Protein AF-A0A8T7D4P8-F1 (afdb_monomer_lite)

pLDDT: mean 92.44, std 7.78, range [53.12, 98.75]

Sequence (469 aa):
MIIRDILSPFTAWKNIFRDPVTIRDPIHDRPGAERYRGFHKNDVEKCIGCGTCETICQNAAIDMLPAEGIPAKPGDSGLRPRIDYGRCCWCALCVDVCMTGSLTMSNAYQWVDNDPDAFRFMPGVDKKPWDDAELGYRRPETHRLMPTARGSMEELEPDERIGSFTEIVQGYDIAQARLEADRCVACGLCVATCPAHMAIPDYIAAVRDGDYEHGLALLYETNPFSEVCGRVCTHKCETVCAAKHEGEPVAIRWLKRHITDQVPYEKYRAIIDNASGQVASATGKKVAVIGAGPAGLTTAYDLVRKGHGVVVYEAREKPGGMTRYGIPEYRLPYDMLDRDVDVITSMGVKVHYNTQIGDGITMDALRQENDAVVLAIGLHLGRSTRIPGSDHKAVTKSVDLLRAITEGKTIEAPRQVVVIGGGNVAMDIARSMARLQKQIYGEVNLTVTALEDFDHFLADPEEVKESLE

Foldseek 3Di:
DPVCVVCVVVVCVVCVPPDPPPPPCPPPPDFFDQAALAAKAFPPVLAQLLCLLCVPQPQNQWDWAAAPPQDHDQLHHNTFIWGQPVRDPSPCVSQLARLSNRMFGASDHDDDDPDNCVSTGGHPRPDDPRNPHPGYHHHDLPRHPADFDADDWAFDDLVVPLQDLAAGTPFDDLVSLLNLLVLASLSQSLLVQPPQSASQNVLSVCSNVVVLLVSLLSCCLRALLLLLQLFDPPSSSQVSASSVSSHGGRPSSRSSNVSVVPDDLVCNLVSNCVRNPAQDAAPVFEEEEEAQARVRLSVLQVQRSPRYAYEYEHLAPDGHQCSQLQAGCNRPPVVSVVSSSCSSVVSVYHYHHNGDEVPPHDPVNNVVVGVYYHYPHDDQDFDFPPDPCSPPPPRDGLSVVSNCVSVVHDDPQDQAEEQEAQALSSLRSLSVSSNVCCNPPVGDHYHYDYPDDPVPRRYDPVSVVSSVD

Secondary structure (DSSP, 8-state):
--HHHHHTGGGGGGGTTSPPSS-S-TTTT-PPPTT---SEEE-TTT-----HHHHT-TT--EEEEEPTT---BTTB-SEEEEEETTT-----HHHHT-TTS-EEE-S------S-GGGGEE-TTTS--TTTT-S-S----TT--SS-SSPPPPEE--HHHHTT--S-SEEE--HHHHHHHHHT-----HHHHHSTT---HHHHHHHHHHT-HHHHHHHHHHH-S-HHHHHHS---HHHHT-GGGGTSSPP-HHHHHHHHHHHS-GGGHHHHHHHHH-S-PPP---EEEEE--SHHHHHHHHHHHHTT-EEEEE-SSSSS-THHHHTS-TTTS-HHHHHHHHHHHHTTT-EEE-S--BTTTB-HHHHHHHSSEEEE-----PPPP--STTTTSTT---HHHHHHHHHTTPPP---SSEEEE-SSHHHHHHHHHHHHHHHHHHSS--EEEE-SS-GGG-SS-HHHHHHHH-

Structure (mmCIF, N/CA/C/O backbone):
data_AF-A0A8T7D4P8-F1
#
_entry.id   AF-A0A8T7D4P8-F1
#
loop_
_atom_site.group_PDB
_atom_site.id
_atom_site.type_symbol
_atom_site.label_atom_id
_atom_site.label_alt_id
_atom_site.label_comp_id
_atom_site.label_asym_id
_atom_site.label_entity_id
_atom_site.label_seq_id
_atom_site.pdbx_PDB_ins_code
_atom_site.Cartn_x
_atom_site.Cartn_y
_atom_site.Cartn_z
_atom_site.occupancy
_atom_site.B_iso_or_equiv
_atom_site.auth_seq_id
_atom_site.auth_comp_id
_atom_site.auth_asym_id
_atom_site.auth_atom_id
_atom_site.pdbx_PDB_model_num
ATOM 1 N N . MET A 1 1 ? 40.294 -28.107 -81.328 1.00 56.53 1 MET A N 1
ATOM 2 C CA . MET A 1 1 ? 40.555 -27.196 -80.194 1.00 56.53 1 MET A CA 1
ATOM 3 C C . MET A 1 1 ? 40.940 -25.850 -80.767 1.00 56.53 1 MET A C 1
ATOM 5 O O . MET A 1 1 ? 41.877 -25.795 -81.556 1.00 56.53 1 MET A O 1
ATOM 9 N N . ILE A 1 2 ? 40.170 -24.804 -80.475 1.00 71.25 2 ILE A N 1
ATOM 10 C CA . ILE A 1 2 ? 40.441 -23.457 -80.985 1.00 71.25 2 ILE A CA 1
ATOM 11 C C . ILE A 1 2 ? 41.653 -22.928 -80.204 1.00 71.25 2 ILE A C 1
ATOM 13 O O . ILE A 1 2 ? 41.749 -23.160 -79.004 1.00 71.25 2 ILE A O 1
ATOM 17 N N . ILE A 1 3 ? 42.586 -22.223 -80.856 1.00 74.44 3 ILE A N 1
ATOM 18 C CA . ILE A 1 3 ? 43.784 -21.621 -80.218 1.00 74.44 3 ILE A CA 1
ATOM 19 C C . ILE A 1 3 ? 43.428 -20.859 -78.928 1.00 74.44 3 ILE A C 1
ATOM 21 O O . ILE A 1 3 ? 44.181 -20.862 -77.957 1.00 74.44 3 ILE A O 1
ATOM 25 N N . ARG A 1 4 ? 42.234 -20.263 -78.896 1.00 70.88 4 ARG A N 1
ATOM 26 C CA . ARG A 1 4 ? 41.673 -19.562 -77.741 1.00 70.88 4 ARG A CA 1
ATOM 27 C C . ARG A 1 4 ? 41.509 -20.448 -76.500 1.00 70.88 4 ARG A C 1
ATOM 29 O O . ARG A 1 4 ? 41.725 -19.952 -75.403 1.00 70.88 4 ARG A O 1
ATOM 36 N N . ASP A 1 5 ? 41.181 -21.727 -76.662 1.00 75.38 5 ASP A N 1
ATOM 37 C CA . ASP A 1 5 ? 40.968 -22.666 -75.551 1.00 75.38 5 ASP A CA 1
ATOM 38 C C . ASP A 1 5 ? 42.296 -23.179 -74.979 1.00 75.38 5 ASP A C 1
ATOM 40 O O . ASP A 1 5 ? 42.396 -23.440 -73.785 1.00 75.38 5 ASP A O 1
ATOM 44 N N . ILE A 1 6 ? 43.338 -23.255 -75.815 1.00 77.19 6 ILE A N 1
ATOM 45 C CA . ILE A 1 6 ? 44.706 -23.588 -75.386 1.00 77.19 6 ILE A CA 1
ATOM 46 C C . ILE A 1 6 ? 45.343 -22.394 -74.661 1.00 77.19 6 ILE A C 1
ATOM 48 O O . ILE A 1 6 ? 46.093 -22.577 -73.707 1.00 77.19 6 ILE A O 1
ATOM 52 N N . LEU A 1 7 ? 45.038 -21.165 -75.095 1.00 74.75 7 LEU A N 1
ATOM 53 C CA . LEU A 1 7 ? 45.636 -19.945 -74.550 1.00 74.75 7 LEU A CA 1
ATOM 54 C C . LEU A 1 7 ? 44.872 -19.332 -73.362 1.00 74.75 7 LEU A C 1
ATOM 56 O O . LEU A 1 7 ? 45.455 -18.535 -72.625 1.00 74.75 7 LEU A O 1
ATOM 60 N N . SER A 1 8 ? 43.600 -19.688 -73.136 1.00 73.69 8 SER A N 1
ATOM 61 C CA . SER A 1 8 ? 42.800 -19.110 -72.042 1.00 73.69 8 SER A CA 1
ATOM 62 C C . SER A 1 8 ? 43.394 -19.324 -70.639 1.00 73.69 8 SER A C 1
ATOM 64 O O . SER A 1 8 ? 43.411 -18.348 -69.882 1.00 73.69 8 SER A O 1
ATOM 66 N N . PRO A 1 9 ? 43.973 -20.491 -70.279 1.00 74.00 9 PRO A N 1
ATOM 67 C CA . PRO A 1 9 ? 44.537 -20.699 -68.944 1.00 74.00 9 PRO A CA 1
ATOM 68 C C . PRO A 1 9 ? 45.727 -19.770 -68.664 1.00 74.00 9 PRO A C 1
ATOM 70 O O . PRO A 1 9 ? 45.911 -19.302 -67.543 1.00 74.00 9 PRO A O 1
ATOM 73 N N . PHE A 1 10 ? 46.491 -19.418 -69.702 1.00 78.56 10 PHE A N 1
ATOM 74 C CA . PHE A 1 10 ? 47.640 -18.517 -69.601 1.00 78.56 10 PHE A CA 1
ATOM 75 C C . PHE A 1 10 ? 47.231 -17.046 -69.437 1.00 78.56 10 PHE A C 1
ATOM 77 O O . PHE A 1 10 ? 48.017 -16.240 -68.946 1.00 78.56 10 PHE A O 1
ATOM 84 N N . THR A 1 11 ? 45.986 -16.668 -69.755 1.00 73.81 11 THR A N 1
ATOM 85 C CA . THR A 1 11 ? 45.491 -15.308 -69.466 1.00 73.81 11 THR A CA 1
ATOM 86 C C . THR A 1 11 ? 45.322 -15.041 -67.970 1.00 73.81 11 THR A C 1
ATOM 88 O O . THR A 1 11 ? 45.294 -13.876 -67.572 1.00 73.81 11 THR A O 1
ATOM 91 N N . ALA A 1 12 ? 45.266 -16.085 -67.134 1.00 69.25 12 ALA A N 1
ATOM 92 C CA . ALA A 1 12 ? 45.283 -15.957 -65.680 1.00 69.25 12 ALA A CA 1
ATOM 93 C C . ALA A 1 12 ? 46.679 -15.594 -65.140 1.00 69.25 12 ALA A C 1
ATOM 95 O O . ALA A 1 12 ? 46.775 -15.003 -64.066 1.00 69.25 12 ALA A O 1
ATOM 96 N N . TRP A 1 13 ? 47.758 -15.849 -65.896 1.00 76.56 13 TRP A N 1
ATOM 97 C CA . TRP A 1 13 ? 49.127 -15.507 -65.485 1.00 76.56 13 TRP A CA 1
ATOM 98 C C . TRP A 1 13 ? 49.359 -14.004 -65.325 1.00 76.56 13 TRP A C 1
ATOM 100 O O . TRP A 1 13 ? 50.181 -13.604 -64.507 1.00 76.56 13 TRP A O 1
ATOM 110 N N . LYS A 1 14 ? 48.577 -13.150 -66.001 1.00 74.38 14 LYS A N 1
ATOM 111 C CA . LYS A 1 14 ? 48.611 -11.690 -65.776 1.00 74.38 14 LYS A CA 1
ATOM 112 C C . LYS A 1 14 ? 48.226 -11.286 -64.344 1.00 74.38 14 LYS A C 1
ATOM 114 O O . LYS A 1 14 ? 48.457 -10.148 -63.950 1.00 74.38 14 LYS A O 1
ATOM 119 N N . ASN A 1 15 ? 47.615 -12.202 -63.590 1.00 71.75 15 ASN A N 1
ATOM 120 C CA . ASN A 1 15 ? 47.224 -11.998 -62.203 1.00 71.75 15 ASN A CA 1
ATOM 121 C C . ASN A 1 15 ? 48.201 -12.648 -61.203 1.00 71.75 15 ASN A C 1
ATOM 123 O O . ASN A 1 15 ? 48.004 -12.461 -60.013 1.00 71.75 15 ASN A O 1
ATOM 127 N N . ILE A 1 16 ? 49.251 -13.365 -61.643 1.00 75.69 16 ILE A N 1
ATOM 128 C CA . ILE A 1 16 ? 50.230 -14.023 -60.743 1.00 75.69 16 ILE A CA 1
ATOM 129 C C . ILE A 1 16 ? 50.956 -13.017 -59.841 1.00 75.69 16 ILE A C 1
ATOM 131 O O . ILE A 1 16 ? 51.267 -13.334 -58.699 1.00 75.69 16 ILE A O 1
ATOM 135 N N . PHE A 1 17 ? 51.210 -11.810 -60.350 1.00 77.69 17 PHE A N 1
ATOM 136 C CA . PHE A 1 17 ? 51.886 -10.732 -59.618 1.00 77.69 17 PHE A CA 1
ATOM 137 C C . PHE A 1 17 ? 50.941 -9.595 -59.219 1.00 77.69 17 PHE A C 1
ATOM 139 O O . PHE A 1 17 ? 51.397 -8.550 -58.762 1.00 77.69 17 PHE A O 1
ATOM 146 N N . ARG A 1 18 ? 49.630 -9.758 -59.437 1.00 70.06 18 ARG A N 1
ATOM 147 C CA . ARG A 1 18 ? 48.639 -8.837 -58.881 1.00 70.06 18 ARG A CA 1
ATOM 148 C C . ARG A 1 18 ? 48.268 -9.342 -57.503 1.00 70.06 18 ARG A C 1
ATOM 150 O O . ARG A 1 18 ? 47.927 -10.514 -57.360 1.00 70.06 18 ARG A O 1
ATOM 157 N N . ASP A 1 19 ? 48.271 -8.444 -56.527 1.00 62.66 19 ASP A N 1
ATOM 158 C CA . ASP A 1 19 ? 47.664 -8.750 -55.242 1.00 62.66 19 ASP A CA 1
ATOM 159 C C . ASP A 1 19 ? 46.204 -9.184 -55.468 1.00 62.66 19 ASP A C 1
ATOM 161 O O . ASP A 1 19 ? 45.500 -8.583 -56.295 1.00 62.66 19 ASP A O 1
ATOM 165 N N . PRO A 1 20 ? 45.741 -10.257 -54.804 1.00 62.88 20 PRO A N 1
ATOM 166 C CA . PRO A 1 20 ? 44.356 -10.681 -54.912 1.00 62.88 20 PRO A CA 1
ATOM 167 C C . PRO A 1 20 ? 43.437 -9.510 -54.539 1.00 62.88 20 PRO A C 1
ATOM 169 O O . PRO A 1 20 ? 43.584 -8.904 -53.485 1.00 62.88 20 PRO A O 1
ATOM 172 N N . VAL A 1 21 ? 42.458 -9.208 -55.401 1.00 60.22 21 VAL A N 1
ATOM 173 C CA . VAL A 1 21 ? 41.418 -8.183 -55.142 1.00 60.22 21 VAL A CA 1
ATOM 174 C C . VAL A 1 21 ? 40.453 -8.638 -54.036 1.00 60.22 21 VAL A C 1
ATOM 176 O O . VAL A 1 21 ? 39.577 -7.894 -53.601 1.00 60.22 21 VAL A O 1
ATOM 179 N N . THR A 1 22 ? 40.611 -9.870 -53.553 1.00 60.53 22 THR A N 1
ATOM 180 C CA . THR A 1 22 ? 40.002 -10.326 -52.313 1.00 60.53 22 THR A CA 1
ATOM 181 C C . THR A 1 22 ? 40.560 -9.468 -51.185 1.00 60.53 22 THR A C 1
ATOM 183 O O . THR A 1 22 ? 41.705 -9.648 -50.769 1.00 60.53 22 THR A O 1
ATOM 186 N N . ILE A 1 23 ? 39.752 -8.520 -50.704 1.00 56.28 23 ILE A N 1
ATOM 187 C CA . ILE A 1 23 ? 39.985 -7.847 -49.426 1.00 56.28 23 ILE A CA 1
ATOM 188 C C . ILE A 1 23 ? 40.298 -8.970 -48.441 1.00 56.28 23 ILE A C 1
ATOM 190 O O . ILE A 1 23 ? 39.492 -9.891 -48.295 1.00 56.28 23 ILE A O 1
ATOM 194 N N . ARG A 1 24 ? 41.499 -8.949 -47.854 1.00 53.12 24 ARG A N 1
ATOM 195 C CA . ARG A 1 24 ? 41.985 -10.043 -47.000 1.00 53.12 24 ARG A CA 1
ATOM 196 C C . ARG A 1 24 ? 41.075 -10.282 -45.800 1.00 53.12 24 ARG A C 1
ATOM 198 O O . ARG A 1 24 ? 41.183 -11.334 -45.185 1.00 53.12 24 ARG A O 1
ATOM 205 N N . ASP A 1 25 ? 40.190 -9.326 -45.519 1.00 56.16 25 ASP A N 1
ATOM 206 C CA . ASP A 1 25 ? 39.272 -9.377 -44.406 1.00 56.16 25 ASP A CA 1
ATOM 207 C C . ASP A 1 25 ? 38.153 -8.307 -44.475 1.00 56.16 25 ASP A C 1
ATOM 209 O O . ASP A 1 25 ? 38.238 -7.262 -43.832 1.00 56.16 25 ASP A O 1
ATOM 213 N N . PRO A 1 26 ? 37.086 -8.469 -45.280 1.00 56.38 26 PRO A N 1
ATOM 214 C CA . PRO A 1 26 ? 36.047 -7.437 -45.378 1.00 56.38 26 PRO A CA 1
ATOM 215 C C . PRO A 1 26 ? 35.178 -7.329 -44.111 1.00 56.38 26 PRO A C 1
ATOM 217 O O . PRO A 1 26 ? 34.284 -6.480 -44.059 1.00 56.38 26 PRO A O 1
ATOM 220 N N . ILE A 1 27 ? 35.391 -8.211 -43.128 1.00 57.69 27 ILE A N 1
ATOM 221 C CA . ILE A 1 27 ? 34.539 -8.375 -41.952 1.00 57.69 27 ILE A CA 1
ATOM 222 C C . ILE A 1 27 ? 35.264 -7.904 -40.689 1.00 57.69 27 ILE A C 1
ATOM 224 O O . ILE A 1 27 ? 34.660 -7.155 -39.926 1.00 57.69 27 ILE A O 1
ATOM 228 N N . HIS A 1 28 ? 36.532 -8.262 -40.459 1.00 58.59 28 HIS A N 1
ATOM 229 C CA . HIS A 1 28 ? 37.196 -7.926 -39.194 1.00 58.59 28 HIS A CA 1
ATOM 230 C C . HIS A 1 28 ? 37.483 -6.420 -39.016 1.00 58.59 28 HIS A C 1
ATOM 232 O O . HIS A 1 28 ? 37.442 -5.943 -37.886 1.00 58.59 28 HIS A O 1
ATOM 238 N N . ASP A 1 29 ? 37.618 -5.647 -40.102 1.00 66.19 29 ASP A N 1
ATOM 239 C CA . ASP A 1 29 ? 37.878 -4.194 -40.040 1.00 66.19 29 ASP A CA 1
ATOM 240 C C . ASP A 1 29 ? 36.629 -3.314 -40.227 1.00 66.19 29 ASP A C 1
ATOM 242 O O . ASP A 1 29 ? 36.723 -2.083 -40.249 1.00 66.19 29 ASP A O 1
ATOM 246 N N . ARG A 1 30 ? 35.435 -3.901 -40.392 1.00 77.75 30 ARG A N 1
ATOM 247 C CA . ARG A 1 30 ? 34.217 -3.106 -40.593 1.00 77.75 30 ARG A CA 1
ATOM 248 C C . ARG A 1 30 ? 33.626 -2.706 -39.237 1.00 77.75 30 ARG A C 1
ATOM 250 O O . ARG A 1 30 ? 33.090 -3.575 -38.547 1.00 77.75 30 ARG A O 1
ATOM 257 N N . PRO A 1 31 ? 33.629 -1.417 -38.852 1.00 82.12 31 PRO A N 1
ATOM 258 C CA . PRO A 1 31 ? 32.978 -1.002 -37.619 1.00 82.12 31 PRO A CA 1
ATOM 259 C C . PRO A 1 31 ? 31.466 -1.237 -37.714 1.00 82.12 31 PRO A C 1
ATOM 261 O O . PRO A 1 31 ? 30.846 -1.036 -38.765 1.00 82.12 31 PRO A O 1
ATOM 264 N N . GLY A 1 32 ? 30.865 -1.668 -36.605 1.00 87.81 32 GLY A N 1
ATOM 265 C CA . GLY A 1 32 ? 29.412 -1.727 -36.485 1.00 87.81 32 GLY A CA 1
ATOM 266 C C . GLY A 1 32 ? 28.820 -0.321 -36.567 1.00 87.81 32 GLY A C 1
ATOM 267 O O . GLY A 1 32 ? 29.431 0.639 -36.093 1.00 87.81 32 GLY A O 1
ATOM 268 N N . ALA A 1 33 ? 27.626 -0.189 -37.149 1.00 93.38 33 ALA A N 1
ATOM 269 C CA . ALA A 1 33 ? 26.937 1.101 -37.201 1.00 93.38 33 ALA A CA 1
ATOM 270 C C . ALA A 1 33 ? 26.763 1.683 -35.786 1.00 93.38 33 ALA A C 1
ATOM 272 O O . ALA A 1 33 ? 26.524 0.938 -34.838 1.00 93.38 33 ALA A O 1
ATOM 273 N N . GLU A 1 34 ? 26.827 3.007 -35.636 1.00 95.12 34 GLU A N 1
ATOM 274 C CA . GLU A 1 34 ? 26.820 3.669 -34.319 1.00 95.12 34 GLU A CA 1
ATOM 275 C C . GLU A 1 34 ? 25.633 3.279 -33.431 1.00 95.12 34 GLU A C 1
ATOM 277 O O . GLU A 1 34 ? 25.772 3.191 -32.219 1.00 95.12 34 GLU A O 1
ATOM 282 N N . ARG A 1 35 ? 24.466 3.011 -34.029 1.00 94.44 35 ARG A N 1
ATOM 283 C CA . ARG A 1 35 ? 23.239 2.596 -33.326 1.00 94.44 35 ARG A CA 1
ATOM 284 C C . ARG A 1 35 ? 22.880 1.131 -33.560 1.00 94.44 35 ARG A C 1
ATOM 286 O O . ARG A 1 35 ? 21.716 0.754 -33.427 1.00 94.44 35 ARG A O 1
ATOM 293 N N . TYR A 1 36 ? 23.854 0.316 -33.958 1.00 95.69 36 TYR A N 1
ATOM 294 C CA . TYR A 1 36 ? 23.639 -1.108 -34.172 1.00 95.69 36 TYR A CA 1
ATOM 295 C C . TYR A 1 36 ? 23.134 -1.772 -32.885 1.00 95.69 36 TYR A C 1
ATOM 297 O O . TYR A 1 36 ? 23.534 -1.416 -31.775 1.00 95.69 36 TYR A O 1
ATOM 305 N N . ARG A 1 37 ? 22.223 -2.731 -33.042 1.00 96.62 37 ARG A N 1
ATOM 306 C CA . ARG A 1 37 ? 21.681 -3.541 -31.950 1.00 96.62 37 ARG A CA 1
ATOM 307 C C . ARG A 1 37 ? 22.565 -4.771 -31.790 1.00 96.62 37 ARG A C 1
ATOM 309 O O . ARG A 1 37 ? 22.244 -5.836 -32.299 1.00 96.62 37 ARG A O 1
ATOM 316 N N . GLY A 1 38 ? 23.710 -4.576 -31.148 1.00 95.69 38 GLY A N 1
ATOM 317 C CA . GLY A 1 38 ? 24.705 -5.611 -30.901 1.00 95.69 38 GLY A CA 1
ATOM 318 C C . GLY A 1 38 ? 24.423 -6.432 -29.650 1.00 95.69 38 GLY A C 1
ATOM 319 O O . GLY A 1 38 ? 23.290 -6.816 -29.370 1.00 95.69 38 GLY A O 1
ATOM 320 N N . PHE A 1 39 ? 25.461 -6.707 -28.871 1.00 97.00 39 PHE A N 1
ATOM 321 C CA . PHE A 1 39 ? 25.318 -7.429 -27.610 1.00 97.00 39 PHE A CA 1
ATOM 322 C C . PHE A 1 39 ? 24.915 -6.481 -26.480 1.00 97.00 39 PHE A C 1
ATOM 324 O O . PHE A 1 39 ? 25.443 -5.375 -26.362 1.00 97.00 39 PHE A O 1
ATOM 331 N N . HIS A 1 40 ? 23.959 -6.909 -25.666 1.00 97.75 40 HIS A N 1
ATOM 332 C CA . HIS A 1 40 ? 23.452 -6.192 -24.511 1.00 97.75 40 HIS A CA 1
ATOM 333 C C . HIS A 1 40 ? 24.551 -5.888 -23.494 1.00 97.75 40 HIS A C 1
ATOM 335 O O . HIS A 1 40 ? 25.457 -6.687 -23.264 1.00 97.75 40 HIS A O 1
ATOM 341 N N . LYS A 1 41 ? 24.392 -4.737 -22.851 1.00 97.50 41 LYS A N 1
ATOM 342 C CA . LYS A 1 41 ? 25.169 -4.239 -21.721 1.00 97.50 41 LYS A CA 1
ATOM 343 C C . LYS A 1 41 ? 24.183 -3.869 -20.624 1.00 97.50 41 LYS A C 1
ATOM 345 O O . LYS A 1 41 ? 23.076 -3.423 -20.933 1.00 97.50 41 LYS A O 1
ATOM 350 N N . ASN A 1 42 ? 24.577 -4.019 -19.369 1.00 96.62 42 ASN A N 1
ATOM 351 C CA . ASN A 1 42 ? 23.725 -3.664 -18.244 1.00 96.62 42 ASN A CA 1
ATOM 352 C C . ASN A 1 42 ? 24.524 -2.895 -17.194 1.00 96.62 42 ASN A C 1
ATOM 354 O O . ASN A 1 42 ? 25.553 -3.369 -16.716 1.00 96.62 42 ASN A O 1
ATOM 358 N N . ASP A 1 43 ? 24.021 -1.721 -16.835 1.00 95.69 43 ASP A N 1
ATOM 359 C CA . ASP A 1 43 ? 24.450 -0.984 -15.654 1.00 95.69 43 ASP A CA 1
ATOM 360 C C . ASP A 1 43 ? 23.820 -1.641 -14.413 1.00 95.69 43 ASP A C 1
ATOM 362 O O . ASP A 1 43 ? 22.669 -1.377 -14.049 1.00 95.69 43 ASP A O 1
ATOM 366 N N . VAL A 1 44 ? 24.563 -2.563 -13.796 1.00 93.88 44 VAL A N 1
ATOM 367 C CA . VAL A 1 44 ? 24.071 -3.400 -12.688 1.00 93.88 44 VAL A CA 1
ATOM 368 C C . VAL A 1 44 ? 23.722 -2.608 -11.428 1.00 93.88 44 VAL A C 1
ATOM 370 O O . VAL A 1 44 ? 22.926 -3.102 -10.626 1.00 93.88 44 VAL A O 1
ATOM 373 N N . GLU A 1 45 ? 24.270 -1.400 -11.270 1.00 93.06 45 GLU A N 1
ATOM 374 C CA . GLU A 1 45 ? 23.971 -0.499 -10.153 1.00 93.06 45 GLU A CA 1
ATOM 375 C C . GLU A 1 45 ? 22.623 0.205 -10.344 1.00 93.06 45 GLU A C 1
ATOM 377 O O . GLU A 1 45 ? 21.892 0.414 -9.374 1.00 93.06 45 GLU A O 1
ATOM 382 N N . LYS A 1 46 ? 22.258 0.525 -11.593 1.00 95.75 46 LYS A N 1
ATOM 383 C CA . LYS A 1 46 ? 20.941 1.085 -11.945 1.00 95.75 46 LYS A CA 1
ATOM 384 C C . LYS A 1 46 ? 19.862 0.030 -12.154 1.00 95.75 46 LYS A C 1
ATOM 386 O O . LYS A 1 46 ? 18.675 0.357 -12.156 1.00 95.75 46 LYS A O 1
ATOM 391 N N . CYS A 1 47 ? 20.229 -1.213 -12.436 1.00 96.94 47 CYS A N 1
ATOM 392 C CA . CYS A 1 47 ? 19.261 -2.281 -12.643 1.00 96.94 47 CYS A CA 1
ATOM 393 C C . CYS A 1 47 ? 18.559 -2.620 -11.319 1.00 96.94 47 CYS A C 1
ATOM 395 O O . CYS A 1 47 ? 19.217 -2.888 -10.326 1.00 96.94 47 CYS A O 1
ATOM 397 N N . ILE A 1 48 ? 17.225 -2.643 -11.315 1.00 96.69 48 ILE A N 1
ATOM 398 C CA . ILE A 1 48 ? 16.406 -2.985 -10.132 1.00 96.69 48 ILE A CA 1
ATOM 399 C C . ILE A 1 48 ? 15.837 -4.409 -10.189 1.00 96.69 48 ILE A C 1
ATOM 401 O O . ILE A 1 48 ? 15.000 -4.797 -9.377 1.00 96.69 48 ILE A O 1
ATOM 405 N N . GLY A 1 49 ? 16.208 -5.172 -11.219 1.00 96.31 49 GLY A N 1
ATOM 406 C CA . GLY A 1 49 ? 15.736 -6.542 -11.390 1.00 96.31 49 GLY A CA 1
ATOM 407 C C . GLY A 1 49 ? 14.211 -6.684 -11.494 1.00 96.31 49 GLY A C 1
ATOM 408 O O . GLY A 1 49 ? 13.665 -7.699 -11.075 1.00 96.31 49 GLY A O 1
ATOM 409 N N . CYS A 1 50 ? 13.508 -5.688 -12.044 1.00 95.00 50 CYS A N 1
ATOM 410 C CA . CYS A 1 50 ? 12.044 -5.698 -12.164 1.00 95.00 50 CYS A CA 1
ATOM 411 C C . CYS A 1 50 ? 11.497 -6.720 -13.181 1.00 95.00 50 CYS A C 1
ATOM 413 O O . CYS A 1 50 ? 10.288 -6.888 -13.280 1.00 95.00 50 CYS A O 1
ATOM 415 N N . GLY A 1 51 ? 12.359 -7.353 -13.980 1.00 95.75 51 GLY A N 1
ATOM 416 C CA . GLY A 1 51 ? 11.974 -8.398 -14.933 1.00 95.75 51 GLY A CA 1
ATOM 417 C C . GLY A 1 51 ? 11.195 -7.931 -16.159 1.00 95.75 51 GLY A C 1
ATOM 418 O O . GLY A 1 51 ? 10.913 -8.737 -17.034 1.00 95.75 51 GLY A O 1
ATOM 419 N N . THR A 1 52 ? 10.927 -6.634 -16.323 1.00 95.00 52 THR A N 1
ATOM 420 C CA . THR A 1 52 ? 10.174 -6.140 -17.489 1.00 95.00 52 THR A CA 1
ATOM 421 C C . THR A 1 52 ? 10.845 -6.497 -18.827 1.00 95.00 52 THR A C 1
ATOM 423 O O . THR A 1 52 ? 10.161 -6.717 -19.823 1.00 95.00 52 THR A O 1
ATOM 426 N N . CYS A 1 53 ? 12.179 -6.614 -18.853 1.00 96.69 53 CYS A N 1
ATOM 427 C CA . CYS A 1 53 ? 12.929 -7.085 -20.021 1.00 96.69 53 CYS A CA 1
ATOM 428 C C . CYS A 1 53 ? 12.681 -8.566 -20.361 1.00 96.69 53 CYS A C 1
ATOM 430 O O . CYS A 1 53 ? 12.662 -8.905 -21.541 1.00 96.69 53 CYS A O 1
ATOM 432 N N . GLU A 1 54 ? 12.486 -9.423 -19.359 1.00 97.50 54 GLU A N 1
ATOM 433 C CA . GLU A 1 54 ? 12.087 -10.825 -19.523 1.00 97.50 54 GLU A CA 1
ATOM 434 C C . GLU A 1 54 ? 10.633 -10.902 -19.993 1.00 97.50 54 GLU A C 1
ATOM 436 O O . GLU A 1 54 ? 10.368 -11.494 -21.038 1.00 97.50 54 GLU A O 1
ATOM 441 N N . THR A 1 55 ? 9.713 -10.203 -19.318 1.00 95.12 55 THR A N 1
ATOM 442 C CA . THR A 1 55 ? 8.279 -10.214 -19.651 1.00 95.12 55 THR A CA 1
ATOM 443 C C . THR A 1 55 ? 7.994 -9.760 -21.085 1.00 95.12 55 THR A C 1
ATOM 445 O O . THR A 1 55 ? 7.140 -10.334 -21.756 1.00 95.12 55 THR A O 1
ATOM 448 N N . ILE A 1 56 ? 8.705 -8.744 -21.592 1.00 95.31 56 ILE A N 1
ATOM 449 C CA . ILE A 1 56 ? 8.507 -8.249 -22.967 1.00 95.31 56 ILE A CA 1
ATOM 450 C C . ILE A 1 56 ? 9.157 -9.152 -24.032 1.00 95.31 56 ILE A C 1
ATOM 452 O O . ILE A 1 56 ? 8.928 -8.974 -25.232 1.00 95.31 56 ILE A O 1
ATOM 456 N N . CYS A 1 57 ? 10.018 -10.095 -23.635 1.00 97.19 57 CYS A N 1
ATOM 457 C CA . CYS A 1 57 ? 10.800 -10.899 -24.564 1.00 97.19 57 CYS A CA 1
ATOM 458 C C . CYS A 1 57 ? 9.954 -12.018 -25.185 1.00 97.19 57 CYS A C 1
ATOM 460 O O . CYS A 1 57 ? 9.885 -13.133 -24.674 1.00 97.19 57 CYS A O 1
ATOM 462 N N . GLN A 1 58 ? 9.384 -11.756 -26.362 1.00 95.69 58 GLN A N 1
ATOM 463 C CA . GLN A 1 58 ? 8.558 -12.729 -27.096 1.00 95.69 58 GLN A CA 1
ATOM 464 C C . GLN A 1 58 ? 9.284 -14.040 -27.446 1.00 95.69 58 GLN A C 1
ATOM 466 O O . GLN A 1 58 ? 8.639 -15.069 -27.627 1.00 95.69 58 GLN A O 1
ATOM 471 N N . ASN A 1 59 ? 10.617 -14.019 -27.522 1.00 96.88 59 ASN A N 1
ATOM 472 C CA . ASN A 1 59 ? 11.423 -15.203 -27.825 1.00 96.88 59 ASN A CA 1
ATOM 473 C C . ASN A 1 59 ? 11.824 -16.009 -26.581 1.00 96.88 59 ASN A C 1
ATOM 475 O O . ASN A 1 59 ? 12.539 -17.001 -26.731 1.00 96.88 59 ASN A O 1
ATOM 479 N N . ALA A 1 60 ? 11.439 -15.571 -25.373 1.00 96.75 60 ALA A N 1
ATOM 480 C CA . ALA A 1 60 ? 11.903 -16.152 -24.110 1.00 96.75 60 ALA A CA 1
ATOM 481 C C . ALA A 1 60 ? 13.438 -16.331 -24.096 1.00 96.75 60 ALA A C 1
ATOM 483 O O . ALA A 1 60 ? 13.975 -17.412 -23.831 1.00 96.75 60 ALA A O 1
ATOM 484 N N . ALA A 1 61 ? 14.135 -15.266 -24.506 1.00 97.88 61 ALA A N 1
ATOM 485 C CA . ALA A 1 61 ? 15.590 -15.208 -24.612 1.00 97.88 61 ALA A CA 1
ATOM 486 C C . ALA A 1 61 ? 16.247 -14.561 -23.386 1.00 97.88 61 ALA A C 1
ATOM 488 O O . ALA A 1 61 ? 17.466 -14.442 -23.354 1.00 97.88 61 ALA A O 1
ATOM 489 N N . ILE A 1 62 ? 15.463 -14.084 -22.420 1.00 98.19 62 ILE A N 1
ATOM 490 C CA . ILE A 1 62 ? 15.955 -13.422 -21.215 1.00 98.19 62 ILE A CA 1
ATOM 491 C C . ILE A 1 62 ? 15.368 -14.161 -20.021 1.00 98.19 62 ILE A C 1
ATOM 493 O O . ILE A 1 62 ? 14.155 -14.316 -19.977 1.00 98.19 62 ILE A O 1
ATOM 497 N N . ASP A 1 63 ? 16.227 -14.565 -19.088 1.00 97.44 63 ASP A N 1
ATOM 498 C CA . ASP A 1 63 ? 15.836 -15.099 -17.783 1.00 97.44 63 ASP A CA 1
ATOM 499 C C . ASP A 1 63 ? 16.302 -14.135 -16.684 1.00 97.44 63 ASP A C 1
ATOM 501 O O . ASP A 1 63 ? 17.450 -13.676 -16.707 1.00 97.44 63 ASP A O 1
ATOM 505 N N . MET A 1 64 ? 15.465 -13.854 -15.690 1.00 97.00 64 MET A N 1
ATOM 506 C CA . MET A 1 64 ? 15.869 -13.088 -14.507 1.00 97.00 64 MET A CA 1
ATOM 507 C C . MET A 1 64 ? 16.451 -14.007 -13.433 1.00 97.00 64 MET A C 1
ATOM 509 O O . MET A 1 64 ? 15.738 -14.800 -12.822 1.00 97.00 64 MET A O 1
ATOM 513 N N . LEU A 1 65 ? 17.754 -13.886 -13.168 1.00 96.88 65 LEU A N 1
ATOM 514 C CA . LEU A 1 65 ? 18.470 -14.775 -12.247 1.00 96.88 65 LEU A CA 1
ATOM 515 C C . LEU A 1 65 ? 19.216 -14.003 -11.157 1.00 96.88 65 LEU A C 1
ATOM 517 O O . LEU A 1 65 ? 19.641 -12.873 -11.411 1.00 96.88 65 LEU A O 1
ATOM 521 N N . PRO A 1 66 ? 19.418 -14.594 -9.964 1.00 96.12 66 PRO A N 1
ATOM 522 C CA . PRO A 1 66 ? 20.262 -13.996 -8.937 1.00 96.12 66 PRO A CA 1
ATOM 523 C C . PRO A 1 66 ? 21.670 -13.741 -9.475 1.00 96.12 66 PRO A C 1
ATOM 525 O O . PRO A 1 66 ? 22.287 -14.637 -10.053 1.00 96.12 66 PRO A O 1
ATOM 528 N N . ALA A 1 67 ? 22.171 -12.527 -9.273 1.00 92.44 67 ALA A N 1
ATOM 529 C CA . ALA A 1 67 ? 23.544 -12.175 -9.603 1.00 92.44 67 ALA A CA 1
ATOM 530 C C . ALA A 1 67 ? 24.445 -12.339 -8.373 1.00 92.44 67 ALA A C 1
ATOM 532 O O . ALA A 1 67 ? 24.096 -11.921 -7.266 1.00 92.44 67 ALA A O 1
ATOM 533 N N . GLU A 1 68 ? 25.623 -12.932 -8.558 1.00 88.19 68 GLU A N 1
ATOM 534 C CA . GLU A 1 68 ? 26.592 -13.090 -7.475 1.00 88.19 68 GLU A CA 1
ATOM 535 C C . GLU A 1 68 ? 27.026 -11.717 -6.930 1.00 88.19 68 GLU A C 1
ATOM 537 O O . GLU A 1 68 ? 27.320 -10.792 -7.684 1.00 88.19 68 GLU A O 1
ATOM 542 N N . GLY A 1 69 ? 27.030 -11.566 -5.602 1.00 88.12 69 GLY A N 1
ATOM 543 C CA . GLY A 1 69 ? 27.416 -10.317 -4.937 1.00 88.12 69 GLY A CA 1
ATOM 544 C C . GLY A 1 69 ? 26.363 -9.199 -4.956 1.00 88.12 69 GLY A C 1
ATOM 545 O O . GLY A 1 69 ? 26.631 -8.129 -4.413 1.00 88.12 69 GLY A O 1
ATOM 546 N N . ILE A 1 70 ? 25.168 -9.429 -5.516 1.00 90.50 70 ILE A N 1
ATOM 547 C CA . ILE A 1 70 ? 24.079 -8.441 -5.563 1.00 90.50 70 ILE A CA 1
ATOM 548 C C . ILE A 1 70 ? 22.890 -8.938 -4.721 1.00 90.50 70 ILE A C 1
ATOM 550 O O . ILE A 1 70 ? 22.044 -9.680 -5.221 1.00 90.50 70 ILE A O 1
ATOM 554 N N . PRO A 1 71 ? 22.798 -8.564 -3.430 1.00 90.62 71 PRO A N 1
ATOM 555 C CA . PRO A 1 71 ? 21.680 -8.975 -2.589 1.00 90.62 71 PRO A CA 1
ATOM 556 C C . PRO A 1 71 ? 20.400 -8.202 -2.932 1.00 90.62 71 PRO A C 1
ATOM 558 O O . PRO A 1 71 ? 20.443 -7.024 -3.297 1.00 90.62 71 PRO A O 1
ATOM 561 N N . ALA A 1 72 ? 19.251 -8.847 -2.733 1.00 91.44 72 ALA A N 1
ATOM 562 C CA . ALA A 1 72 ? 17.956 -8.180 -2.795 1.00 91.44 72 ALA A CA 1
ATOM 563 C C . ALA A 1 72 ? 17.840 -7.105 -1.700 1.00 91.44 72 ALA A C 1
ATOM 565 O O . ALA A 1 72 ? 18.264 -7.301 -0.558 1.00 91.44 72 ALA A O 1
ATOM 566 N N . LYS A 1 73 ? 17.230 -5.971 -2.043 1.00 90.75 73 LYS A N 1
ATOM 567 C CA . LYS A 1 73 ? 16.967 -4.838 -1.140 1.00 90.75 73 LYS A CA 1
ATOM 568 C C . LYS A 1 73 ? 15.622 -4.194 -1.506 1.00 90.75 73 LYS A C 1
ATOM 570 O O . LYS A 1 73 ? 15.097 -4.462 -2.583 1.00 90.75 73 LYS A O 1
ATOM 575 N N . PRO A 1 74 ? 15.021 -3.344 -0.656 1.00 87.38 74 PRO A N 1
ATOM 576 C CA . PRO A 1 74 ? 1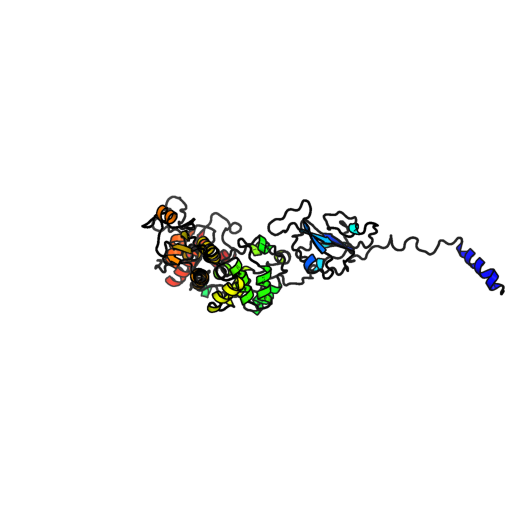3.775 -2.666 -1.014 1.00 87.38 74 PRO A CA 1
ATOM 577 C C . PRO A 1 74 ? 13.891 -1.933 -2.360 1.00 87.38 74 PRO A C 1
ATOM 579 O O . PRO A 1 74 ? 14.754 -1.073 -2.531 1.00 87.38 74 PRO A O 1
ATOM 582 N N . GLY A 1 75 ? 13.038 -2.306 -3.318 1.00 91.12 75 GLY A N 1
ATOM 583 C CA . GLY A 1 75 ? 13.055 -1.774 -4.684 1.00 91.12 75 GLY A CA 1
ATOM 584 C C . GLY A 1 75 ? 14.086 -2.383 -5.637 1.00 91.12 75 GLY A C 1
ATOM 585 O O . GLY A 1 75 ? 14.195 -1.894 -6.753 1.00 91.12 75 GLY A O 1
ATOM 586 N N . ASP A 1 76 ? 14.806 -3.438 -5.249 1.00 94.94 76 ASP A N 1
ATOM 587 C CA . ASP A 1 76 ? 15.684 -4.217 -6.132 1.00 94.94 76 ASP A CA 1
ATOM 588 C C . ASP A 1 76 ? 15.587 -5.708 -5.782 1.00 94.94 76 ASP A C 1
ATOM 590 O O . ASP A 1 76 ? 15.907 -6.126 -4.667 1.00 94.94 76 ASP A O 1
ATOM 594 N N . SER A 1 77 ? 15.153 -6.529 -6.737 1.00 94.75 77 SER A N 1
ATOM 595 C CA . SER A 1 77 ? 14.957 -7.967 -6.510 1.00 94.75 77 SER A CA 1
ATOM 596 C C . SER A 1 77 ? 16.263 -8.750 -6.323 1.00 94.75 77 SER A C 1
ATOM 598 O O . SER A 1 77 ? 16.216 -9.924 -5.962 1.00 94.75 77 SER A O 1
ATOM 600 N N . GLY A 1 78 ? 17.425 -8.143 -6.598 1.00 94.44 78 GLY A N 1
ATOM 601 C CA . GLY A 1 78 ? 18.716 -8.838 -6.672 1.00 94.44 78 GLY A CA 1
ATOM 602 C C . GLY A 1 78 ? 18.874 -9.694 -7.937 1.00 94.44 78 GLY A C 1
ATOM 603 O O . GLY A 1 78 ? 19.922 -10.304 -8.154 1.00 94.44 78 GLY A O 1
ATOM 604 N N . LEU A 1 79 ? 17.854 -9.731 -8.801 1.00 96.50 79 LEU A N 1
ATOM 605 C CA . LEU A 1 79 ? 17.895 -10.452 -10.067 1.00 96.50 79 LEU A CA 1
ATOM 606 C C . LEU A 1 79 ? 18.477 -9.569 -11.173 1.00 96.50 79 LEU A C 1
ATOM 608 O O . LEU A 1 79 ? 18.254 -8.355 -11.210 1.00 96.50 79 LEU A O 1
ATOM 612 N N . ARG A 1 80 ? 19.189 -10.173 -12.121 1.00 97.25 80 ARG A N 1
ATOM 613 C CA . ARG A 1 80 ? 19.704 -9.516 -13.328 1.00 97.25 80 ARG A CA 1
ATOM 614 C C . ARG A 1 80 ? 19.393 -10.376 -14.561 1.00 97.25 80 ARG A C 1
ATOM 616 O O . ARG A 1 80 ? 19.297 -11.598 -14.442 1.00 97.25 80 ARG A O 1
ATOM 623 N N . PRO A 1 81 ? 19.200 -9.756 -15.737 1.00 97.81 81 PRO A N 1
ATOM 624 C CA . PRO A 1 81 ? 18.860 -10.485 -16.949 1.00 97.81 81 PRO A CA 1
ATOM 625 C C . PRO A 1 81 ? 20.058 -11.302 -17.436 1.00 97.81 81 PRO A C 1
ATOM 627 O O . PRO A 1 81 ? 21.115 -10.741 -17.721 1.00 97.81 81 PRO A O 1
ATOM 630 N N . ARG A 1 82 ? 19.880 -12.610 -17.596 1.00 97.75 82 ARG A N 1
ATOM 631 C CA . ARG A 1 82 ? 20.747 -13.462 -18.411 1.00 97.75 82 ARG A CA 1
ATOM 632 C C . ARG A 1 82 ? 20.127 -13.597 -19.792 1.00 97.75 82 ARG A C 1
ATOM 634 O O . ARG A 1 82 ? 18.940 -13.877 -19.898 1.00 97.75 82 ARG A O 1
ATOM 641 N N . ILE A 1 83 ? 20.919 -13.414 -20.841 1.00 97.88 83 ILE A N 1
ATOM 642 C CA . ILE A 1 83 ? 20.439 -13.383 -22.224 1.00 97.88 83 ILE A CA 1
ATOM 643 C C . ILE A 1 83 ? 20.988 -14.576 -22.996 1.00 97.88 83 ILE A C 1
ATOM 645 O O . ILE A 1 83 ? 22.199 -14.776 -23.023 1.00 97.88 83 ILE A O 1
ATOM 649 N N . ASP A 1 84 ? 20.099 -15.322 -23.649 1.00 97.44 84 ASP A N 1
ATOM 650 C CA . ASP A 1 84 ? 20.395 -16.415 -24.575 1.00 97.44 84 ASP A CA 1
ATOM 651 C C . ASP A 1 84 ? 20.386 -15.893 -26.026 1.00 97.44 84 ASP A C 1
ATOM 653 O O . ASP A 1 84 ? 19.333 -15.643 -26.628 1.00 97.44 84 ASP A O 1
ATOM 657 N N . TYR A 1 85 ? 21.574 -15.725 -26.614 1.00 95.81 85 TYR A N 1
ATOM 658 C CA . TYR A 1 85 ? 21.712 -15.254 -28.000 1.00 95.81 85 TYR A CA 1
ATOM 659 C C . TYR A 1 85 ? 21.404 -16.313 -29.057 1.00 95.81 85 TYR A C 1
ATOM 661 O O . TYR A 1 85 ? 21.269 -15.960 -30.226 1.00 95.81 85 TYR A O 1
ATOM 669 N N . GLY A 1 86 ? 21.213 -17.575 -28.669 1.00 93.62 86 GLY A N 1
ATOM 670 C CA . GLY A 1 86 ? 20.628 -18.586 -29.546 1.00 93.62 86 GLY A CA 1
ATOM 671 C C . GLY A 1 86 ? 19.134 -18.351 -29.803 1.00 93.62 86 GLY A C 1
ATOM 672 O O . GLY A 1 86 ? 18.598 -18.853 -30.789 1.00 93.62 86 GLY A O 1
ATOM 673 N N . ARG A 1 87 ? 18.458 -17.574 -28.941 1.00 95.69 87 ARG A N 1
ATOM 674 C CA . ARG A 1 87 ? 17.026 -17.230 -29.059 1.00 95.69 87 ARG A CA 1
ATOM 675 C C . ARG A 1 87 ? 16.762 -15.763 -29.382 1.00 95.69 87 ARG A C 1
ATOM 677 O O . ARG A 1 87 ? 15.721 -15.436 -29.954 1.00 95.69 87 ARG A O 1
ATOM 684 N N . CYS A 1 88 ? 17.649 -14.863 -28.971 1.00 96.69 88 CYS A N 1
ATOM 685 C CA . CYS A 1 88 ? 17.492 -13.427 -29.191 1.00 96.69 88 CYS A CA 1
ATOM 686 C C . CYS A 1 88 ? 17.276 -13.105 -30.683 1.00 96.69 88 CYS A C 1
ATOM 688 O O . CYS A 1 88 ? 17.955 -13.651 -31.541 1.00 96.69 88 CYS A O 1
ATOM 690 N N . CYS A 1 89 ? 16.346 -12.197 -31.003 1.00 96.62 89 CYS A N 1
ATOM 691 C CA . CYS A 1 89 ? 16.141 -11.678 -32.367 1.00 96.62 89 CYS A CA 1
ATOM 692 C C . CYS A 1 89 ? 16.581 -10.215 -32.540 1.00 96.62 89 CYS A C 1
ATOM 694 O O . CYS A 1 89 ? 16.271 -9.598 -33.557 1.00 96.62 89 CYS A O 1
ATOM 696 N N . TRP A 1 90 ? 17.278 -9.643 -31.551 1.00 96.50 90 TRP A N 1
ATOM 697 C CA . TRP A 1 90 ? 17.807 -8.272 -31.584 1.00 96.50 90 TRP A CA 1
ATOM 698 C C . TRP A 1 90 ? 16.746 -7.181 -31.859 1.00 96.50 90 TRP A C 1
ATOM 700 O O . TRP A 1 90 ? 17.031 -6.141 -32.455 1.00 96.50 90 TRP A O 1
ATOM 710 N N . CYS A 1 91 ? 15.507 -7.376 -31.387 1.00 96.12 91 CYS A N 1
ATOM 711 C CA . CYS A 1 91 ? 14.423 -6.395 -31.546 1.00 96.12 91 CYS A CA 1
ATOM 712 C C . CYS A 1 91 ? 14.561 -5.152 -30.643 1.00 96.12 91 CYS A C 1
ATOM 714 O O . CYS A 1 91 ? 13.943 -4.132 -30.937 1.00 96.12 91 CYS A O 1
ATOM 716 N N . ALA A 1 92 ? 15.376 -5.234 -29.583 1.00 96.31 92 ALA A N 1
ATOM 717 C CA . ALA A 1 92 ? 15.627 -4.203 -28.568 1.00 96.31 92 ALA A CA 1
ATOM 718 C C . ALA A 1 92 ? 14.425 -3.756 -27.706 1.00 96.31 92 ALA A C 1
ATOM 720 O O . ALA A 1 92 ? 14.566 -2.821 -26.923 1.00 96.31 92 ALA A O 1
ATOM 721 N N . LEU A 1 93 ? 13.287 -4.460 -27.744 1.00 95.56 93 LEU A N 1
ATOM 722 C CA . LEU A 1 93 ? 12.130 -4.137 -26.890 1.00 95.56 93 LEU A CA 1
ATOM 723 C C . LEU A 1 93 ? 12.464 -4.189 -25.388 1.00 95.56 93 LEU A C 1
ATOM 725 O O . LEU A 1 93 ? 11.975 -3.372 -24.615 1.00 95.56 93 LEU A O 1
ATOM 729 N N . CYS A 1 94 ? 13.349 -5.102 -24.979 1.00 96.56 94 CYS A N 1
ATOM 730 C CA . CYS A 1 94 ? 13.866 -5.192 -23.610 1.00 96.56 94 CYS A CA 1
ATOM 731 C C . CYS A 1 94 ? 14.624 -3.930 -23.159 1.00 96.56 94 CYS A C 1
ATOM 733 O O . CYS A 1 94 ? 14.583 -3.582 -21.981 1.00 96.56 94 CYS A O 1
ATOM 735 N N . VAL A 1 95 ? 15.302 -3.246 -24.085 1.00 96.88 95 VAL A N 1
ATOM 736 C CA . VAL A 1 95 ? 15.977 -1.962 -23.848 1.00 96.88 95 VAL A CA 1
ATOM 737 C C . VAL A 1 95 ? 14.956 -0.831 -23.836 1.00 96.88 95 VAL A C 1
ATOM 739 O O . VAL A 1 95 ? 15.019 0.042 -22.975 1.00 96.88 95 VAL A O 1
ATOM 742 N N . ASP A 1 96 ? 13.982 -0.869 -24.747 1.00 95.12 96 ASP A N 1
ATOM 743 C CA . ASP A 1 96 ? 12.962 0.173 -24.863 1.00 95.12 96 ASP A CA 1
ATOM 744 C C . ASP A 1 96 ? 11.995 0.204 -23.658 1.00 95.12 96 ASP A C 1
ATOM 746 O O . ASP A 1 96 ? 11.523 1.273 -23.267 1.00 95.12 96 ASP A O 1
ATOM 750 N N . VAL A 1 97 ? 11.749 -0.940 -23.013 1.00 93.81 97 VAL A N 1
ATOM 751 C CA . VAL A 1 97 ? 10.893 -1.051 -21.815 1.00 93.81 97 VAL A CA 1
ATOM 752 C C . VAL A 1 97 ? 11.664 -0.927 -20.489 1.00 93.81 97 VAL A C 1
ATOM 754 O O . VAL A 1 97 ? 11.074 -0.989 -19.410 1.00 93.81 97 VAL A O 1
ATOM 757 N N . CYS A 1 98 ? 12.994 -0.798 -20.527 1.00 95.19 98 CYS A N 1
ATOM 758 C CA . CYS A 1 98 ? 13.809 -0.775 -19.316 1.00 95.19 98 CYS A CA 1
ATOM 759 C C . CYS A 1 98 ? 13.563 0.508 -18.504 1.00 95.19 98 CYS A C 1
ATOM 761 O O . CYS A 1 98 ? 14.090 1.569 -18.836 1.00 95.19 98 CYS A O 1
ATOM 763 N N . MET A 1 99 ? 12.828 0.380 -17.394 1.00 93.38 99 MET A N 1
ATOM 764 C CA . MET A 1 99 ? 12.410 1.501 -16.537 1.00 93.38 99 MET A CA 1
ATOM 765 C C . MET A 1 99 ? 13.562 2.362 -16.022 1.00 93.38 99 MET A C 1
ATOM 767 O O . MET A 1 99 ? 13.437 3.574 -15.897 1.00 93.38 99 MET A O 1
ATOM 771 N N . THR A 1 100 ? 14.708 1.746 -15.735 1.00 95.06 100 THR A N 1
ATOM 772 C CA . THR A 1 100 ? 15.882 2.466 -15.222 1.00 95.06 100 THR A CA 1
ATOM 773 C C . THR A 1 100 ? 16.857 2.888 -16.315 1.00 95.06 100 THR A C 1
ATOM 775 O O . THR A 1 100 ? 17.864 3.528 -16.023 1.00 95.06 100 THR A O 1
ATOM 778 N N . GLY A 1 101 ? 16.606 2.494 -17.570 1.00 94.75 101 GLY A N 1
ATOM 779 C CA . GLY A 1 101 ? 17.552 2.659 -18.674 1.00 94.75 101 GLY A CA 1
ATOM 780 C C . GLY A 1 101 ? 18.882 1.919 -18.475 1.00 94.75 101 GL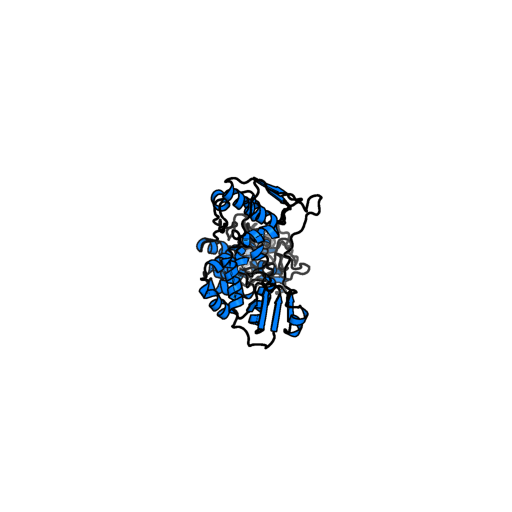Y A C 1
ATOM 781 O O . GLY A 1 101 ? 19.857 2.235 -19.153 1.00 94.75 101 GLY A O 1
ATOM 782 N N . SER A 1 102 ? 18.944 0.964 -17.538 1.00 96.38 102 SER A N 1
ATOM 783 C CA . SER A 1 102 ? 20.159 0.198 -17.221 1.00 96.38 102 SER A CA 1
ATOM 784 C C . SER A 1 102 ? 20.593 -0.726 -18.358 1.00 96.38 102 SER A C 1
ATOM 786 O O . SER A 1 102 ? 21.790 -0.889 -18.596 1.00 96.38 102 SER A O 1
ATOM 788 N N . LEU A 1 103 ? 19.633 -1.299 -19.087 1.00 97.12 103 LEU A N 1
ATOM 789 C CA . LEU A 1 103 ? 19.897 -2.188 -20.210 1.00 97.12 103 LEU A CA 1
ATOM 790 C C . LEU A 1 103 ? 20.091 -1.382 -21.499 1.00 97.12 103 LEU A C 1
ATOM 792 O O . LEU A 1 103 ? 19.235 -0.594 -21.892 1.00 97.12 103 LEU A O 1
ATOM 796 N N . THR A 1 104 ? 21.205 -1.610 -22.187 1.00 97.50 104 THR A N 1
ATOM 797 C CA . THR A 1 104 ? 21.527 -1.030 -23.501 1.00 97.50 104 THR A CA 1
ATOM 798 C C . THR A 1 104 ? 22.138 -2.100 -24.404 1.00 97.50 104 THR A C 1
ATOM 800 O O . THR A 1 104 ? 22.306 -3.239 -23.978 1.00 97.50 104 THR A O 1
ATOM 803 N N . MET A 1 105 ? 22.476 -1.776 -25.652 1.00 97.94 105 MET A N 1
ATOM 804 C CA . MET A 1 105 ? 23.214 -2.670 -26.553 1.00 97.94 105 MET A CA 1
ATOM 805 C C . MET A 1 105 ? 24.484 -1.974 -27.040 1.00 97.94 105 MET A C 1
ATOM 807 O O . MET A 1 105 ? 24.518 -0.753 -27.179 1.00 97.94 105 MET A O 1
ATOM 811 N N . SER A 1 106 ? 25.542 -2.744 -27.268 1.00 96.88 106 SER A N 1
ATOM 812 C CA . SER A 1 106 ? 26.759 -2.310 -27.958 1.00 96.88 106 SER A CA 1
ATOM 813 C C . SER A 1 106 ? 26.535 -2.249 -29.472 1.00 96.88 106 SER A C 1
ATOM 815 O O . SER A 1 106 ? 25.522 -2.737 -29.973 1.00 96.88 106 SER A O 1
ATOM 817 N N . ASN A 1 107 ? 27.483 -1.686 -30.223 1.00 95.81 107 ASN A N 1
ATOM 818 C CA . ASN A 1 107 ? 27.546 -1.854 -31.678 1.00 95.81 107 ASN A CA 1
ATOM 819 C C . ASN A 1 107 ? 28.397 -3.064 -32.114 1.00 95.81 107 ASN A C 1
ATOM 821 O O . ASN A 1 107 ? 28.632 -3.244 -33.311 1.00 95.81 107 ASN A O 1
ATOM 825 N N . ALA A 1 108 ? 28.857 -3.891 -31.170 1.00 93.31 108 ALA A N 1
ATOM 826 C CA . ALA A 1 108 ? 29.591 -5.111 -31.472 1.00 93.31 108 ALA A CA 1
ATOM 827 C C . ALA A 1 108 ? 28.650 -6.154 -32.088 1.00 93.31 108 ALA A C 1
ATOM 829 O O . ALA A 1 108 ? 27.534 -6.362 -31.616 1.00 93.31 108 ALA A O 1
ATOM 830 N N . TYR A 1 109 ? 29.105 -6.805 -33.154 1.00 90.94 109 TYR A N 1
ATOM 831 C CA . TYR A 1 109 ? 28.304 -7.767 -33.917 1.00 90.94 109 TYR A CA 1
ATOM 832 C C . TYR A 1 109 ? 29.038 -9.088 -34.174 1.00 90.94 109 TYR A C 1
ATOM 834 O O . TYR A 1 109 ? 28.479 -9.993 -34.788 1.00 90.94 109 TYR A O 1
ATOM 842 N N . GLN A 1 110 ? 30.285 -9.200 -33.712 1.00 88.88 110 GLN A N 1
ATOM 843 C CA . GLN A 1 110 ? 31.101 -10.399 -33.840 1.00 88.88 110 GLN A CA 1
ATOM 844 C C . GLN A 1 110 ? 31.237 -11.063 -32.478 1.00 88.88 110 GLN A C 1
ATOM 846 O O . GLN A 1 110 ? 31.743 -10.462 -31.532 1.00 88.88 110 GLN A O 1
ATOM 851 N N . TRP A 1 111 ? 30.804 -12.313 -32.402 1.00 90.25 111 TRP A N 1
ATOM 852 C CA . TRP A 1 111 ? 31.099 -13.203 -31.294 1.00 90.25 111 TRP A CA 1
ATOM 853 C C . TRP A 1 111 ? 31.194 -14.614 -31.854 1.00 90.25 111 TRP A C 1
ATOM 855 O O . TRP A 1 111 ? 30.212 -15.162 -32.351 1.00 90.25 111 TRP A O 1
ATOM 865 N N . VAL A 1 112 ? 32.405 -15.161 -31.831 1.00 89.50 112 VAL A N 1
ATOM 866 C CA . VAL A 1 112 ? 32.695 -16.519 -32.281 1.00 89.50 112 VAL A CA 1
ATOM 867 C C . VAL A 1 112 ? 33.164 -17.306 -31.072 1.00 89.50 112 VAL A C 1
ATOM 869 O O . VAL A 1 112 ? 34.144 -16.927 -30.437 1.00 89.50 112 VAL A O 1
ATOM 872 N N . ASP A 1 113 ? 32.453 -18.381 -30.764 1.00 92.19 113 ASP A N 1
ATOM 873 C CA . ASP A 1 113 ? 32.795 -19.317 -29.702 1.00 92.19 113 ASP A CA 1
ATOM 874 C C . ASP A 1 113 ? 32.410 -20.734 -30.146 1.00 92.19 113 ASP A C 1
ATOM 876 O O . ASP A 1 113 ? 31.500 -20.907 -30.961 1.00 92.19 113 ASP A O 1
ATOM 880 N N . ASN A 1 114 ? 33.128 -21.737 -29.647 1.00 93.56 114 ASN A N 1
ATOM 881 C CA . ASN A 1 114 ? 32.824 -23.144 -29.911 1.00 93.56 114 ASN A CA 1
ATOM 882 C C . ASN A 1 114 ? 31.891 -23.732 -28.843 1.00 93.56 114 ASN A C 1
ATOM 884 O O . ASN A 1 114 ? 31.270 -24.765 -29.091 1.00 93.56 114 ASN A O 1
ATOM 888 N N . ASP A 1 115 ? 31.810 -23.100 -27.670 1.00 93.88 115 ASP A N 1
ATOM 889 C CA . ASP A 1 115 ? 30.897 -23.486 -26.603 1.00 93.88 115 ASP A CA 1
ATOM 890 C C . ASP A 1 115 ? 29.527 -22.810 -26.809 1.00 93.88 115 ASP A C 1
ATOM 892 O O . ASP A 1 115 ? 29.431 -21.580 -26.745 1.00 93.8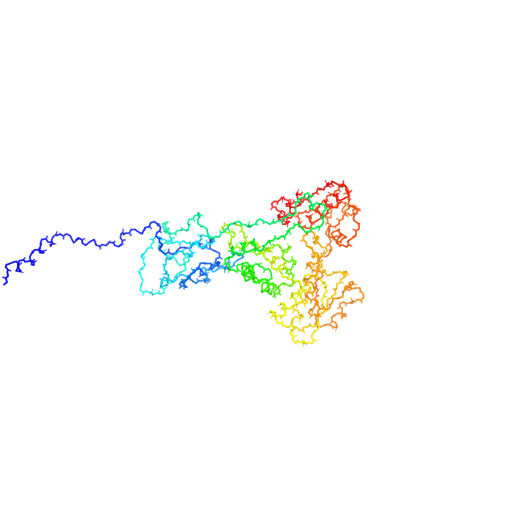8 115 ASP A O 1
ATOM 896 N N . PRO A 1 116 ? 28.441 -23.567 -27.056 1.00 88.62 116 PRO A N 1
ATOM 897 C CA . PRO A 1 116 ? 27.112 -22.984 -27.200 1.00 88.62 116 PRO A CA 1
ATOM 898 C C . PRO A 1 116 ? 26.623 -22.286 -25.922 1.00 88.62 116 PRO A C 1
ATOM 900 O O . PRO A 1 116 ? 25.839 -21.340 -26.021 1.00 88.62 116 PRO A O 1
ATOM 903 N N . ASP A 1 117 ? 27.079 -22.705 -24.737 1.00 91.25 117 ASP A N 1
ATOM 904 C CA . ASP A 1 117 ? 26.675 -22.079 -23.477 1.00 91.25 117 ASP A CA 1
ATOM 905 C C . ASP A 1 117 ? 27.369 -20.732 -23.247 1.00 91.25 117 ASP A C 1
ATOM 907 O O . ASP A 1 117 ? 26.829 -19.891 -22.528 1.00 91.25 117 ASP A O 1
ATOM 911 N N . ALA A 1 118 ? 28.479 -20.447 -23.941 1.00 92.50 118 ALA A N 1
ATOM 912 C CA . ALA A 1 118 ? 29.105 -19.128 -23.905 1.00 92.50 118 ALA A CA 1
ATOM 913 C C . ALA A 1 118 ? 28.127 -18.021 -24.336 1.00 92.50 118 ALA A C 1
ATOM 915 O O . ALA A 1 118 ? 28.185 -16.922 -23.785 1.00 92.50 118 ALA A O 1
ATOM 916 N N . PHE A 1 119 ? 27.194 -18.316 -25.256 1.00 93.81 119 PHE A N 1
ATOM 917 C CA . PHE A 1 119 ? 26.167 -17.392 -25.759 1.00 93.81 119 PHE A CA 1
ATOM 918 C C . PHE A 1 119 ? 25.028 -17.107 -24.771 1.00 93.81 119 PHE A C 1
ATOM 920 O O . PHE A 1 119 ? 24.101 -16.361 -25.100 1.00 93.81 119 PHE A O 1
ATOM 927 N N . ARG A 1 120 ? 25.090 -17.671 -23.562 1.00 95.50 120 ARG A N 1
ATOM 928 C CA . ARG A 1 120 ? 24.225 -17.333 -22.435 1.00 95.50 120 ARG A CA 1
ATOM 929 C C . ARG A 1 120 ? 25.042 -16.551 -21.425 1.00 95.50 120 ARG A C 1
ATOM 931 O O . ARG A 1 120 ? 25.892 -17.116 -20.751 1.00 95.50 120 ARG A O 1
ATOM 938 N N . PHE A 1 121 ? 24.786 -15.255 -21.304 1.00 93.94 121 PHE A N 1
ATOM 939 C CA . PHE A 1 121 ? 25.541 -14.424 -20.365 1.00 93.94 121 PHE A CA 1
ATOM 940 C C . PHE A 1 121 ? 24.669 -13.368 -19.699 1.00 93.94 121 PHE A C 1
ATOM 942 O O . PHE A 1 121 ? 23.649 -12.945 -20.246 1.00 93.94 121 PHE A O 1
ATOM 949 N N . MET A 1 122 ? 25.076 -12.952 -18.509 1.00 96.81 122 MET A N 1
ATOM 950 C CA . MET A 1 122 ? 24.468 -11.901 -17.710 1.00 96.81 122 MET A CA 1
ATOM 951 C C . MET A 1 122 ? 25.250 -10.596 -17.913 1.00 96.81 122 MET A C 1
ATOM 953 O O . MET A 1 122 ? 26.341 -10.444 -17.358 1.00 96.81 122 MET A O 1
ATOM 957 N N . PRO A 1 123 ? 24.739 -9.634 -18.705 1.00 96.38 123 PRO A N 1
ATOM 958 C CA . PRO A 1 123 ? 25.486 -8.423 -19.013 1.00 96.38 123 PRO A CA 1
ATOM 959 C C . PRO A 1 123 ? 25.847 -7.629 -17.755 1.00 96.38 123 PRO A C 1
ATOM 961 O O . PRO A 1 123 ? 25.060 -7.554 -16.811 1.00 96.38 123 PRO A O 1
ATOM 964 N N . GLY A 1 124 ? 27.042 -7.036 -17.748 1.00 93.25 124 GLY A N 1
ATOM 965 C CA . GLY A 1 124 ? 27.579 -6.272 -16.617 1.00 93.25 124 GLY A CA 1
ATOM 966 C C . GLY A 1 124 ? 28.179 -7.125 -15.490 1.00 93.25 124 GLY A C 1
ATOM 967 O O . GLY A 1 124 ? 29.092 -6.645 -14.810 1.00 93.25 124 GLY A O 1
ATOM 968 N N . VAL A 1 125 ? 27.734 -8.380 -15.339 1.00 94.19 125 VAL A N 1
ATOM 969 C CA . VAL A 1 125 ? 28.288 -9.374 -14.402 1.00 94.19 125 VAL A CA 1
ATOM 970 C C . VAL A 1 125 ? 29.345 -10.221 -15.109 1.00 94.19 125 VAL A C 1
ATOM 972 O O . VAL A 1 125 ? 30.521 -10.163 -14.751 1.00 94.19 125 VAL A O 1
ATOM 975 N N . ASP A 1 126 ? 28.951 -10.916 -16.176 1.00 93.56 126 ASP A N 1
ATOM 976 C CA . ASP A 1 126 ? 29.857 -11.699 -17.013 1.00 93.56 126 ASP A CA 1
ATOM 977 C C . ASP A 1 126 ? 30.600 -10.758 -17.961 1.00 93.56 126 ASP A C 1
ATOM 979 O O . ASP A 1 126 ? 30.045 -10.323 -18.973 1.00 93.56 126 ASP A O 1
ATOM 983 N N . LYS A 1 127 ? 31.850 -10.419 -17.629 1.00 91.00 127 LYS A N 1
ATOM 984 C CA . LYS A 1 127 ? 32.614 -9.416 -18.382 1.00 91.00 127 LYS A CA 1
ATOM 985 C C . LYS A 1 127 ? 32.860 -9.835 -19.831 1.00 91.00 127 LYS A C 1
ATOM 987 O O . LYS A 1 127 ? 33.344 -10.939 -20.096 1.00 91.00 127 LYS A O 1
ATOM 992 N N . LYS A 1 128 ? 32.572 -8.932 -20.772 1.00 93.19 128 LYS A N 1
ATOM 993 C CA . LYS A 1 128 ? 32.774 -9.124 -22.217 1.00 93.19 128 LYS A CA 1
ATOM 994 C C . LYS A 1 128 ? 33.537 -7.949 -22.847 1.00 93.19 128 LYS A C 1
ATOM 996 O O . LYS A 1 128 ? 33.474 -6.835 -22.335 1.00 93.19 128 LYS A O 1
ATOM 1001 N N . PRO A 1 129 ? 34.214 -8.146 -24.000 1.00 91.81 129 PRO A N 1
ATOM 1002 C CA . PRO A 1 129 ? 35.003 -7.087 -24.646 1.00 91.81 129 PRO A CA 1
ATOM 1003 C C . PRO A 1 129 ? 34.213 -5.834 -25.060 1.00 91.81 129 PRO A C 1
ATOM 1005 O O . PRO A 1 129 ? 34.808 -4.798 -25.333 1.00 91.81 129 PRO A O 1
ATOM 1008 N N . TRP A 1 130 ? 32.885 -5.927 -25.155 1.00 93.19 130 TRP A N 1
ATOM 1009 C CA . TRP A 1 130 ? 32.000 -4.828 -25.554 1.00 93.19 130 TRP A CA 1
ATOM 1010 C C . TRP A 1 130 ? 31.336 -4.105 -24.379 1.00 93.19 130 TRP A C 1
ATOM 1012 O O . TRP A 1 130 ? 30.514 -3.220 -24.620 1.00 93.19 130 TRP A O 1
ATOM 1022 N N . ASP A 1 131 ? 31.643 -4.466 -23.132 1.00 91.38 131 ASP A N 1
ATOM 1023 C CA . ASP A 1 131 ? 31.036 -3.830 -21.956 1.00 91.38 131 ASP A CA 1
ATOM 1024 C C . ASP A 1 131 ? 31.315 -2.320 -21.925 1.00 91.38 131 ASP A C 1
ATOM 1026 O O . ASP A 1 131 ? 30.418 -1.531 -21.626 1.00 91.38 131 ASP A O 1
ATOM 1030 N N . ASP A 1 132 ? 32.510 -1.921 -22.368 1.00 91.06 132 ASP A N 1
ATOM 1031 C CA . ASP A 1 132 ? 32.952 -0.525 -22.446 1.00 91.06 132 ASP A CA 1
ATOM 1032 C C . ASP A 1 132 ? 32.648 0.136 -23.804 1.00 91.06 132 ASP A C 1
ATOM 1034 O O . ASP A 1 132 ? 33.086 1.252 -24.078 1.00 91.06 132 ASP A O 1
ATOM 1038 N N . ALA A 1 133 ? 31.896 -0.529 -24.692 1.00 92.00 133 ALA A N 1
ATOM 1039 C CA . ALA A 1 133 ? 31.573 0.036 -25.999 1.00 92.00 133 ALA A CA 1
ATOM 1040 C C . ALA A 1 133 ? 30.739 1.319 -25.842 1.00 92.00 133 ALA A C 1
ATOM 1042 O O . ALA A 1 133 ? 29.621 1.289 -25.324 1.00 92.00 133 ALA A O 1
ATOM 1043 N N . GLU A 1 134 ? 31.238 2.450 -26.338 1.00 92.81 134 GLU A N 1
ATOM 1044 C CA . GLU A 1 134 ? 30.515 3.726 -26.266 1.00 92.81 134 GLU A CA 1
ATOM 1045 C C . GLU A 1 134 ? 29.293 3.740 -27.196 1.00 92.81 134 GLU A C 1
ATOM 1047 O O . GLU A 1 134 ? 28.214 4.219 -26.830 1.00 92.81 134 GLU A O 1
ATOM 1052 N N . LEU A 1 135 ? 29.446 3.139 -28.375 1.00 95.38 135 LEU A N 1
ATOM 1053 C CA . LEU A 1 135 ? 28.424 3.050 -29.411 1.00 95.38 135 LEU A CA 1
ATOM 1054 C C . LEU A 1 135 ? 27.478 1.860 -29.195 1.00 95.38 135 LEU A C 1
ATOM 1056 O O . LEU A 1 135 ? 27.777 0.896 -28.485 1.00 95.38 135 LEU A O 1
ATOM 1060 N N . GLY A 1 136 ? 26.320 1.935 -29.841 1.00 96.44 136 GLY A N 1
ATOM 1061 C CA . GLY A 1 136 ? 25.277 0.920 -29.845 1.00 96.44 136 GLY A CA 1
ATOM 1062 C C . GLY A 1 136 ? 23.890 1.485 -29.564 1.00 96.44 136 GLY A C 1
ATOM 1063 O O . GLY A 1 136 ? 23.697 2.682 -29.332 1.00 96.44 136 GLY A O 1
ATOM 1064 N N . TYR A 1 137 ? 22.886 0.615 -29.628 1.00 97.31 137 TYR A N 1
ATOM 1065 C CA . TYR A 1 137 ? 21.508 1.023 -29.400 1.00 97.31 137 TYR A CA 1
ATOM 1066 C C . TYR A 1 137 ? 21.234 1.334 -27.923 1.00 97.31 137 TYR A C 1
ATOM 1068 O O . TYR A 1 137 ? 21.470 0.525 -27.025 1.00 97.31 137 TYR A O 1
ATOM 1076 N N . ARG A 1 138 ? 20.657 2.511 -27.690 1.00 95.69 138 ARG A N 1
ATOM 1077 C CA . ARG A 1 138 ? 20.071 2.937 -26.419 1.00 95.69 138 ARG A CA 1
ATOM 1078 C C . ARG A 1 138 ? 18.709 3.543 -26.725 1.00 95.69 138 ARG A C 1
ATOM 1080 O O . ARG A 1 138 ? 18.540 4.170 -27.779 1.00 95.69 138 ARG A O 1
ATOM 1087 N N . ARG A 1 139 ? 17.759 3.376 -25.809 1.00 94.00 139 ARG A N 1
ATOM 1088 C CA . ARG A 1 139 ? 16.449 4.018 -25.910 1.00 94.00 139 ARG A CA 1
ATOM 1089 C C . ARG A 1 139 ? 16.618 5.547 -25.898 1.00 94.00 139 ARG A C 1
ATOM 1091 O O . ARG A 1 139 ? 17.235 6.059 -24.963 1.00 94.00 139 ARG A O 1
ATOM 1098 N N . PRO A 1 140 ? 16.086 6.287 -26.886 1.00 91.44 140 PRO A N 1
ATOM 1099 C CA . PRO A 1 140 ? 16.085 7.749 -26.851 1.00 91.44 140 PRO A CA 1
ATOM 1100 C C . PRO A 1 140 ? 15.330 8.291 -25.630 1.00 91.44 140 PRO A C 1
ATOM 1102 O O . PRO A 1 140 ? 14.330 7.714 -25.209 1.00 91.44 140 PRO A O 1
ATOM 1105 N N . GLU A 1 141 ? 15.751 9.431 -25.084 1.00 85.88 141 GLU A N 1
ATOM 1106 C CA . GLU A 1 141 ? 15.072 10.044 -23.930 1.00 85.88 141 GLU A CA 1
ATOM 1107 C C . GLU A 1 141 ? 13.613 10.408 -24.223 1.00 85.88 141 GLU A C 1
ATOM 1109 O O . GLU A 1 141 ? 12.751 10.224 -23.370 1.00 85.88 141 GLU A O 1
ATOM 1114 N N . THR A 1 142 ? 13.325 10.825 -25.457 1.00 86.12 142 THR A N 1
ATOM 1115 C CA . THR A 1 142 ? 11.977 11.168 -25.932 1.00 86.12 142 THR A CA 1
ATOM 1116 C C . THR A 1 142 ? 11.079 9.957 -26.178 1.00 86.12 142 THR A C 1
ATOM 1118 O O . THR A 1 142 ? 9.900 10.126 -26.479 1.00 86.12 142 THR A O 1
ATOM 1121 N N . HIS A 1 143 ? 11.612 8.735 -26.086 1.00 87.00 143 HIS A N 1
ATOM 1122 C CA . HIS A 1 143 ? 10.853 7.514 -26.313 1.00 87.00 143 HIS A CA 1
ATOM 1123 C C . HIS A 1 143 ? 10.494 6.863 -24.976 1.00 87.00 143 HIS A C 1
ATOM 1125 O O . HIS A 1 143 ? 11.350 6.326 -24.264 1.00 87.00 143 HIS A O 1
ATOM 1131 N N . ARG A 1 144 ? 9.209 6.939 -24.635 1.00 84.50 144 ARG A N 1
ATOM 1132 C CA . ARG A 1 144 ? 8.597 6.311 -23.464 1.00 84.50 144 ARG A CA 1
ATOM 1133 C C . ARG A 1 144 ? 7.315 5.628 -23.913 1.00 84.50 144 ARG A C 1
ATOM 1135 O O . ARG A 1 144 ? 6.577 6.183 -24.724 1.00 84.50 144 ARG A O 1
ATOM 1142 N N . LEU A 1 145 ? 7.090 4.416 -23.418 1.00 80.94 145 LEU A N 1
ATOM 1143 C CA . LEU A 1 145 ? 5.908 3.628 -23.770 1.00 80.94 145 LEU A CA 1
ATOM 1144 C C . LEU A 1 145 ? 4.696 4.016 -22.916 1.00 80.94 145 LEU A C 1
ATOM 1146 O O . LEU A 1 145 ? 3.571 3.901 -23.388 1.00 80.94 145 LEU A O 1
ATOM 1150 N N . MET A 1 146 ? 4.935 4.506 -21.695 1.00 81.19 146 MET A N 1
ATOM 1151 C CA . MET A 1 146 ? 3.892 4.857 -20.734 1.00 81.19 146 MET A CA 1
ATOM 1152 C C . MET A 1 146 ? 3.952 6.341 -20.342 1.00 81.19 146 MET A C 1
ATOM 1154 O O . MET A 1 146 ? 5.042 6.922 -20.317 1.00 81.19 146 MET A O 1
ATOM 1158 N N . PRO A 1 147 ? 2.809 6.954 -19.983 1.00 86.75 147 PRO A N 1
ATOM 1159 C CA . PRO A 1 147 ? 2.780 8.264 -19.344 1.00 86.75 147 PRO A CA 1
ATOM 1160 C C . PRO A 1 147 ? 3.576 8.288 -18.035 1.00 86.75 147 PRO A C 1
ATOM 1162 O O . PRO A 1 147 ? 3.545 7.344 -17.238 1.00 86.75 147 PRO A O 1
ATOM 1165 N N . THR A 1 148 ? 4.267 9.399 -17.794 1.00 89.81 148 THR A N 1
ATOM 1166 C CA . THR A 1 148 ? 5.177 9.561 -16.653 1.00 89.81 148 THR A CA 1
ATOM 1167 C C . THR A 1 148 ? 4.529 10.234 -15.446 1.00 89.81 148 THR A C 1
ATOM 1169 O O . THR A 1 148 ? 5.083 10.141 -14.359 1.00 89.81 148 THR A O 1
ATOM 1172 N N . ALA A 1 149 ? 3.372 10.877 -15.603 1.00 93.81 149 ALA A N 1
ATOM 1173 C CA . ALA A 1 149 ? 2.646 11.549 -14.524 1.00 93.81 149 ALA A CA 1
ATOM 1174 C C . ALA A 1 149 ? 1.318 10.842 -14.226 1.00 93.81 149 ALA A C 1
ATOM 1176 O O . ALA A 1 149 ? 0.719 10.238 -15.120 1.00 93.81 149 ALA A O 1
ATOM 1177 N N . ARG A 1 150 ? 0.872 10.925 -12.971 1.00 94.44 150 ARG A N 1
ATOM 1178 C CA . ARG A 1 150 ? -0.452 10.499 -12.516 1.00 94.44 150 ARG A CA 1
ATOM 1179 C C . ARG A 1 150 ? -1.521 11.400 -13.116 1.00 94.44 150 ARG A C 1
ATOM 1181 O O . ARG A 1 150 ? -1.308 12.595 -13.326 1.00 94.44 150 ARG A O 1
ATOM 1188 N N . GLY A 1 151 ? -2.699 10.827 -13.345 1.00 88.50 151 GLY A N 1
ATOM 1189 C CA . GLY A 1 151 ? -3.898 11.631 -13.564 1.00 88.50 151 GLY A CA 1
ATOM 1190 C C . GLY A 1 151 ? -4.217 12.458 -12.316 1.00 88.50 151 GLY A C 1
ATOM 1191 O O . GLY A 1 151 ? -4.036 11.971 -11.194 1.00 88.50 151 GLY A O 1
ATOM 1192 N N . SER A 1 152 ? -4.696 13.689 -12.511 1.00 87.88 152 SER A N 1
ATOM 1193 C CA . SER A 1 152 ? -5.208 14.522 -11.421 1.00 87.88 152 SER A CA 1
ATOM 1194 C C . SER A 1 152 ? -6.362 13.813 -10.720 1.00 87.88 152 SER A C 1
ATOM 1196 O O . SER A 1 152 ? -7.236 13.256 -11.384 1.00 87.88 152 SER A O 1
ATOM 1198 N N . MET A 1 153 ? -6.366 13.851 -9.393 1.00 88.94 153 MET A N 1
ATOM 1199 C CA . MET A 1 153 ? -7.472 13.363 -8.583 1.00 88.94 153 MET A CA 1
ATOM 1200 C C . MET A 1 153 ? -8.327 14.549 -8.161 1.00 88.94 153 MET A C 1
ATOM 1202 O O . MET A 1 153 ? -7.784 15.569 -7.743 1.00 88.94 153 MET A O 1
ATOM 1206 N N . GLU A 1 154 ? -9.642 14.431 -8.305 1.00 90.19 154 GLU A N 1
ATOM 1207 C CA . GLU A 1 154 ? -10.542 15.501 -7.889 1.00 90.19 154 GLU A CA 1
ATOM 1208 C C . GLU A 1 154 ? -10.588 15.586 -6.360 1.00 90.19 154 GLU A C 1
ATOM 1210 O O . GLU A 1 154 ? -10.716 14.580 -5.652 1.00 90.19 154 GLU A O 1
ATOM 1215 N N . GLU A 1 155 ? -10.475 16.811 -5.861 1.00 91.69 155 GLU A N 1
ATOM 1216 C CA . GLU A 1 155 ? -10.523 17.156 -4.447 1.00 91.69 155 GLU A CA 1
ATOM 1217 C C . GLU A 1 155 ? -11.549 18.270 -4.246 1.00 91.69 155 GLU A C 1
ATOM 1219 O O . GLU A 1 155 ? -11.787 19.080 -5.143 1.00 91.69 155 GLU A O 1
ATOM 1224 N N . LEU A 1 156 ? -12.160 18.326 -3.064 1.00 91.00 156 LEU A N 1
ATOM 1225 C CA . LEU A 1 156 ? -12.925 19.502 -2.657 1.00 91.00 156 LEU A CA 1
ATOM 1226 C C . LEU A 1 156 ? -12.003 20.724 -2.570 1.00 91.00 156 LEU A C 1
ATOM 1228 O O . LEU A 1 156 ? -10.901 20.638 -2.022 1.00 91.00 156 LEU A O 1
ATOM 1232 N N . GLU A 1 157 ? -12.487 21.869 -3.046 1.00 92.00 157 GLU A N 1
ATOM 1233 C CA . GLU A 1 157 ? -11.737 23.124 -2.998 1.00 92.00 157 GLU A CA 1
ATOM 1234 C C . GLU A 1 157 ? -11.459 23.550 -1.539 1.00 92.00 157 GLU A C 1
ATOM 1236 O O . GLU A 1 157 ? -12.304 23.323 -0.659 1.00 92.00 157 GLU A O 1
ATOM 1241 N N . PRO A 1 158 ? -10.308 24.192 -1.245 1.00 92.50 158 PRO A N 1
ATOM 1242 C CA . PRO A 1 158 ? -9.928 24.585 0.117 1.00 92.50 158 PRO A CA 1
ATOM 1243 C C . PRO A 1 158 ? -11.014 25.364 0.875 1.00 92.50 158 PRO A C 1
ATOM 1245 O O . PRO A 1 158 ? -11.344 25.025 2.017 1.00 92.50 158 PRO A O 1
ATOM 1248 N N . ASP A 1 159 ? -11.637 26.341 0.211 1.00 90.62 159 ASP A N 1
ATOM 1249 C CA . ASP A 1 159 ? -12.691 27.187 0.786 1.00 90.62 159 ASP A CA 1
ATOM 1250 C C . ASP A 1 159 ? -13.973 26.411 1.134 1.00 90.62 159 ASP A C 1
ATOM 1252 O O . ASP A 1 159 ? -14.705 26.795 2.052 1.00 90.62 159 ASP A O 1
ATOM 1256 N N . GLU A 1 160 ? -14.242 25.300 0.444 1.00 89.06 160 GLU A N 1
ATOM 1257 C CA . GLU A 1 160 ? -15.394 24.435 0.710 1.00 89.06 160 GLU A CA 1
ATOM 1258 C C . GLU A 1 160 ? -15.078 23.419 1.817 1.00 89.06 160 GLU A C 1
ATOM 1260 O O . GLU A 1 160 ? -15.848 23.248 2.772 1.00 89.06 160 GLU A O 1
ATOM 1265 N N . ARG A 1 161 ? -13.911 22.765 1.744 1.00 90.69 161 ARG A N 1
ATOM 1266 C CA . ARG A 1 161 ? -13.540 21.680 2.669 1.00 90.69 161 ARG A CA 1
ATOM 1267 C C . ARG A 1 161 ? -13.178 22.160 4.074 1.00 90.69 161 ARG A C 1
ATOM 1269 O O . ARG A 1 161 ? -13.280 21.382 5.022 1.00 90.69 161 ARG A O 1
ATOM 1276 N N . ILE A 1 162 ? -12.783 23.424 4.246 1.00 92.62 162 ILE A N 1
ATOM 1277 C CA . ILE A 1 162 ? -12.517 24.011 5.570 1.00 92.62 162 ILE A CA 1
ATOM 1278 C C . ILE A 1 162 ? -13.797 24.164 6.408 1.00 92.62 162 ILE A C 1
ATOM 1280 O O . ILE A 1 162 ? -13.735 24.231 7.633 1.00 92.62 162 ILE A O 1
ATOM 1284 N N . GLY A 1 163 ? -14.971 24.19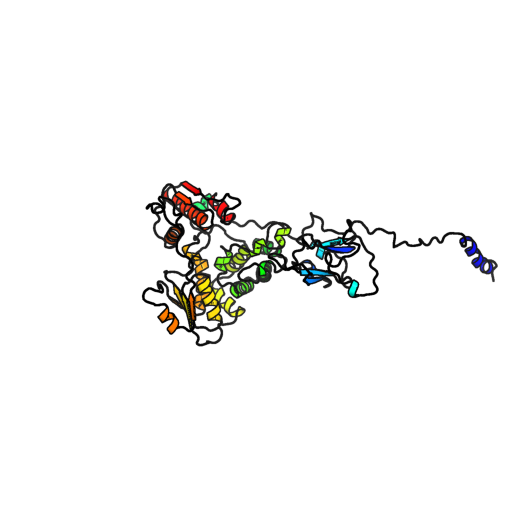9 5.771 1.00 88.88 163 GLY A N 1
ATOM 1285 C CA . GLY A 1 163 ? -16.260 24.326 6.450 1.00 88.88 163 GLY A CA 1
ATOM 1286 C C . GLY A 1 163 ? -16.873 23.004 6.920 1.00 88.88 163 GLY A C 1
ATOM 1287 O O . GLY A 1 163 ? -17.904 23.029 7.596 1.00 88.88 163 GLY A O 1
ATOM 1288 N N . SER A 1 164 ? -16.288 21.851 6.578 1.00 89.19 164 SER A N 1
ATOM 1289 C CA . SER A 1 164 ? -16.907 20.539 6.806 1.00 89.19 164 SER A CA 1
ATOM 1290 C C . SER A 1 164 ? -15.902 19.439 7.169 1.00 89.19 164 SER A C 1
ATOM 1292 O O . SER A 1 164 ? -14.688 19.598 7.049 1.00 89.19 164 SER A O 1
ATOM 1294 N N . PHE A 1 165 ? -16.429 18.308 7.641 1.00 89.81 165 PHE A N 1
ATOM 1295 C CA . PHE A 1 165 ? -15.677 17.068 7.875 1.00 89.81 165 PHE A CA 1
ATOM 1296 C C . PHE A 1 165 ? -15.930 16.030 6.765 1.00 89.81 165 PHE A C 1
ATOM 1298 O O . PHE A 1 165 ? -15.665 14.848 6.956 1.00 89.81 165 PHE A O 1
ATOM 1305 N N . THR A 1 166 ? -16.438 16.469 5.610 1.00 90.00 166 THR A N 1
ATOM 1306 C CA . THR A 1 166 ? -16.657 15.618 4.433 1.00 90.00 166 THR A CA 1
ATOM 1307 C C . THR A 1 166 ? -15.325 15.117 3.873 1.00 90.00 166 THR A C 1
ATOM 1309 O O . THR A 1 166 ? -14.313 15.817 3.961 1.00 90.00 166 THR A O 1
ATOM 1312 N N . GLU A 1 167 ? -15.329 13.912 3.293 1.00 91.94 167 GLU A N 1
ATOM 1313 C CA . GLU A 1 167 ? -14.168 13.355 2.593 1.00 91.94 167 GLU A CA 1
ATOM 1314 C C . GLU A 1 167 ? -13.685 14.317 1.499 1.00 91.94 167 GLU A C 1
ATOM 1316 O O . GLU A 1 167 ? -14.474 14.800 0.687 1.00 91.94 167 GLU A O 1
ATOM 1321 N N . ILE A 1 168 ? -12.386 14.619 1.504 1.00 90.44 168 ILE A N 1
ATOM 1322 C CA . ILE A 1 168 ? -11.802 15.639 0.619 1.00 90.44 168 ILE A CA 1
ATOM 1323 C C . ILE A 1 168 ? -11.562 15.084 -0.780 1.00 90.44 168 ILE A C 1
ATOM 1325 O O . ILE A 1 168 ? -11.841 15.750 -1.773 1.00 90.44 168 ILE A O 1
ATOM 1329 N N . VAL A 1 169 ? -11.010 13.876 -0.845 1.00 91.12 169 VAL A N 1
ATOM 1330 C CA . VAL A 1 169 ? -10.544 13.253 -2.081 1.00 91.12 169 VAL A CA 1
ATOM 1331 C C . VAL A 1 169 ? -11.676 12.421 -2.670 1.00 91.12 169 VAL A C 1
ATOM 1333 O O . VAL A 1 169 ? -12.174 11.519 -1.995 1.00 91.12 169 VAL A O 1
ATOM 1336 N N . GLN A 1 170 ? -12.051 12.665 -3.925 1.00 89.88 170 GLN A N 1
ATOM 1337 C CA . GLN A 1 170 ? -13.164 11.960 -4.577 1.00 89.88 170 GLN A CA 1
ATOM 1338 C C . GLN A 1 170 ? -12.757 10.606 -5.180 1.00 89.88 170 GLN A C 1
ATOM 1340 O O . GLN A 1 170 ? -13.593 9.720 -5.338 1.00 89.88 170 GLN A O 1
ATOM 1345 N N . GLY A 1 171 ? -11.464 10.408 -5.451 1.00 92.25 171 GLY A N 1
ATOM 1346 C CA . GLY A 1 171 ? -10.943 9.197 -6.087 1.00 92.25 171 GLY A CA 1
ATOM 1347 C C . GLY A 1 171 ? -10.954 9.279 -7.616 1.00 92.25 171 GLY A C 1
ATOM 1348 O O . GLY A 1 171 ? -11.216 10.329 -8.193 1.00 92.25 171 GLY A O 1
ATOM 1349 N N . TYR A 1 172 ? -10.609 8.169 -8.272 1.00 95.81 172 TYR A N 1
ATOM 1350 C CA . TYR A 1 172 ? -10.606 8.081 -9.734 1.00 95.81 172 TYR A CA 1
ATOM 1351 C C . TYR A 1 172 ? -11.947 7.598 -10.276 1.00 95.81 172 TYR A C 1
ATOM 1353 O O . TYR A 1 172 ? -12.504 6.613 -9.776 1.00 95.81 172 TYR A O 1
ATOM 1361 N N . ASP A 1 173 ? -12.383 8.203 -11.380 1.00 95.88 173 ASP A N 1
ATOM 1362 C CA . ASP A 1 173 ? -13.385 7.590 -12.247 1.00 95.88 173 ASP A CA 1
ATOM 1363 C C . ASP A 1 173 ? -12.821 6.342 -12.970 1.00 95.88 173 ASP A C 1
ATOM 1365 O O . ASP A 1 173 ? -11.629 6.028 -12.905 1.00 95.88 173 ASP A O 1
ATOM 1369 N N . ILE A 1 174 ? -13.682 5.599 -13.673 1.00 97.06 174 ILE A N 1
ATOM 1370 C CA . ILE A 1 174 ? -13.300 4.361 -14.380 1.00 97.06 174 ILE A CA 1
ATOM 1371 C C . ILE A 1 174 ? -12.234 4.608 -15.459 1.00 97.06 174 ILE A C 1
ATOM 1373 O O . ILE A 1 174 ? -11.333 3.786 -15.639 1.00 97.06 174 ILE A O 1
ATOM 1377 N N . ALA A 1 175 ? -12.330 5.709 -16.206 1.00 96.00 175 ALA A N 1
ATOM 1378 C CA . ALA A 1 175 ? -11.402 6.002 -17.293 1.00 96.00 175 ALA A CA 1
ATOM 1379 C C . ALA A 1 175 ? -10.025 6.402 -16.746 1.00 96.00 175 ALA A C 1
ATOM 1381 O O . ALA A 1 175 ? -9.006 5.886 -17.205 1.00 96.00 175 ALA A O 1
ATOM 1382 N N . GLN A 1 176 ? -9.998 7.262 -15.729 1.00 96.50 176 GLN A N 1
ATOM 1383 C CA . GLN A 1 176 ? -8.793 7.670 -15.016 1.00 96.50 176 GLN A CA 1
ATOM 1384 C C . GLN A 1 176 ? -8.104 6.469 -14.360 1.00 96.50 176 GLN A C 1
ATOM 1386 O O . GLN A 1 176 ? -6.898 6.289 -14.527 1.00 96.50 176 GLN A O 1
ATOM 1391 N N . ALA A 1 177 ? -8.862 5.610 -13.673 1.00 97.62 177 ALA A N 1
ATOM 1392 C CA . ALA A 1 177 ? -8.318 4.432 -13.005 1.00 97.62 177 ALA A CA 1
ATOM 1393 C C . ALA A 1 177 ? -7.699 3.436 -13.995 1.00 97.62 177 ALA A C 1
ATOM 1395 O O . ALA A 1 177 ? -6.626 2.898 -13.727 1.00 97.62 177 ALA A O 1
ATOM 1396 N N . ARG A 1 178 ? -8.326 3.222 -15.160 1.00 97.06 178 ARG A N 1
ATOM 1397 C CA . ARG A 1 178 ? -7.760 2.383 -16.231 1.00 97.06 178 ARG A CA 1
ATOM 1398 C C . ARG A 1 178 ? -6.461 2.959 -16.790 1.00 97.06 178 ARG A C 1
ATOM 1400 O O . ARG A 1 178 ? -5.478 2.231 -16.887 1.00 97.06 178 ARG A O 1
ATOM 1407 N N . LEU A 1 179 ? -6.425 4.262 -17.083 1.00 95.56 179 LEU A N 1
ATOM 1408 C CA . LEU A 1 179 ? -5.212 4.933 -17.567 1.00 95.56 179 LEU A CA 1
ATOM 1409 C C . LEU A 1 179 ? 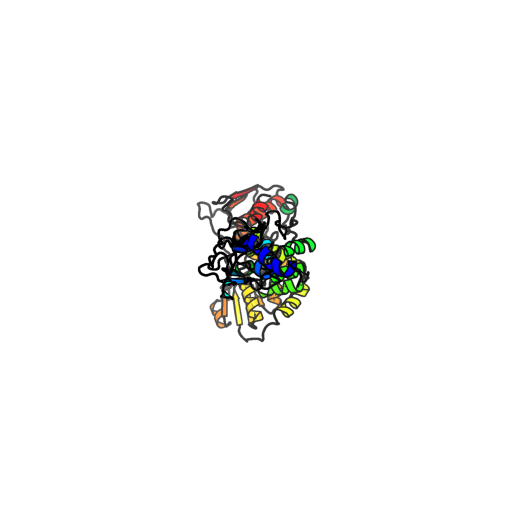-4.064 4.855 -16.552 1.00 95.56 179 LEU A C 1
ATOM 1411 O O . LEU A 1 179 ? -2.912 4.644 -16.930 1.00 95.56 179 LEU A O 1
ATOM 1415 N N . GLU A 1 180 ? -4.366 4.995 -15.264 1.00 97.38 180 GLU A N 1
ATOM 1416 C CA . GLU A 1 180 ? -3.368 4.858 -14.206 1.00 97.38 180 GLU A CA 1
ATOM 1417 C C . GLU A 1 180 ? -2.917 3.396 -14.031 1.00 97.38 180 GLU A C 1
ATOM 1419 O O . GLU A 1 180 ? -1.724 3.131 -13.869 1.00 97.38 180 GLU A O 1
ATOM 1424 N N . ALA A 1 181 ? -3.834 2.427 -14.142 1.00 97.38 181 ALA A N 1
ATOM 1425 C CA . ALA A 1 181 ? -3.516 0.999 -14.117 1.00 97.38 181 ALA A CA 1
ATOM 1426 C C . ALA A 1 181 ? -2.624 0.567 -15.296 1.00 97.38 181 ALA A C 1
ATOM 1428 O O . ALA A 1 181 ? -1.746 -0.287 -15.134 1.00 97.38 181 ALA A O 1
ATOM 1429 N N . ASP A 1 182 ? -2.778 1.176 -16.473 1.00 94.69 182 ASP A N 1
ATOM 1430 C CA . ASP A 1 182 ? -1.950 0.901 -17.654 1.00 94.69 182 ASP A CA 1
ATOM 1431 C C . ASP A 1 182 ? -0.466 1.214 -17.437 1.00 94.69 182 ASP A C 1
ATOM 1433 O O . ASP A 1 182 ? 0.393 0.550 -18.014 1.00 94.69 182 ASP A O 1
ATOM 1437 N N . ARG A 1 183 ? -0.130 2.136 -16.526 1.00 95.44 183 ARG A N 1
ATOM 1438 C CA . ARG A 1 183 ? 1.260 2.482 -16.169 1.00 95.44 183 ARG A CA 1
ATOM 1439 C C . ARG A 1 183 ? 1.994 1.367 -15.419 1.00 95.44 183 ARG A C 1
ATOM 1441 O O . ARG A 1 183 ? 3.221 1.397 -15.309 1.00 95.44 183 ARG A O 1
ATOM 1448 N N . CYS A 1 184 ? 1.274 0.374 -14.897 1.00 95.69 184 CYS A N 1
ATOM 1449 C CA . CYS A 1 184 ? 1.860 -0.748 -14.175 1.00 95.69 184 CYS A CA 1
ATOM 1450 C C . CYS A 1 184 ? 2.499 -1.780 -15.119 1.00 95.69 184 CYS A C 1
ATOM 1452 O O . CYS A 1 184 ? 1.823 -2.386 -15.949 1.00 95.69 184 CYS A O 1
ATOM 1454 N N . VAL A 1 185 ? 3.786 -2.069 -14.896 1.00 93.44 185 VAL A N 1
ATOM 1455 C CA . VAL A 1 185 ? 4.553 -3.111 -15.614 1.00 93.44 185 VAL A CA 1
ATOM 1456 C C . VAL A 1 185 ? 4.604 -4.469 -14.915 1.00 93.44 185 VAL A C 1
ATOM 1458 O O . VAL A 1 185 ? 5.462 -5.289 -15.224 1.00 93.44 185 VAL A O 1
ATOM 1461 N N . ALA A 1 186 ? 3.723 -4.693 -13.939 1.00 94.50 186 ALA A N 1
ATOM 1462 C CA . ALA A 1 186 ? 3.522 -5.982 -13.274 1.00 94.50 186 ALA A CA 1
ATOM 1463 C C . ALA A 1 186 ? 4.792 -6.660 -12.699 1.00 94.50 186 ALA A C 1
ATOM 1465 O O . ALA A 1 186 ? 4.883 -7.879 -12.629 1.00 94.50 186 ALA A O 1
ATOM 1466 N N . CYS A 1 187 ? 5.775 -5.873 -12.245 1.00 93.62 187 CYS A N 1
ATOM 1467 C CA . CYS A 1 187 ? 7.080 -6.385 -11.791 1.00 93.62 187 CYS A CA 1
ATOM 1468 C C . CYS A 1 187 ? 7.118 -6.991 -10.375 1.00 93.62 187 CYS A C 1
ATOM 1470 O O . CYS A 1 187 ? 8.127 -7.568 -9.983 1.00 93.62 187 CYS A O 1
ATOM 1472 N N . GLY A 1 188 ? 6.087 -6.780 -9.552 1.00 93.06 188 GLY A N 1
ATOM 1473 C CA . GLY A 1 188 ? 6.009 -7.348 -8.199 1.00 93.06 188 GLY A CA 1
ATOM 1474 C C . GLY A 1 188 ? 6.907 -6.720 -7.117 1.00 93.06 188 GLY A C 1
ATOM 1475 O O . GLY A 1 188 ? 6.733 -7.045 -5.947 1.00 93.06 188 GLY A O 1
ATOM 1476 N N . LEU A 1 189 ? 7.804 -5.770 -7.426 1.00 95.06 189 LEU A N 1
ATOM 1477 C CA . LEU A 1 189 ? 8.668 -5.118 -6.411 1.00 95.06 189 LEU A CA 1
ATOM 1478 C C . LEU A 1 189 ? 7.873 -4.453 -5.269 1.00 95.06 189 LEU A C 1
ATOM 1480 O O . LEU A 1 189 ? 8.292 -4.440 -4.108 1.00 95.06 189 LEU A O 1
ATOM 1484 N N . CYS A 1 190 ? 6.690 -3.932 -5.594 1.00 96.44 190 CYS A N 1
ATOM 1485 C CA . CYS A 1 190 ? 5.754 -3.342 -4.644 1.00 96.44 190 CYS A CA 1
ATOM 1486 C C . CYS A 1 190 ? 5.180 -4.360 -3.639 1.00 96.44 190 CYS A C 1
ATOM 1488 O O . CYS A 1 190 ? 4.884 -3.975 -2.507 1.00 96.44 190 CYS A O 1
ATOM 1490 N N . VAL A 1 191 ? 5.062 -5.640 -4.014 1.00 95.62 191 VAL A N 1
ATOM 1491 C CA . VAL A 1 191 ? 4.510 -6.722 -3.174 1.00 95.62 191 VAL A CA 1
ATOM 1492 C C . VAL A 1 191 ? 5.427 -7.001 -1.987 1.00 95.62 191 VAL A C 1
ATOM 1494 O O . VAL A 1 191 ? 4.971 -7.057 -0.849 1.00 95.62 191 VAL A O 1
ATOM 1497 N N . ALA A 1 192 ? 6.737 -7.100 -2.228 1.00 89.06 192 ALA A N 1
ATOM 1498 C CA . ALA A 1 192 ? 7.724 -7.351 -1.176 1.00 89.06 192 ALA A CA 1
ATOM 1499 C C . ALA A 1 192 ? 7.806 -6.208 -0.147 1.00 89.06 192 ALA A C 1
ATOM 1501 O O . ALA A 1 192 ? 8.131 -6.439 1.013 1.00 89.06 192 ALA A O 1
ATOM 1502 N N . THR A 1 193 ? 7.503 -4.976 -0.569 1.00 93.50 193 THR A N 1
ATOM 1503 C CA . THR A 1 193 ? 7.542 -3.785 0.300 1.00 93.50 193 THR A CA 1
ATOM 1504 C C . THR A 1 193 ? 6.212 -3.530 1.011 1.00 93.50 193 THR A C 1
ATOM 1506 O O . THR A 1 193 ? 6.180 -2.877 2.054 1.00 93.50 193 THR A O 1
ATOM 1509 N N . CYS A 1 194 ? 5.100 -4.031 0.470 1.00 95.62 194 CYS A N 1
ATOM 1510 C CA . CYS A 1 194 ? 3.808 -3.966 1.136 1.00 95.62 194 CYS A CA 1
ATOM 1511 C C . CYS A 1 194 ? 3.844 -4.816 2.418 1.00 95.62 194 CYS A C 1
ATOM 1513 O O . CYS A 1 194 ? 4.073 -6.019 2.318 1.00 95.62 194 CYS A O 1
ATOM 1515 N N . PRO A 1 195 ? 3.548 -4.254 3.607 1.00 94.69 195 PRO A N 1
ATOM 1516 C CA . PRO A 1 195 ? 3.547 -5.032 4.849 1.00 94.69 195 PRO A CA 1
ATOM 1517 C C . PRO A 1 195 ? 2.548 -6.198 4.861 1.00 94.69 195 PRO A C 1
ATOM 1519 O O . PRO A 1 195 ? 2.737 -7.156 5.599 1.00 94.69 195 PRO A O 1
ATOM 1522 N N . ALA A 1 196 ? 1.488 -6.109 4.051 1.00 94.69 196 ALA A N 1
ATOM 1523 C CA . ALA A 1 196 ? 0.480 -7.156 3.889 1.00 94.69 196 ALA A CA 1
ATOM 1524 C C . ALA A 1 196 ? 0.742 -8.067 2.673 1.00 94.69 196 ALA A C 1
ATOM 1526 O O . ALA A 1 196 ? -0.104 -8.896 2.349 1.00 94.69 196 ALA A O 1
ATOM 1527 N N . HIS A 1 197 ? 1.869 -7.883 1.968 1.00 95.00 197 HIS A N 1
ATOM 1528 C CA . HIS A 1 197 ? 2.257 -8.650 0.778 1.00 95.00 197 HIS A CA 1
ATOM 1529 C C . HIS A 1 197 ? 1.116 -8.854 -0.231 1.00 95.00 197 HIS A C 1
ATOM 1531 O O . HIS A 1 197 ? 0.939 -9.934 -0.783 1.00 95.00 197 HIS A O 1
ATOM 1537 N N . MET A 1 198 ? 0.317 -7.805 -0.446 1.00 96.75 198 MET A N 1
ATOM 1538 C CA . MET A 1 198 ? -0.858 -7.871 -1.316 1.00 96.75 198 MET A CA 1
ATOM 1539 C C . MET A 1 198 ? -0.455 -8.170 -2.764 1.00 96.75 198 MET A C 1
ATOM 1541 O O . MET A 1 198 ? 0.608 -7.737 -3.210 1.00 96.75 198 MET A O 1
ATOM 1545 N N . ALA A 1 199 ? -1.340 -8.818 -3.520 1.00 96.56 199 ALA A N 1
ATOM 1546 C CA . ALA A 1 199 ? -1.185 -9.120 -4.944 1.00 96.56 199 ALA A CA 1
ATOM 1547 C C . ALA A 1 199 ? -1.342 -7.861 -5.830 1.00 96.56 199 ALA A C 1
ATOM 1549 O O . ALA A 1 199 ? -2.282 -7.723 -6.608 1.00 96.56 199 ALA A O 1
ATOM 1550 N N . ILE A 1 200 ? -0.440 -6.885 -5.655 1.00 98.31 200 ILE A N 1
ATOM 1551 C CA . ILE A 1 200 ? -0.551 -5.540 -6.245 1.00 98.31 200 ILE A CA 1
ATOM 1552 C C . ILE A 1 200 ? -0.644 -5.551 -7.774 1.00 98.31 200 ILE A C 1
ATOM 1554 O O . ILE A 1 200 ? -1.554 -4.912 -8.299 1.00 98.31 200 ILE A O 1
ATOM 1558 N N . PRO A 1 201 ? 0.248 -6.237 -8.513 1.00 97.75 201 PRO A N 1
ATOM 1559 C CA . PRO A 1 201 ? 0.115 -6.337 -9.962 1.00 97.75 201 PRO A CA 1
ATOM 1560 C C . PRO A 1 201 ? -1.240 -6.890 -10.410 1.00 97.75 201 PRO A C 1
ATOM 1562 O O . PRO A 1 201 ? -1.818 -6.362 -11.357 1.00 97.75 201 PRO A O 1
ATOM 1565 N N . ASP A 1 202 ? -1.750 -7.899 -9.704 1.00 98.12 202 ASP A N 1
ATOM 1566 C CA . ASP A 1 202 ? -2.941 -8.646 -10.101 1.00 98.12 202 ASP A CA 1
ATOM 1567 C C . ASP A 1 202 ? -4.213 -7.827 -9.879 1.00 98.12 202 ASP A C 1
ATOM 1569 O O . ASP A 1 202 ? -5.037 -7.707 -10.784 1.00 98.12 202 ASP A O 1
ATOM 1573 N N . TYR A 1 203 ? -4.350 -7.149 -8.732 1.00 98.25 203 TYR A N 1
ATOM 1574 C CA . TYR A 1 203 ? -5.513 -6.279 -8.537 1.00 98.25 203 TYR A CA 1
ATOM 1575 C C . TYR A 1 203 ? -5.450 -5.019 -9.413 1.00 98.25 203 TYR A C 1
ATOM 1577 O O . TYR A 1 203 ? -6.488 -4.463 -9.759 1.00 98.25 203 TYR A O 1
ATOM 1585 N N . ILE A 1 204 ? -4.257 -4.557 -9.813 1.00 98.69 204 ILE A N 1
ATOM 1586 C CA . ILE A 1 204 ? -4.137 -3.475 -10.803 1.00 98.69 204 ILE A CA 1
ATOM 1587 C C . ILE A 1 204 ? -4.573 -3.967 -12.188 1.00 98.69 204 ILE A C 1
ATOM 1589 O O . ILE A 1 204 ? -5.260 -3.236 -12.901 1.00 98.69 204 ILE A O 1
ATOM 1593 N N . ALA A 1 205 ? -4.223 -5.200 -12.565 1.00 98.50 205 ALA A N 1
ATOM 1594 C CA . ALA A 1 205 ? -4.725 -5.813 -13.792 1.00 98.50 205 ALA A CA 1
ATOM 1595 C C . ALA A 1 205 ? -6.259 -5.933 -13.764 1.00 98.50 205 ALA A C 1
ATOM 1597 O O . ALA A 1 205 ? -6.911 -5.568 -14.736 1.00 98.50 205 ALA A O 1
ATOM 1598 N N . ALA A 1 206 ? -6.844 -6.293 -12.619 1.00 98.50 206 ALA A N 1
ATOM 1599 C CA . ALA A 1 206 ? -8.294 -6.316 -12.442 1.00 98.50 206 ALA A CA 1
ATOM 1600 C C . ALA A 1 206 ? -8.953 -4.941 -12.703 1.00 98.50 206 ALA A C 1
ATOM 1602 O O . ALA A 1 206 ? -10.003 -4.874 -13.341 1.00 98.50 206 ALA A O 1
ATOM 1603 N N . VAL A 1 207 ? -8.318 -3.827 -12.303 1.00 98.62 207 VAL A N 1
ATOM 1604 C CA . VAL A 1 207 ? -8.790 -2.469 -12.656 1.00 98.62 207 VAL A CA 1
ATOM 1605 C C . VAL A 1 207 ? -8.713 -2.215 -14.162 1.00 98.62 207 VAL A C 1
ATOM 1607 O O . VAL A 1 207 ? -9.664 -1.689 -14.744 1.00 98.62 207 VAL A O 1
ATOM 1610 N N . ARG A 1 208 ? -7.601 -2.599 -14.801 1.00 97.50 208 ARG A N 1
ATOM 1611 C CA . ARG A 1 208 ? -7.410 -2.463 -16.253 1.00 97.50 208 ARG A CA 1
ATOM 1612 C C . ARG A 1 208 ? -8.504 -3.202 -17.027 1.00 97.50 208 ARG A C 1
ATOM 1614 O O . ARG A 1 208 ? -9.108 -2.631 -17.935 1.00 97.50 208 ARG A O 1
ATOM 1621 N N . ASP A 1 209 ? -8.800 -4.426 -16.609 1.00 98.00 209 ASP A N 1
ATOM 1622 C CA . ASP A 1 209 ? -9.769 -5.306 -17.262 1.00 98.00 209 ASP A CA 1
ATOM 1623 C C . ASP A 1 209 ? -11.226 -4.967 -16.882 1.00 98.00 209 ASP A C 1
ATOM 1625 O O . ASP A 1 209 ? -12.168 -5.359 -17.572 1.00 98.00 209 ASP A O 1
ATOM 1629 N N . GLY A 1 210 ? -11.431 -4.168 -15.827 1.00 98.06 210 GLY A N 1
ATOM 1630 C CA . GLY A 1 210 ? -12.750 -3.829 -15.287 1.00 98.06 210 GLY A CA 1
ATOM 1631 C C . GLY A 1 210 ? -13.400 -4.958 -14.481 1.00 98.06 210 GLY A C 1
ATOM 1632 O O . GLY A 1 210 ? -14.614 -4.937 -14.286 1.00 98.06 210 GLY A O 1
ATOM 1633 N N . ASP A 1 211 ? -12.615 -5.933 -14.022 1.00 98.19 211 ASP A N 1
ATOM 1634 C CA . ASP A 1 211 ? -13.066 -7.043 -13.180 1.00 98.19 211 ASP A CA 1
ATOM 1635 C C . ASP A 1 211 ? -12.910 -6.692 -11.692 1.00 98.19 211 ASP A C 1
ATOM 1637 O O . ASP A 1 211 ? -12.052 -7.201 -10.967 1.00 98.19 211 ASP A O 1
ATOM 1641 N N . TYR A 1 212 ? -13.730 -5.753 -11.223 1.00 98.38 212 TYR A N 1
ATOM 1642 C CA . TYR A 1 212 ? -13.625 -5.241 -9.855 1.00 98.38 212 TYR A CA 1
ATOM 1643 C C . TYR A 1 212 ? -13.998 -6.278 -8.788 1.00 98.38 212 TYR A C 1
ATOM 1645 O O . TYR A 1 212 ? -13.477 -6.206 -7.678 1.00 98.38 212 TYR A O 1
ATOM 1653 N N . GLU A 1 213 ? -14.851 -7.261 -9.102 1.00 98.00 213 GLU A N 1
ATOM 1654 C CA . GLU A 1 213 ? -15.181 -8.342 -8.163 1.00 98.00 213 GLU A CA 1
ATOM 1655 C C . GLU A 1 213 ? -13.962 -9.253 -7.935 1.00 98.00 213 GLU A C 1
ATOM 1657 O O . GLU A 1 213 ? -13.643 -9.573 -6.787 1.00 98.00 213 GLU A O 1
ATOM 1662 N N . HIS A 1 214 ? -13.215 -9.596 -8.995 1.00 97.50 214 HIS A N 1
ATOM 1663 C CA . HIS A 1 214 ? -11.934 -10.288 -8.850 1.00 97.50 214 HIS A CA 1
ATOM 1664 C C . HIS A 1 214 ? -10.899 -9.435 -8.106 1.00 97.50 214 HIS A C 1
ATOM 1666 O O . HIS A 1 214 ? -10.228 -9.926 -7.196 1.00 97.50 214 HIS A O 1
ATOM 1672 N N . GLY A 1 215 ? -10.815 -8.141 -8.433 1.00 97.88 215 GLY A N 1
ATOM 1673 C CA . GLY A 1 215 ? -9.969 -7.193 -7.710 1.00 97.88 215 GLY A CA 1
ATOM 1674 C C . GLY A 1 215 ? -10.260 -7.200 -6.207 1.00 97.88 215 GLY A C 1
ATOM 1675 O O . GLY A 1 215 ? -9.342 -7.343 -5.405 1.00 97.88 215 GLY A O 1
ATOM 1676 N N . LEU A 1 216 ? -11.534 -7.120 -5.815 1.00 97.94 216 LEU A N 1
ATOM 1677 C CA . LEU A 1 216 ? -11.957 -7.132 -4.414 1.00 97.94 216 LEU A CA 1
ATOM 1678 C C . LEU A 1 216 ? -11.551 -8.431 -3.708 1.00 97.94 216 LEU A C 1
ATOM 1680 O O . LEU A 1 216 ? -11.039 -8.392 -2.589 1.00 97.94 216 LEU A O 1
ATOM 1684 N N . ALA A 1 217 ? -11.736 -9.575 -4.366 1.00 96.94 217 ALA A N 1
ATOM 1685 C CA . ALA A 1 217 ? -11.305 -10.865 -3.842 1.00 96.94 217 ALA A CA 1
ATOM 1686 C C . ALA A 1 217 ? -9.798 -10.893 -3.522 1.00 96.94 217 ALA A C 1
ATOM 1688 O O . ALA A 1 217 ? -9.419 -11.306 -2.424 1.00 96.94 217 ALA A O 1
ATOM 1689 N N . LEU A 1 218 ? -8.957 -10.391 -4.434 1.00 96.88 218 LEU A N 1
ATOM 1690 C CA . LEU A 1 218 ? -7.507 -10.283 -4.229 1.00 96.88 218 LEU A CA 1
ATOM 1691 C C . LEU A 1 218 ? -7.150 -9.346 -3.064 1.00 96.88 218 LEU A C 1
ATOM 1693 O O . LEU A 1 218 ? -6.205 -9.605 -2.320 1.00 96.88 218 LEU A O 1
ATOM 1697 N N . LEU A 1 219 ? -7.899 -8.253 -2.882 1.00 97.19 219 LEU A N 1
ATOM 1698 C CA . LEU A 1 219 ? -7.663 -7.310 -1.786 1.00 97.19 219 LEU A CA 1
ATOM 1699 C C . LEU A 1 219 ? -7.889 -7.955 -0.408 1.00 97.19 219 LEU A C 1
ATOM 1701 O O . LEU A 1 219 ? -7.039 -7.833 0.479 1.00 97.19 219 LEU A O 1
ATOM 1705 N N . TYR A 1 220 ? -9.007 -8.665 -0.236 1.00 95.62 220 TYR A N 1
ATOM 1706 C CA . TYR A 1 220 ? -9.379 -9.292 1.038 1.00 95.62 220 TYR A CA 1
ATOM 1707 C C . TYR A 1 220 ? -8.661 -10.619 1.311 1.00 95.62 220 TYR A C 1
ATOM 1709 O O . TYR A 1 220 ? -8.746 -11.136 2.428 1.00 95.62 220 TYR A O 1
ATOM 1717 N N . GLU A 1 221 ? -7.909 -11.164 0.352 1.00 93.38 221 GLU A N 1
ATOM 1718 C CA . GLU A 1 221 ? -7.102 -12.366 0.576 1.00 93.38 221 GLU A CA 1
ATOM 1719 C C . GLU A 1 221 ? -6.105 -12.165 1.728 1.00 93.38 221 GLU A C 1
ATOM 1721 O O . GLU A 1 221 ? -6.034 -13.006 2.633 1.00 93.38 221 GLU A O 1
ATOM 1726 N N . THR A 1 222 ? -5.402 -11.023 1.728 1.00 91.75 222 THR A N 1
ATOM 1727 C CA . THR A 1 222 ? -4.369 -10.690 2.723 1.00 91.75 222 THR A CA 1
ATOM 1728 C C . THR A 1 222 ? -4.648 -9.426 3.539 1.00 91.75 222 THR A C 1
ATOM 1730 O O . THR A 1 222 ? -3.970 -9.198 4.542 1.00 91.75 222 THR A O 1
ATOM 1733 N N . ASN A 1 223 ? -5.631 -8.598 3.160 1.00 96.06 223 ASN A N 1
ATOM 1734 C CA . ASN A 1 223 ? -5.943 -7.359 3.872 1.00 96.06 223 ASN A CA 1
ATOM 1735 C C . ASN A 1 223 ? -7.455 -7.177 4.120 1.00 96.06 223 ASN A C 1
ATOM 1737 O O . ASN A 1 223 ? -8.159 -6.664 3.246 1.00 96.06 223 ASN A O 1
ATOM 1741 N N . PRO A 1 224 ? -7.960 -7.480 5.333 1.00 95.56 224 PRO A N 1
ATOM 1742 C CA . PRO A 1 224 ? -9.364 -7.260 5.680 1.00 95.56 224 PRO A CA 1
ATOM 1743 C C . PRO A 1 224 ? -9.714 -5.788 5.957 1.00 95.56 224 PRO A C 1
ATOM 1745 O O . PRO A 1 224 ? -10.850 -5.499 6.307 1.00 95.56 224 PRO A O 1
ATOM 1748 N N . PHE A 1 225 ? -8.750 -4.869 5.821 1.00 97.44 225 PHE A N 1
ATOM 1749 C CA . PHE A 1 225 ? -8.931 -3.423 5.969 1.00 97.44 225 PHE A CA 1
ATOM 1750 C C . PHE A 1 225 ? -8.719 -2.700 4.638 1.00 97.44 225 PHE A C 1
ATOM 1752 O O . PHE A 1 225 ? -7.898 -1.778 4.531 1.00 97.44 225 PHE A O 1
ATOM 1759 N N . SER A 1 226 ? -9.334 -3.206 3.572 1.00 96.94 226 SER A N 1
ATOM 1760 C CA . SER A 1 226 ? -9.063 -2.720 2.219 1.00 96.94 226 SER A CA 1
ATOM 1761 C C . SER A 1 226 ? -9.771 -1.405 1.910 1.00 96.94 226 SER A C 1
ATOM 1763 O O . SER A 1 226 ? -9.153 -0.563 1.255 1.00 96.94 226 SER A O 1
ATOM 1765 N N . GLU A 1 227 ? -10.954 -1.158 2.479 1.00 97.00 227 GLU A N 1
ATOM 1766 C CA . GLU A 1 227 ? -11.624 0.147 2.407 1.00 97.00 227 GLU A CA 1
ATOM 1767 C C . GLU A 1 227 ? -10.806 1.228 3.135 1.00 97.00 227 GLU A C 1
ATOM 1769 O O . GLU A 1 227 ? -10.556 2.313 2.597 1.00 97.00 227 GLU A O 1
ATOM 1774 N N . VAL A 1 228 ? -10.294 0.909 4.332 1.00 97.38 228 VAL A N 1
ATOM 1775 C CA . VAL A 1 228 ? -9.421 1.808 5.108 1.00 97.38 228 VAL A CA 1
ATOM 1776 C C . VAL A 1 228 ? -8.092 2.049 4.383 1.00 97.38 228 VAL A C 1
ATOM 1778 O O . VAL A 1 228 ? -7.664 3.189 4.185 1.00 97.38 228 VAL A O 1
ATOM 1781 N N . CYS A 1 229 ? -7.410 0.986 3.947 1.00 97.19 229 CYS A N 1
ATOM 1782 C CA . CYS A 1 229 ? -6.102 1.092 3.293 1.00 97.19 229 CYS A CA 1
ATOM 1783 C C . CYS A 1 229 ? -6.175 1.622 1.850 1.00 97.19 229 CYS A C 1
ATOM 1785 O O . CYS A 1 229 ? -5.125 1.891 1.253 1.00 97.19 229 CYS A O 1
ATOM 1787 N N . GLY A 1 230 ? -7.366 1.746 1.264 1.00 96.25 230 GLY A N 1
ATOM 1788 C CA . GLY A 1 230 ? -7.594 2.498 0.030 1.00 96.25 230 GLY A CA 1
ATOM 1789 C C . GLY A 1 230 ? -7.502 4.011 0.248 1.00 96.25 230 GLY A C 1
ATOM 1790 O O . GLY A 1 230 ? -7.138 4.740 -0.668 1.00 96.25 230 GLY A O 1
ATOM 1791 N N . ARG A 1 231 ? -7.752 4.485 1.473 1.00 94.69 231 ARG A N 1
ATOM 1792 C CA . ARG A 1 231 ? -7.848 5.917 1.795 1.00 94.69 231 ARG A CA 1
ATOM 1793 C C . ARG A 1 231 ? -6.628 6.438 2.539 1.00 94.69 231 ARG A C 1
ATOM 1795 O O . ARG A 1 231 ? -5.997 7.394 2.105 1.00 94.69 231 ARG A O 1
ATOM 1802 N N . VAL A 1 232 ? -6.226 5.752 3.609 1.00 94.06 232 VAL A N 1
ATOM 1803 C CA . VAL A 1 232 ? -5.248 6.293 4.578 1.00 94.06 232 VAL A CA 1
ATOM 1804 C C . VAL A 1 232 ? -3.944 5.502 4.677 1.00 94.06 232 VAL A C 1
ATOM 1806 O O . VAL A 1 232 ? -3.134 5.715 5.577 1.00 94.06 232 VAL A O 1
ATOM 1809 N N . CYS A 1 233 ? -3.698 4.571 3.752 1.00 93.81 233 CYS A N 1
ATOM 1810 C CA . CYS A 1 233 ? -2.421 3.862 3.692 1.00 93.81 233 CYS A CA 1
ATOM 1811 C C . CYS A 1 233 ? -1.260 4.832 3.398 1.00 93.81 233 CYS A C 1
ATOM 1813 O O . CYS A 1 233 ? -1.364 5.696 2.529 1.00 93.81 233 CYS A O 1
ATOM 1815 N N . THR A 1 234 ? -0.111 4.614 4.042 1.00 90.56 234 THR A N 1
ATOM 1816 C CA . THR A 1 234 ? 1.148 5.348 3.785 1.00 90.56 234 THR A CA 1
ATOM 1817 C C . THR A 1 234 ? 1.910 4.835 2.557 1.00 90.56 234 THR A C 1
ATOM 1819 O O . THR A 1 234 ? 3.088 5.135 2.379 1.00 90.56 234 THR A O 1
ATOM 1822 N N . HIS A 1 235 ? 1.253 3.991 1.748 1.00 93.75 235 HIS A N 1
ATOM 1823 C CA . HIS A 1 235 ? 1.618 3.636 0.376 1.00 93.75 235 HIS A CA 1
ATOM 1824 C C . HIS A 1 235 ? 3.108 3.304 0.153 1.00 93.75 235 HIS A C 1
ATOM 1826 O O . HIS A 1 235 ? 3.690 3.621 -0.880 1.00 93.75 235 HIS A O 1
ATOM 1832 N N . LYS A 1 236 ? 3.738 2.577 1.092 1.00 93.56 236 LYS A N 1
ATOM 1833 C CA . LYS A 1 236 ? 5.153 2.157 0.985 1.00 93.56 236 LYS A CA 1
ATOM 1834 C C . LYS A 1 236 ? 5.459 1.371 -0.294 1.00 93.56 236 LYS A C 1
ATOM 1836 O O . LYS A 1 236 ? 6.577 1.416 -0.784 1.00 93.56 236 LYS A O 1
ATOM 1841 N N . CYS A 1 237 ? 4.466 0.695 -0.864 1.00 96.56 237 CYS A N 1
ATOM 1842 C CA . CYS A 1 237 ? 4.559 0.054 -2.173 1.00 96.56 237 CYS A CA 1
ATOM 1843 C C . CYS A 1 237 ? 4.919 1.023 -3.317 1.00 96.56 237 CYS A C 1
ATOM 1845 O O . CYS A 1 237 ? 5.566 0.614 -4.279 1.00 96.56 237 CYS A O 1
ATOM 1847 N N . GLU A 1 238 ? 4.532 2.295 -3.226 1.00 97.12 238 GLU A N 1
ATOM 1848 C CA . GLU A 1 238 ? 4.775 3.306 -4.260 1.00 97.12 238 GLU A CA 1
ATOM 1849 C C . GLU A 1 238 ? 6.213 3.844 -4.205 1.00 97.12 238 GLU A C 1
ATOM 1851 O O . GLU A 1 238 ? 6.772 4.215 -5.235 1.00 97.12 238 GLU A O 1
ATOM 1856 N N . THR A 1 239 ? 6.877 3.793 -3.042 1.00 95.19 239 THR A N 1
ATOM 1857 C CA . THR A 1 239 ? 8.261 4.285 -2.885 1.00 95.19 239 THR A CA 1
ATOM 1858 C C . THR A 1 239 ? 9.288 3.438 -3.642 1.00 95.19 239 THR A C 1
ATOM 1860 O O . THR A 1 239 ? 10.371 3.932 -3.971 1.00 95.19 239 THR A O 1
ATOM 1863 N N . VAL A 1 240 ? 8.935 2.188 -3.952 1.00 96.25 240 VAL A N 1
ATOM 1864 C CA . VAL A 1 240 ? 9.751 1.206 -4.686 1.00 96.25 240 VAL A CA 1
ATOM 1865 C C . VAL A 1 240 ? 9.208 0.890 -6.084 1.00 96.25 240 VAL A C 1
ATOM 1867 O O . VAL A 1 240 ? 9.732 0.014 -6.768 1.00 96.25 240 VAL A O 1
ATOM 1870 N N . CYS A 1 241 ? 8.124 1.545 -6.507 1.00 97.19 241 CYS A N 1
ATOM 1871 C CA . CYS A 1 241 ? 7.476 1.252 -7.782 1.00 97.19 241 CYS A CA 1
ATOM 1872 C C . CYS A 1 241 ? 8.431 1.525 -8.951 1.00 97.19 241 CYS A C 1
ATOM 1874 O O . CYS A 1 241 ? 8.948 2.630 -9.065 1.00 97.19 241 CYS A O 1
ATOM 1876 N N . ALA A 1 242 ? 8.609 0.561 -9.861 1.00 95.56 242 ALA A N 1
ATOM 1877 C CA . ALA A 1 242 ? 9.521 0.703 -11.000 1.00 95.56 242 ALA A CA 1
ATOM 1878 C C . ALA A 1 242 ? 9.223 1.937 -11.881 1.00 95.56 242 ALA A C 1
ATOM 1880 O O . ALA A 1 242 ? 10.151 2.548 -12.405 1.00 95.56 242 ALA A O 1
ATOM 1881 N N . ALA A 1 243 ? 7.953 2.347 -11.989 1.00 95.19 243 ALA A N 1
ATOM 1882 C CA . ALA A 1 243 ? 7.541 3.516 -12.772 1.00 95.19 243 ALA A CA 1
ATOM 1883 C C . ALA A 1 243 ? 8.164 4.837 -12.276 1.00 95.19 243 ALA A C 1
ATOM 1885 O O . ALA A 1 243 ? 8.342 5.763 -13.066 1.00 95.19 243 ALA A O 1
ATOM 1886 N N . LYS A 1 244 ? 8.589 4.915 -11.002 1.00 95.19 244 LYS A N 1
ATOM 1887 C CA . LYS A 1 244 ? 9.227 6.121 -10.445 1.00 95.19 244 LYS A CA 1
ATOM 1888 C C . LYS A 1 244 ? 10.551 6.490 -11.123 1.00 95.19 244 LYS A C 1
ATOM 1890 O O . LYS A 1 244 ? 11.045 7.598 -10.960 1.00 95.19 244 LYS A O 1
ATOM 1895 N N . HIS A 1 245 ? 11.177 5.540 -11.820 1.00 93.75 245 HIS A N 1
ATOM 1896 C CA . HIS A 1 245 ? 12.428 5.784 -12.537 1.00 93.75 245 HIS A CA 1
ATOM 1897 C C . HIS A 1 245 ? 12.213 6.541 -13.854 1.00 93.75 245 HIS A C 1
ATOM 1899 O O . HIS A 1 245 ? 13.167 7.093 -14.398 1.00 93.75 245 HIS A O 1
ATOM 1905 N N . GLU A 1 246 ? 10.969 6.611 -14.337 1.00 91.12 246 GLU A N 1
ATOM 1906 C CA . GLU A 1 246 ? 10.590 7.384 -15.523 1.00 91.12 246 GLU A CA 1
ATOM 1907 C C . GLU A 1 246 ? 9.713 8.601 -15.197 1.00 91.12 246 GLU A C 1
ATOM 1909 O O . GLU A 1 246 ? 9.523 9.452 -16.063 1.00 91.12 246 GLU A O 1
ATOM 1914 N N . GLY A 1 247 ? 9.205 8.711 -13.966 1.00 93.50 247 GLY A N 1
ATOM 1915 C CA . GLY A 1 247 ? 8.359 9.812 -13.513 1.00 93.50 247 GLY A CA 1
ATOM 1916 C C . GLY A 1 247 ? 7.767 9.551 -12.129 1.00 93.50 247 GLY A C 1
ATOM 1917 O O . GLY A 1 247 ? 8.479 9.211 -11.190 1.00 93.50 247 GLY A O 1
ATOM 1918 N N . GLU A 1 248 ? 6.458 9.704 -11.990 1.00 95.69 248 GLU A N 1
ATOM 1919 C CA . GLU A 1 248 ? 5.731 9.425 -10.755 1.00 95.69 248 GLU A CA 1
ATOM 1920 C C . GLU A 1 248 ? 5.429 7.925 -10.607 1.00 95.69 248 GLU A C 1
ATOM 1922 O O . GLU A 1 248 ? 5.160 7.247 -11.603 1.00 95.69 248 GLU A O 1
ATOM 1927 N N . PRO A 1 249 ? 5.423 7.373 -9.383 1.00 96.94 249 PRO A N 1
ATOM 1928 C CA . PRO A 1 249 ? 5.032 5.986 -9.166 1.00 96.94 249 PRO A CA 1
ATOM 1929 C C . PRO A 1 249 ? 3.550 5.763 -9.488 1.00 96.94 249 PRO A C 1
ATOM 1931 O O . PRO A 1 249 ? 2.752 6.698 -9.437 1.00 96.94 249 PRO A O 1
ATOM 1934 N N . VAL A 1 250 ? 3.158 4.512 -9.741 1.00 97.69 250 VAL A N 1
ATOM 1935 C CA . VAL A 1 250 ? 1.735 4.153 -9.883 1.00 97.69 250 VAL A CA 1
ATOM 1936 C C . VAL A 1 250 ? 0.983 4.504 -8.593 1.00 97.69 250 VAL A C 1
ATOM 1938 O O . VAL A 1 250 ? 1.501 4.272 -7.500 1.00 97.69 250 VAL A O 1
ATOM 1941 N N . ALA A 1 251 ? -0.219 5.061 -8.702 1.00 97.25 251 ALA A N 1
ATOM 1942 C CA . ALA A 1 251 ? -1.105 5.436 -7.602 1.00 97.25 251 ALA A CA 1
ATOM 1943 C C . ALA A 1 251 ? -1.815 4.210 -6.994 1.00 97.25 251 ALA A C 1
ATOM 1945 O O . ALA A 1 251 ? -3.040 4.077 -7.009 1.00 97.25 251 ALA A O 1
ATOM 1946 N N . ILE A 1 252 ? -1.023 3.277 -6.468 1.00 98.25 252 ILE A N 1
ATOM 1947 C CA . ILE A 1 252 ? -1.450 1.968 -5.963 1.00 98.25 252 ILE A CA 1
ATOM 1948 C C . ILE A 1 252 ? -2.520 2.092 -4.868 1.00 98.25 252 ILE A C 1
ATOM 1950 O O . ILE A 1 252 ? -3.487 1.326 -4.856 1.00 98.25 252 ILE A O 1
ATOM 1954 N N . ARG A 1 253 ? -2.374 3.044 -3.933 1.00 97.12 253 ARG A N 1
ATOM 1955 C CA . ARG A 1 253 ? -3.387 3.292 -2.893 1.00 97.12 253 ARG A CA 1
ATOM 1956 C C . ARG A 1 253 ? -4.742 3.629 -3.510 1.00 97.12 253 ARG A C 1
ATOM 1958 O O . ARG A 1 253 ? -5.749 3.060 -3.098 1.00 97.12 253 ARG A O 1
ATOM 1965 N N . TRP A 1 254 ? -4.748 4.497 -4.512 1.00 97.12 254 TRP A N 1
ATOM 1966 C CA . TRP A 1 254 ? -5.969 4.977 -5.142 1.00 97.12 254 TRP A CA 1
ATOM 1967 C C . TRP A 1 254 ? -6.610 3.953 -6.071 1.00 97.12 254 TRP A C 1
ATOM 1969 O O . TRP A 1 254 ? -7.830 3.853 -6.094 1.00 97.12 254 TRP A O 1
ATOM 1979 N N . LEU A 1 255 ? -5.818 3.120 -6.750 1.00 98.38 255 LEU A N 1
ATOM 1980 C CA . LEU A 1 255 ? -6.350 1.968 -7.484 1.00 98.38 255 LEU A CA 1
ATOM 1981 C C . LEU A 1 255 ? -7.010 0.951 -6.540 1.00 98.38 255 LEU A C 1
ATOM 1983 O O . LEU A 1 255 ? -8.050 0.399 -6.880 1.00 98.38 255 LEU A O 1
ATOM 1987 N N . LYS A 1 256 ? -6.470 0.758 -5.324 1.00 98.00 256 LYS A N 1
ATOM 1988 C CA . LYS A 1 256 ? -7.129 -0.054 -4.285 1.00 98.00 256 LYS A CA 1
ATOM 1989 C C . LYS A 1 256 ? -8.495 0.520 -3.906 1.00 98.00 256 LYS A C 1
ATOM 1991 O O . LYS A 1 256 ? -9.472 -0.219 -3.908 1.00 98.00 256 LYS A O 1
ATOM 1996 N N . ARG A 1 257 ? -8.554 1.820 -3.597 1.00 97.44 257 ARG A N 1
ATOM 1997 C CA . ARG A 1 257 ? -9.818 2.508 -3.296 1.00 97.44 257 ARG A CA 1
ATOM 1998 C C . ARG A 1 257 ? -10.804 2.403 -4.455 1.00 97.44 257 ARG A C 1
ATOM 2000 O O . ARG A 1 257 ? -11.968 2.121 -4.231 1.00 97.44 257 ARG A O 1
ATOM 2007 N N . HIS A 1 258 ? -10.340 2.595 -5.687 1.00 98.19 258 HIS A N 1
ATOM 2008 C CA . HIS A 1 258 ? -11.205 2.509 -6.857 1.00 98.19 258 HIS A CA 1
ATOM 2009 C C . HIS A 1 258 ? -11.905 1.145 -6.930 1.00 98.19 258 HIS A C 1
ATOM 2011 O O . HIS A 1 258 ? -13.111 1.100 -7.134 1.00 98.19 258 HIS A O 1
ATOM 2017 N N . ILE A 1 259 ? -11.189 0.040 -6.687 1.00 98.50 259 ILE A N 1
ATOM 2018 C CA . ILE A 1 259 ? -11.801 -1.298 -6.633 1.00 98.50 259 ILE A CA 1
ATOM 2019 C C . ILE A 1 259 ? -12.917 -1.354 -5.586 1.00 98.50 259 ILE A C 1
ATOM 2021 O O . ILE A 1 259 ? -14.013 -1.815 -5.901 1.00 98.50 259 ILE A O 1
ATOM 2025 N N . THR A 1 260 ? -12.653 -0.903 -4.355 1.00 97.56 260 THR A N 1
ATOM 2026 C CA . THR A 1 260 ? -13.644 -0.995 -3.273 1.00 97.56 260 THR A CA 1
ATOM 2027 C C . THR A 1 260 ? -14.857 -0.100 -3.539 1.00 97.56 260 THR A C 1
ATOM 2029 O O . THR A 1 260 ? -15.989 -0.543 -3.352 1.00 97.56 260 THR A O 1
ATOM 2032 N N . ASP A 1 261 ? -14.642 1.090 -4.102 1.00 96.75 261 ASP A N 1
ATOM 2033 C CA . ASP A 1 261 ? -15.702 2.039 -4.456 1.00 96.75 261 ASP A CA 1
ATOM 2034 C C . ASP A 1 261 ? -16.580 1.554 -5.633 1.00 96.75 261 ASP A C 1
ATOM 2036 O O . ASP A 1 261 ? -17.750 1.929 -5.716 1.00 96.75 261 ASP A O 1
ATOM 2040 N N . GLN A 1 262 ? -16.058 0.717 -6.545 1.00 97.62 262 GLN A N 1
ATOM 2041 C CA . GLN A 1 262 ? -16.831 0.182 -7.681 1.00 97.62 262 GLN A CA 1
ATOM 2042 C C . GLN A 1 262 ? -17.694 -1.038 -7.333 1.00 97.62 262 GLN A C 1
ATOM 2044 O O . GLN A 1 262 ? -18.661 -1.325 -8.045 1.00 97.62 262 GLN A O 1
ATOM 2049 N N . VAL A 1 263 ? -17.360 -1.786 -6.278 1.00 97.56 263 VAL A N 1
ATOM 2050 C CA . VAL A 1 263 ? -18.126 -2.980 -5.905 1.00 97.56 263 VAL A CA 1
ATOM 2051 C C . VAL A 1 263 ? -19.217 -2.605 -4.895 1.00 97.56 263 VAL A C 1
ATOM 2053 O O . VAL A 1 263 ? -18.911 -2.046 -3.844 1.00 97.56 263 VAL A O 1
ATOM 2056 N N . PRO A 1 264 ? -20.496 -2.938 -5.149 1.00 96.81 264 PRO A N 1
ATOM 2057 C CA . PRO A 1 264 ? -21.554 -2.739 -4.164 1.00 96.81 264 PRO A CA 1
ATOM 2058 C C . PRO A 1 264 ? -21.290 -3.534 -2.881 1.00 96.81 264 PRO A C 1
ATOM 2060 O O . PRO A 1 264 ? -21.013 -4.737 -2.931 1.00 96.81 264 PRO A O 1
ATOM 2063 N N . TYR A 1 265 ? -21.399 -2.871 -1.731 1.00 95.38 265 TYR A N 1
ATOM 2064 C CA . TYR A 1 265 ? -21.043 -3.435 -0.428 1.00 95.38 265 TYR A CA 1
ATOM 2065 C C . TYR A 1 265 ? -21.791 -4.741 -0.105 1.00 95.38 265 TYR A C 1
ATOM 2067 O O . TYR A 1 265 ? -21.207 -5.697 0.402 1.00 95.38 265 TYR A O 1
ATOM 2075 N N . GLU A 1 266 ? -23.063 -4.845 -0.484 1.00 95.50 266 GLU A N 1
ATOM 2076 C CA . GLU A 1 266 ? -23.891 -6.036 -0.287 1.00 95.50 266 GLU A CA 1
ATOM 2077 C C . GLU A 1 266 ? -23.338 -7.300 -0.972 1.00 95.50 266 GLU A C 1
ATOM 2079 O O . GLU A 1 266 ? -23.690 -8.417 -0.587 1.00 95.50 266 GLU A O 1
ATOM 2084 N N . LYS A 1 267 ? -22.452 -7.146 -1.966 1.00 96.06 267 LYS A N 1
ATOM 2085 C CA . LYS A 1 267 ? -21.797 -8.264 -2.655 1.00 96.06 267 LYS A CA 1
ATOM 2086 C C . LYS A 1 267 ? -20.507 -8.729 -1.987 1.00 96.06 267 LYS A C 1
ATOM 2088 O O . LYS A 1 267 ? -20.061 -9.839 -2.283 1.00 96.06 267 LYS A O 1
ATOM 2093 N N . TYR A 1 268 ? -19.913 -7.935 -1.091 1.00 95.19 268 TYR A N 1
ATOM 2094 C CA . TYR A 1 268 ? -18.576 -8.196 -0.542 1.00 95.19 268 TYR A CA 1
ATOM 2095 C C . TYR A 1 268 ? -18.483 -9.592 0.058 1.00 95.19 268 TYR A C 1
ATOM 2097 O O . TYR A 1 268 ? -17.591 -10.364 -0.288 1.00 95.19 268 TYR A O 1
ATOM 2105 N N . ARG A 1 269 ? -19.446 -9.953 0.915 1.00 91.31 269 ARG A N 1
ATOM 2106 C CA . ARG A 1 269 ? -19.418 -11.241 1.611 1.00 91.31 269 ARG A CA 1
ATOM 2107 C C . ARG A 1 269 ? -19.415 -12.420 0.641 1.00 91.31 269 ARG A C 1
ATOM 2109 O O . ARG A 1 269 ? -18.600 -13.324 0.798 1.00 91.31 269 ARG A O 1
ATOM 2116 N N . ALA A 1 270 ? -20.287 -12.377 -0.366 1.00 93.19 270 ALA A N 1
ATOM 2117 C CA . ALA A 1 270 ? -20.401 -13.431 -1.366 1.00 93.19 270 ALA A CA 1
ATOM 2118 C C . ALA A 1 270 ? -19.119 -13.566 -2.204 1.00 93.19 270 ALA A C 1
ATOM 2120 O O . ALA A 1 270 ? -18.651 -14.678 -2.430 1.00 93.19 270 ALA A O 1
ATOM 2121 N N . ILE A 1 271 ? -18.526 -12.444 -2.624 1.00 94.75 271 ILE A N 1
ATOM 2122 C CA . ILE A 1 271 ? -17.273 -12.425 -3.395 1.00 94.75 271 ILE A CA 1
ATOM 2123 C C . ILE A 1 271 ? -16.126 -13.021 -2.573 1.00 94.75 271 ILE A C 1
ATOM 2125 O O . ILE A 1 271 ? -15.418 -13.912 -3.044 1.00 94.75 271 ILE A O 1
ATOM 2129 N N . ILE A 1 272 ? -15.978 -12.575 -1.323 1.00 92.19 272 ILE A N 1
ATOM 2130 C CA . ILE A 1 272 ? -14.909 -13.027 -0.429 1.00 92.19 272 ILE A CA 1
ATOM 2131 C C . ILE A 1 272 ? -15.049 -14.525 -0.132 1.00 92.19 272 ILE A C 1
ATOM 2133 O O . ILE A 1 272 ? -14.059 -15.249 -0.220 1.00 92.19 272 ILE A O 1
ATOM 2137 N N . ASP A 1 273 ? -16.260 -15.017 0.154 1.00 87.19 273 ASP A N 1
ATOM 2138 C CA . ASP A 1 273 ? -16.504 -16.447 0.398 1.00 87.19 273 ASP A CA 1
ATOM 2139 C C . ASP A 1 273 ? -16.188 -17.326 -0.816 1.00 87.19 273 ASP A C 1
ATOM 2141 O O . ASP A 1 273 ? -15.647 -18.424 -0.661 1.00 87.19 273 ASP A O 1
ATOM 2145 N N . ASN A 1 274 ? -16.500 -16.846 -2.021 1.00 85.81 274 ASN A N 1
ATOM 2146 C CA . ASN A 1 274 ? -16.236 -17.581 -3.254 1.00 85.81 274 ASN A CA 1
ATOM 2147 C C . ASN A 1 274 ? -14.736 -17.670 -3.567 1.00 85.81 274 ASN A C 1
ATOM 2149 O O . ASN A 1 274 ? -14.283 -18.694 -4.076 1.00 85.81 274 ASN A O 1
ATOM 2153 N N . ALA A 1 275 ? -13.966 -16.622 -3.264 1.00 81.94 275 ALA A N 1
ATOM 2154 C CA . ALA A 1 275 ? -12.542 -16.562 -3.585 1.00 81.94 275 ALA A CA 1
ATOM 2155 C C . ALA A 1 275 ? -11.643 -17.197 -2.516 1.00 81.94 275 ALA A C 1
ATOM 2157 O O . ALA A 1 275 ? -10.718 -17.939 -2.831 1.00 81.94 275 ALA A O 1
ATOM 2158 N N . SER A 1 276 ? -11.911 -16.909 -1.241 1.00 66.88 276 SER A N 1
ATOM 2159 C CA . SER A 1 276 ? -11.049 -17.300 -0.118 1.00 66.88 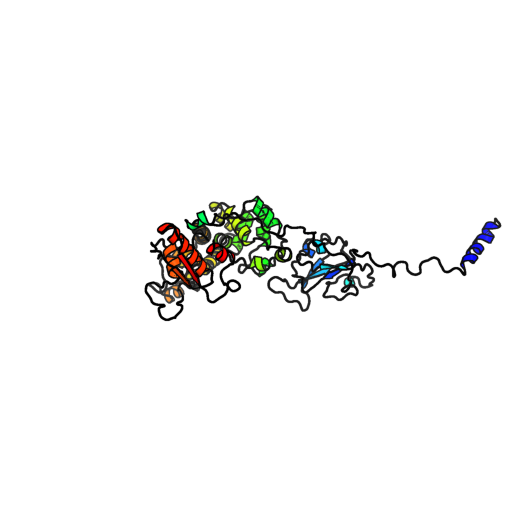276 SER A CA 1
ATOM 2160 C C . SER A 1 276 ? -11.350 -18.690 0.449 1.00 66.88 276 SER A C 1
ATOM 2162 O O . SER A 1 276 ? -10.668 -19.126 1.382 1.00 66.88 276 SER A O 1
ATOM 2164 N N . GLY A 1 277 ? -12.365 -19.369 -0.095 1.00 61.50 277 GLY A N 1
ATOM 2165 C CA . GLY A 1 277 ? -12.961 -20.564 0.487 1.00 61.50 277 GLY A CA 1
ATOM 2166 C C . GLY A 1 277 ? -13.828 -20.226 1.702 1.00 61.50 277 GLY A C 1
ATOM 2167 O O . GLY A 1 277 ? -13.560 -19.283 2.449 1.00 61.50 277 GLY A O 1
ATOM 2168 N N . GLN A 1 278 ? -14.884 -21.012 1.913 1.00 68.38 278 GLN A N 1
ATOM 2169 C CA . GLN A 1 278 ? -15.708 -20.896 3.117 1.00 68.38 278 GLN A CA 1
ATOM 2170 C C . GLN A 1 278 ? -14.855 -21.111 4.374 1.00 68.38 278 GLN A C 1
ATOM 2172 O O . GLN A 1 278 ? -13.840 -21.811 4.336 1.00 68.38 278 GLN A O 1
ATOM 2177 N N . VAL A 1 279 ? -15.307 -20.542 5.497 1.00 79.06 279 VAL A N 1
ATOM 2178 C CA . VAL A 1 279 ? -14.754 -20.812 6.832 1.00 79.06 279 VAL A CA 1
ATOM 2179 C C . VAL A 1 279 ? -14.463 -22.306 6.981 1.00 79.06 279 VAL A C 1
ATOM 2181 O O . VAL A 1 279 ? -15.344 -23.144 6.769 1.00 79.06 279 VAL A O 1
ATOM 2184 N N . ALA A 1 280 ? -13.216 -22.638 7.325 1.00 86.44 280 ALA A N 1
ATOM 2185 C CA . ALA A 1 280 ? -12.801 -24.021 7.490 1.00 86.44 280 ALA A CA 1
ATOM 2186 C C . ALA A 1 280 ? -13.637 -24.727 8.569 1.00 86.44 280 ALA A C 1
ATOM 2188 O O . ALA A 1 280 ? -14.244 -24.104 9.445 1.00 86.44 280 ALA A O 1
ATOM 2189 N N . SER A 1 281 ? -13.646 -26.061 8.524 1.00 91.00 281 SER A N 1
ATOM 2190 C CA . SER A 1 281 ? -14.367 -26.867 9.513 1.00 91.00 281 SER A CA 1
ATOM 2191 C C . SER A 1 281 ? -13.959 -26.504 10.942 1.00 91.00 281 SER A C 1
ATOM 2193 O O . SER A 1 281 ? -12.784 -26.270 11.228 1.00 91.00 281 SER A O 1
ATOM 2195 N N . ALA A 1 282 ? -14.941 -26.484 11.845 1.00 94.62 282 ALA A N 1
ATOM 2196 C CA . ALA A 1 282 ? -14.730 -26.077 13.225 1.00 94.62 282 ALA A CA 1
ATOM 2197 C C . ALA A 1 282 ? -13.638 -26.921 13.901 1.00 94.62 282 ALA A C 1
ATOM 2199 O O . ALA A 1 282 ? -13.738 -28.140 14.016 1.00 94.62 282 ALA A O 1
ATOM 2200 N N . THR A 1 283 ? -12.616 -26.243 14.407 1.00 97.12 283 THR A N 1
ATOM 2201 C CA . THR A 1 283 ? -11.482 -26.857 15.117 1.00 97.12 283 THR A CA 1
ATOM 2202 C C . THR A 1 283 ? -11.798 -27.177 16.579 1.00 97.12 283 THR A C 1
ATOM 2204 O O . THR A 1 283 ? -11.032 -27.869 17.246 1.00 97.12 283 THR A O 1
ATOM 2207 N N . GLY A 1 284 ? -12.889 -26.615 17.112 1.00 96.44 284 GLY A N 1
ATOM 2208 C CA . GLY A 1 284 ? -13.241 -26.662 18.535 1.00 96.44 284 GLY A CA 1
ATOM 2209 C C . GLY A 1 284 ? -12.384 -25.761 19.436 1.00 96.44 284 GLY A C 1
ATOM 2210 O O . GLY A 1 284 ? -12.660 -25.680 20.631 1.00 96.44 284 GLY A O 1
ATOM 2211 N N . LYS A 1 285 ? -11.376 -25.074 18.883 1.00 98.25 285 LYS A N 1
ATOM 2212 C CA . LYS A 1 285 ? -10.479 -24.171 19.614 1.00 98.25 285 LYS A CA 1
ATOM 2213 C C . LYS A 1 285 ? -11.074 -22.778 19.769 1.00 98.25 285 LYS A C 1
ATOM 2215 O O . LYS A 1 285 ? -11.729 -22.289 18.848 1.00 98.25 285 LYS A O 1
ATOM 2220 N N . LYS A 1 286 ? -10.827 -22.143 20.917 1.00 98.38 286 LYS A N 1
ATOM 2221 C CA . LYS A 1 286 ? -11.333 -20.808 21.264 1.00 98.38 286 LYS A CA 1
ATOM 2222 C C . LYS A 1 286 ? -10.202 -19.817 21.495 1.00 98.38 286 LYS A C 1
ATOM 2224 O O . LYS A 1 286 ? -9.241 -20.129 22.195 1.00 98.38 286 LYS A O 1
ATOM 2229 N N . VAL A 1 287 ? -10.340 -18.615 20.944 1.00 98.62 287 VAL A N 1
ATOM 2230 C CA . VAL A 1 287 ? -9.367 -17.529 21.094 1.00 98.62 287 VAL A CA 1
ATOM 2231 C C . VAL A 1 287 ? -10.069 -16.250 21.536 1.00 98.62 287 VAL A C 1
ATOM 2233 O O . VAL A 1 287 ? -11.015 -15.797 20.889 1.00 98.62 287 VAL A O 1
ATOM 2236 N N . ALA A 1 288 ? -9.564 -15.644 22.610 1.00 98.69 288 ALA A N 1
ATOM 2237 C CA . ALA A 1 288 ? -9.951 -14.303 23.030 1.00 98.69 288 ALA A CA 1
ATOM 2238 C C . ALA A 1 288 ? -8.981 -13.267 22.450 1.00 98.69 288 ALA A C 1
ATOM 2240 O O . ALA A 1 288 ? -7.765 -13.395 22.594 1.00 98.69 288 ALA A O 1
ATOM 2241 N N . VAL A 1 289 ? -9.502 -12.216 21.828 1.00 98.75 289 VAL A N 1
ATOM 2242 C CA . VAL A 1 289 ? -8.717 -11.094 21.302 1.00 98.75 289 VAL A CA 1
ATOM 2243 C C . VAL A 1 289 ? -9.083 -9.836 22.079 1.00 98.75 289 VAL A C 1
ATOM 2245 O O . VAL A 1 289 ? -10.254 -9.499 22.201 1.00 98.75 289 VAL A O 1
ATOM 2248 N N . ILE A 1 290 ? -8.094 -9.132 22.622 1.00 98.50 290 ILE A N 1
ATOM 2249 C CA . ILE A 1 290 ? -8.303 -7.927 23.430 1.00 98.50 290 ILE A CA 1
ATOM 2250 C C . ILE A 1 290 ? -7.910 -6.703 22.601 1.00 98.50 290 ILE A C 1
ATOM 2252 O O . ILE A 1 290 ? -6.725 -6.488 22.346 1.00 98.50 290 ILE A O 1
ATOM 2256 N N . GLY A 1 291 ? -8.903 -5.902 22.224 1.00 98.38 291 GLY A N 1
ATOM 2257 C CA . GLY A 1 291 ? -8.799 -4.733 21.353 1.00 98.38 291 GLY A CA 1
ATOM 2258 C C . GLY A 1 291 ? -9.347 -5.010 19.952 1.00 98.38 291 GLY A C 1
ATOM 2259 O O . GLY A 1 291 ? -8.868 -5.904 19.257 1.00 98.38 291 GLY A O 1
ATOM 2260 N N . ALA A 1 292 ? -10.315 -4.205 19.509 1.00 98.31 292 ALA A N 1
ATOM 2261 C CA . ALA A 1 292 ? -10.902 -4.265 18.170 1.00 98.31 292 ALA A CA 1
ATOM 2262 C C . ALA A 1 292 ? -10.265 -3.242 17.210 1.00 98.31 292 ALA A C 1
ATOM 2264 O O . ALA A 1 292 ? -10.944 -2.658 16.371 1.00 98.31 292 ALA A O 1
ATOM 2265 N N . GLY A 1 293 ? -8.960 -2.988 17.339 1.00 98.06 293 GLY A N 1
ATOM 2266 C CA . GLY A 1 293 ? -8.185 -2.257 16.330 1.00 98.06 293 GLY A CA 1
ATOM 2267 C C . GLY A 1 293 ? -7.790 -3.147 15.142 1.00 98.06 293 GLY A C 1
ATOM 2268 O O . GLY A 1 293 ? -8.065 -4.349 15.173 1.00 98.06 293 GLY A O 1
ATOM 2269 N N . PRO A 1 294 ? -7.075 -2.606 14.134 1.00 97.25 294 PRO A N 1
ATOM 2270 C CA . PRO A 1 294 ? -6.693 -3.362 12.940 1.00 97.25 294 PRO A CA 1
ATOM 2271 C C . PRO A 1 294 ? -5.994 -4.688 13.254 1.00 97.25 294 PRO A C 1
ATOM 2273 O O . PRO A 1 294 ? -6.392 -5.729 12.753 1.00 97.25 294 PRO A O 1
ATOM 2276 N N . ALA A 1 295 ? -5.026 -4.689 14.176 1.00 98.00 295 ALA A N 1
ATOM 2277 C CA . ALA A 1 295 ? -4.313 -5.909 14.558 1.00 98.00 295 ALA A CA 1
ATOM 2278 C C . ALA A 1 295 ? -5.236 -6.991 15.155 1.00 98.00 295 ALA A C 1
ATOM 2280 O O . ALA A 1 295 ? -5.127 -8.165 14.800 1.00 98.00 295 ALA A O 1
ATOM 2281 N N . GLY A 1 296 ? -6.148 -6.608 16.054 1.00 98.38 296 GLY A N 1
ATOM 2282 C CA . GLY A 1 296 ? -7.058 -7.553 16.704 1.00 98.38 296 GLY A CA 1
ATOM 2283 C C . GLY A 1 296 ? -8.106 -8.101 15.739 1.00 98.38 296 GLY A C 1
ATOM 2284 O O . GLY A 1 296 ? -8.357 -9.303 15.706 1.00 98.38 296 GLY A O 1
ATOM 2285 N N . LEU A 1 297 ? -8.662 -7.239 14.894 1.00 98.38 297 LEU A N 1
ATOM 2286 C CA . LEU A 1 297 ? -9.665 -7.621 13.907 1.00 98.38 297 LEU A CA 1
ATOM 2287 C C . LEU A 1 297 ? -9.079 -8.438 12.748 1.00 98.38 297 LEU A C 1
ATOM 2289 O O . LEU A 1 297 ? -9.690 -9.430 12.367 1.00 98.38 297 LEU A O 1
ATOM 2293 N N . THR A 1 298 ? -7.873 -8.128 12.260 1.00 97.56 298 THR A N 1
ATOM 2294 C CA . THR A 1 298 ? -7.163 -8.992 11.298 1.00 97.56 298 THR A CA 1
ATOM 2295 C C . THR A 1 298 ? -6.851 -10.356 11.911 1.00 97.56 298 THR A C 1
ATOM 2297 O O . THR A 1 298 ? -7.068 -11.385 11.280 1.00 97.56 298 THR A O 1
ATOM 2300 N N . THR A 1 299 ? -6.425 -10.392 13.179 1.00 98.06 299 THR A N 1
ATOM 2301 C CA . THR A 1 299 ? -6.232 -11.664 13.894 1.00 98.06 299 THR A CA 1
ATOM 2302 C C . THR A 1 299 ? -7.535 -12.466 13.950 1.00 98.06 299 THR A C 1
ATOM 2304 O O . THR A 1 299 ? -7.532 -13.673 13.715 1.00 98.06 299 THR A O 1
ATOM 2307 N N . ALA A 1 300 ? -8.661 -11.808 14.234 1.00 98.06 300 ALA A N 1
ATOM 2308 C CA . ALA A 1 300 ? -9.958 -12.466 14.268 1.00 98.06 300 ALA A CA 1
ATOM 2309 C C . ALA A 1 300 ? -10.393 -12.982 12.888 1.00 98.06 300 ALA A C 1
ATOM 2311 O O . ALA A 1 300 ? -10.854 -14.119 12.795 1.00 98.06 300 ALA A O 1
ATOM 2312 N N . TYR A 1 301 ? -10.180 -12.188 11.836 1.00 95.94 301 TYR A N 1
ATOM 2313 C CA . TYR A 1 301 ? -10.426 -12.548 10.439 1.00 95.94 301 TYR A CA 1
ATOM 2314 C C . TYR A 1 301 ? -9.655 -13.807 10.018 1.00 95.94 301 TYR A C 1
ATOM 2316 O O . TYR A 1 301 ? -10.234 -14.756 9.490 1.00 95.94 301 TYR A O 1
ATOM 2324 N N . ASP A 1 302 ? -8.361 -13.878 10.323 1.00 95.44 302 ASP A N 1
ATOM 2325 C CA . ASP A 1 302 ? -7.541 -15.030 9.945 1.00 95.44 302 ASP A CA 1
ATOM 2326 C C . ASP A 1 302 ? -7.897 -16.288 10.747 1.00 95.44 302 ASP A C 1
ATOM 2328 O O . ASP A 1 302 ? -7.917 -17.401 10.213 1.00 95.44 302 ASP A O 1
ATOM 2332 N N . LEU A 1 303 ? -8.172 -16.137 12.046 1.00 96.94 303 LEU A N 1
ATOM 2333 C CA . LEU A 1 303 ? -8.489 -17.264 12.923 1.00 96.94 303 LEU A CA 1
ATOM 2334 C C . LEU A 1 303 ? -9.877 -17.846 12.645 1.00 96.94 303 LEU A C 1
ATOM 2336 O O . LEU A 1 303 ? -10.026 -19.071 12.657 1.00 96.94 303 LEU A O 1
ATOM 2340 N N . VAL A 1 304 ? -10.878 -17.004 12.364 1.00 95.38 304 VAL A N 1
ATOM 2341 C CA . VAL A 1 304 ? -12.224 -17.490 12.038 1.00 95.38 304 VAL A CA 1
ATOM 2342 C C . VAL A 1 304 ? -12.217 -18.256 10.718 1.00 95.38 304 VAL A C 1
ATOM 2344 O O . VAL A 1 304 ? -12.774 -19.346 10.660 1.00 95.38 304 VAL A O 1
ATOM 2347 N N . ARG A 1 305 ? -11.475 -17.790 9.699 1.00 92.94 305 ARG A N 1
ATOM 2348 C CA . ARG A 1 305 ? -11.289 -18.511 8.424 1.00 92.94 305 ARG A CA 1
ATOM 2349 C C . ARG A 1 305 ? -10.638 -19.884 8.608 1.00 92.94 305 ARG A C 1
ATOM 2351 O O . ARG A 1 305 ? -10.955 -20.814 7.873 1.00 92.94 305 ARG A O 1
ATOM 2358 N N . LYS A 1 306 ? -9.790 -20.043 9.630 1.00 94.44 306 LYS A N 1
ATOM 2359 C CA . LYS A 1 306 ? -9.175 -21.324 10.028 1.00 94.44 306 LYS A CA 1
ATOM 2360 C C . LYS A 1 306 ? -10.085 -22.217 10.885 1.00 94.44 306 LYS A C 1
ATOM 2362 O O . LYS A 1 306 ? -9.649 -23.279 11.321 1.00 94.44 306 LYS A O 1
ATOM 2367 N N . GLY A 1 307 ? -11.339 -21.824 11.120 1.00 95.25 307 GLY A N 1
ATOM 2368 C CA . GLY A 1 307 ? -12.324 -22.613 11.862 1.00 95.25 307 GLY A CA 1
ATOM 2369 C C . GLY A 1 307 ? -12.187 -22.512 13.385 1.00 95.25 307 GLY A C 1
ATOM 2370 O O . GLY A 1 307 ? -12.648 -23.401 14.109 1.00 95.25 307 GLY A O 1
ATOM 2371 N N . HIS A 1 308 ? -11.517 -21.480 13.905 1.00 97.56 308 HIS A N 1
ATOM 2372 C CA . HIS A 1 308 ? -11.444 -21.215 15.345 1.00 97.56 308 HIS A CA 1
ATOM 2373 C C . HIS A 1 308 ? -12.625 -20.353 15.809 1.00 97.56 308 HIS A C 1
ATOM 2375 O O . HIS A 1 308 ? -13.080 -19.458 15.100 1.00 97.56 308 HIS A O 1
ATOM 2381 N N . GLY A 1 309 ? -13.110 -20.592 17.028 1.00 97.88 309 GLY A N 1
ATOM 2382 C CA . GLY A 1 309 ? -14.075 -19.707 17.673 1.00 97.88 309 GLY A CA 1
ATOM 2383 C C . GLY A 1 309 ? -13.367 -18.471 18.220 1.00 97.88 309 GLY A C 1
ATOM 2384 O O . GLY A 1 309 ? -12.506 -18.605 19.086 1.00 97.88 309 GLY A O 1
ATOM 2385 N N . VAL A 1 310 ? -13.727 -17.281 17.740 1.00 98.44 310 VAL A N 1
ATOM 2386 C CA . VAL A 1 310 ? -13.072 -16.028 18.141 1.00 98.44 310 VAL A CA 1
ATOM 2387 C C . VAL A 1 310 ? -14.054 -15.093 18.836 1.00 98.44 310 VAL A C 1
ATOM 2389 O O . VAL A 1 310 ? -15.153 -14.840 18.335 1.00 98.44 310 VAL A O 1
ATOM 2392 N N . VAL A 1 311 ? -13.631 -14.556 19.980 1.00 98.44 311 VAL A N 1
ATOM 2393 C CA . VAL A 1 311 ? -14.332 -13.492 20.701 1.00 98.44 311 VAL A CA 1
ATOM 2394 C C . VAL A 1 311 ? -13.387 -12.307 20.874 1.00 98.44 311 VAL A C 1
ATOM 2396 O O . VAL A 1 311 ? -12.292 -12.455 21.413 1.00 98.44 311 VAL A O 1
ATOM 2399 N N . VAL A 1 312 ? -13.808 -11.133 20.417 1.00 98.75 312 VAL A N 1
ATOM 2400 C CA . VAL A 1 312 ? -13.074 -9.873 20.543 1.00 98.75 312 VAL A CA 1
ATOM 2401 C C . VAL A 1 312 ? -13.682 -9.053 21.679 1.00 98.75 312 VAL A C 1
ATOM 2403 O O . VAL A 1 312 ? -14.899 -8.908 21.756 1.00 98.75 312 VAL A O 1
ATOM 2406 N N . TYR A 1 313 ? -12.847 -8.487 22.543 1.00 98.50 313 TYR A N 1
ATOM 2407 C CA . TYR A 1 313 ? -13.247 -7.589 23.625 1.00 98.50 313 TYR A CA 1
ATOM 2408 C C . TYR A 1 313 ? -12.725 -6.184 23.334 1.00 98.50 313 TYR A C 1
ATOM 2410 O O . TYR A 1 313 ? -11.518 -5.995 23.188 1.00 98.50 313 TYR A O 1
ATOM 2418 N N . GLU A 1 314 ? -13.621 -5.206 23.246 1.00 98.06 314 GLU A N 1
ATOM 2419 C CA . GLU A 1 314 ? -13.304 -3.808 22.954 1.00 98.06 314 GLU A CA 1
ATOM 2420 C C . GLU A 1 314 ? -13.763 -2.918 24.106 1.00 98.06 314 GLU A C 1
ATOM 2422 O O . GLU A 1 314 ? -14.917 -2.972 24.523 1.00 98.06 314 GLU A O 1
ATOM 2427 N N . ALA A 1 315 ? -12.861 -2.077 24.611 1.00 96.81 315 ALA A N 1
ATOM 2428 C CA . ALA A 1 315 ? -13.146 -1.191 25.735 1.00 96.81 315 ALA A CA 1
ATOM 2429 C C . ALA A 1 315 ? -14.110 -0.053 25.364 1.00 96.81 315 ALA A C 1
ATOM 2431 O O . ALA A 1 315 ? -14.768 0.506 26.238 1.00 96.81 315 ALA A O 1
ATOM 2432 N N . ARG A 1 316 ? -14.175 0.316 24.084 1.00 95.06 316 ARG A N 1
ATOM 2433 C CA . ARG A 1 316 ? -15.002 1.404 23.557 1.00 95.06 316 ARG A CA 1
ATOM 2434 C C . ARG A 1 316 ? -16.326 0.904 22.981 1.00 95.06 316 ARG A C 1
ATOM 2436 O O . ARG A 1 316 ? -16.563 -0.292 22.829 1.00 95.06 316 ARG A O 1
ATOM 2443 N N . GLU A 1 317 ? -17.186 1.860 22.645 1.00 95.50 317 GLU A N 1
ATOM 2444 C CA . GLU A 1 317 ? -18.500 1.611 22.050 1.00 95.50 317 GLU A CA 1
ATOM 2445 C C . GLU A 1 317 ? -18.408 1.057 20.622 1.00 95.50 317 GLU A C 1
ATOM 2447 O O . GLU A 1 317 ? -19.244 0.249 20.228 1.00 95.50 317 GLU A O 1
ATOM 2452 N N . LYS A 1 318 ? -17.394 1.475 19.850 1.00 96.75 318 LYS A N 1
ATOM 2453 C CA . LYS A 1 318 ? -17.224 1.100 18.443 1.00 96.75 318 LYS A CA 1
ATOM 2454 C C . LYS A 1 318 ? -15.830 0.517 18.166 1.00 96.75 318 LYS A C 1
ATOM 2456 O O . LYS A 1 318 ? -14.863 0.880 18.839 1.00 96.75 318 LYS A O 1
ATOM 2461 N N . PRO A 1 319 ? -15.704 -0.372 17.164 1.00 97.38 319 PRO A N 1
ATOM 2462 C CA . PRO A 1 319 ? -14.432 -0.971 16.768 1.00 97.38 319 PRO A CA 1
ATOM 2463 C C . PRO A 1 319 ? -13.575 -0.004 15.938 1.00 97.38 319 PRO A C 1
ATOM 2465 O O . PRO A 1 319 ? -14.001 1.089 15.577 1.00 97.38 319 PRO A O 1
ATOM 2468 N N . GLY A 1 320 ? -12.352 -0.417 15.616 1.00 96.00 320 GLY A N 1
ATOM 2469 C CA . GLY A 1 320 ? -11.404 0.305 14.763 1.00 96.00 320 GLY A CA 1
ATOM 2470 C C . GLY A 1 320 ? -10.184 0.849 15.501 1.00 96.00 320 GLY A C 1
ATOM 2471 O O . GLY A 1 320 ? -9.163 1.159 14.879 1.00 96.00 320 GLY A O 1
ATOM 2472 N N . GLY A 1 321 ? -10.225 0.945 16.833 1.00 96.12 321 GLY A N 1
ATOM 2473 C CA . GLY A 1 321 ? -9.108 1.476 17.617 1.00 96.12 321 GLY A CA 1
ATOM 2474 C C . GLY A 1 321 ? -8.661 2.850 17.098 1.00 96.12 321 GLY A C 1
ATOM 2475 O O . GLY A 1 321 ? -9.484 3.740 16.901 1.00 96.12 321 GLY A O 1
ATOM 2476 N N . MET A 1 322 ? -7.364 3.033 16.836 1.00 94.44 322 MET A N 1
ATOM 2477 C CA . MET A 1 322 ? -6.838 4.321 16.352 1.00 94.44 322 MET A CA 1
ATOM 2478 C C . MET A 1 322 ? -7.263 4.716 14.937 1.00 94.44 322 MET A C 1
ATOM 2480 O O . MET A 1 322 ? -7.200 5.898 14.618 1.00 94.44 322 MET A O 1
ATOM 2484 N N . THR A 1 323 ? -7.723 3.779 14.105 1.00 95.19 323 THR A N 1
ATOM 2485 C CA . THR A 1 323 ? -8.285 4.162 12.797 1.00 95.19 323 THR A CA 1
ATOM 2486 C C . THR A 1 323 ? -9.588 4.937 12.973 1.00 95.19 323 THR A C 1
ATOM 2488 O O . THR A 1 323 ? -9.784 5.934 12.300 1.00 95.19 323 THR A O 1
ATOM 2491 N N . ARG A 1 324 ? -10.416 4.564 13.958 1.00 95.75 324 ARG A N 1
ATOM 2492 C CA . ARG A 1 324 ? -11.625 5.311 14.323 1.00 95.75 324 ARG A CA 1
ATOM 2493 C C . ARG A 1 324 ? -11.316 6.534 15.178 1.00 95.75 324 ARG A C 1
ATOM 2495 O O . ARG A 1 324 ? -11.720 7.633 14.854 1.00 95.75 324 ARG A O 1
ATOM 2502 N N . TYR A 1 325 ? -10.613 6.336 16.291 1.00 94.25 325 TYR A N 1
ATOM 2503 C CA . TYR A 1 325 ? -10.468 7.348 17.346 1.00 94.25 325 TYR A CA 1
ATOM 2504 C C . TYR A 1 325 ? -9.236 8.251 17.198 1.00 94.25 325 TYR A C 1
ATOM 2506 O O . TYR A 1 325 ? -8.910 9.001 18.121 1.00 94.25 325 TYR A O 1
ATOM 2514 N N . GLY A 1 326 ? -8.511 8.125 16.088 1.00 93.00 326 GLY A N 1
ATOM 2515 C CA . GLY A 1 326 ? -7.312 8.903 15.788 1.00 93.00 326 GLY A CA 1
ATOM 2516 C C . GLY A 1 326 ? -7.381 9.585 14.427 1.00 93.00 326 GLY A C 1
ATOM 2517 O O . GLY A 1 326 ? -7.008 10.747 14.333 1.00 93.00 326 GLY A O 1
ATOM 2518 N N . ILE A 1 327 ? -7.876 8.896 13.397 1.00 94.19 327 ILE A N 1
ATOM 2519 C CA . ILE A 1 327 ? -7.988 9.464 12.052 1.00 94.19 327 ILE A CA 1
ATOM 2520 C C . ILE A 1 327 ? -9.336 10.192 11.917 1.00 94.19 327 ILE A C 1
ATOM 2522 O O . ILE A 1 327 ? -10.375 9.585 12.192 1.00 94.19 327 ILE A O 1
ATOM 2526 N N . PRO A 1 328 ? -9.347 11.472 11.509 1.00 92.81 328 PRO A N 1
ATOM 2527 C CA . PRO A 1 328 ? -10.583 12.222 11.293 1.00 92.81 328 PRO A CA 1
ATOM 2528 C C . PRO A 1 328 ? -11.401 11.739 10.087 1.00 92.81 328 PRO A C 1
ATOM 2530 O O . PRO A 1 328 ? -10.853 11.264 9.091 1.00 92.81 328 PRO A O 1
ATOM 2533 N N . GLU A 1 329 ? -12.716 11.962 10.145 1.00 92.00 329 GLU A N 1
ATOM 2534 C CA . GLU A 1 329 ? -13.685 11.494 9.140 1.00 92.00 329 GLU A CA 1
ATOM 2535 C C . GLU A 1 329 ? -13.458 12.070 7.730 1.00 92.00 329 GLU A C 1
ATOM 2537 O O . GLU A 1 329 ? -13.688 11.383 6.739 1.00 92.00 329 GLU A O 1
ATOM 2542 N N . TYR A 1 330 ? -12.888 13.277 7.622 1.00 90.94 330 TYR A N 1
ATOM 2543 C CA . TYR A 1 330 ? -12.548 13.887 6.327 1.00 90.94 330 TYR A CA 1
ATOM 2544 C C . TYR A 1 330 ? -11.404 13.171 5.581 1.00 90.94 330 TYR A C 1
ATOM 2546 O O . TYR A 1 330 ? -11.197 13.431 4.395 1.00 90.94 330 TYR A O 1
ATOM 2554 N N . ARG A 1 331 ? -10.647 12.294 6.262 1.00 93.12 331 ARG A N 1
ATOM 2555 C CA . ARG A 1 331 ? -9.633 11.402 5.658 1.00 93.12 331 ARG A CA 1
ATOM 2556 C C . ARG A 1 331 ? -10.121 9.965 5.560 1.00 93.12 331 ARG A C 1
ATOM 2558 O O . ARG A 1 331 ? -9.756 9.253 4.628 1.00 93.12 331 ARG A O 1
ATOM 2565 N N . LEU A 1 332 ? -10.878 9.520 6.562 1.00 95.06 332 LEU A N 1
ATOM 2566 C CA . LEU A 1 332 ? -11.409 8.169 6.648 1.00 95.06 332 LEU A CA 1
ATOM 2567 C C . LEU A 1 332 ? -12.880 8.217 7.069 1.00 95.06 332 LEU A C 1
ATOM 2569 O O . LEU A 1 332 ? -13.156 8.233 8.272 1.00 95.06 332 LEU A O 1
ATOM 2573 N N . PRO A 1 333 ? -13.814 8.184 6.107 1.00 94.75 333 PRO A N 1
ATOM 2574 C CA . PRO A 1 333 ? -15.227 8.033 6.406 1.00 94.75 333 PRO A CA 1
ATOM 2575 C C . PRO A 1 333 ? -15.458 6.770 7.234 1.00 94.75 333 PRO A C 1
ATOM 2577 O O . PRO A 1 333 ? -14.952 5.687 6.918 1.00 94.75 333 PRO A O 1
ATOM 2580 N N . TYR A 1 334 ? -16.168 6.906 8.350 1.00 94.62 334 TYR A N 1
ATOM 2581 C CA . TYR A 1 334 ? -16.276 5.808 9.305 1.00 94.62 334 TYR A CA 1
ATOM 2582 C C . TYR A 1 334 ? -17.189 4.678 8.840 1.00 94.62 334 TYR A C 1
ATOM 2584 O O . TYR A 1 334 ? -17.042 3.560 9.330 1.00 94.62 334 TYR A O 1
ATOM 2592 N N . ASP A 1 335 ? -18.077 4.939 7.885 1.00 95.12 335 ASP A N 1
ATOM 2593 C CA . ASP A 1 335 ? -18.871 3.911 7.222 1.00 95.12 335 ASP A CA 1
ATOM 2594 C C . ASP A 1 335 ? -17.985 2.948 6.415 1.00 95.12 335 ASP A C 1
ATOM 2596 O O . ASP A 1 335 ? -18.234 1.748 6.425 1.00 95.12 335 ASP A O 1
ATOM 2600 N N . MET A 1 336 ? -16.895 3.431 5.814 1.00 96.25 336 MET A N 1
ATOM 2601 C CA . MET A 1 336 ? -15.903 2.597 5.118 1.00 96.25 336 MET A CA 1
ATOM 2602 C C . MET A 1 336 ? -15.177 1.654 6.083 1.00 96.25 336 MET A C 1
ATOM 2604 O O . MET A 1 336 ? -14.992 0.472 5.800 1.00 96.25 336 MET A O 1
ATOM 2608 N N . LEU A 1 337 ? -14.810 2.159 7.264 1.00 97.31 337 LEU A N 1
ATOM 2609 C CA . LEU A 1 337 ? -14.257 1.330 8.334 1.00 97.31 337 LEU A CA 1
ATOM 2610 C C . LEU A 1 337 ? -15.283 0.306 8.845 1.00 97.31 337 LEU A C 1
ATOM 2612 O O . LEU A 1 337 ? -14.923 -0.841 9.104 1.00 97.31 337 LEU A O 1
ATOM 2616 N N . ASP A 1 338 ? -16.544 0.709 9.003 1.00 97.31 338 ASP A N 1
ATOM 2617 C CA . ASP A 1 338 ? -17.606 -0.190 9.456 1.00 97.31 338 ASP A CA 1
ATOM 2618 C C . ASP A 1 338 ? -17.863 -1.322 8.449 1.00 97.31 338 ASP A C 1
ATOM 2620 O O . ASP A 1 338 ? -18.040 -2.460 8.873 1.00 97.31 338 ASP A O 1
ATOM 2624 N N . ARG A 1 339 ? -17.745 -1.077 7.136 1.00 96.81 339 ARG A N 1
ATOM 2625 C CA . ARG A 1 339 ? -17.801 -2.135 6.107 1.00 96.81 339 ARG A CA 1
ATOM 2626 C C . ARG A 1 339 ? -16.707 -3.190 6.274 1.00 96.81 339 ARG A C 1
ATOM 2628 O O . ARG A 1 339 ? -17.004 -4.384 6.249 1.00 96.81 339 ARG A O 1
ATOM 2635 N N . ASP A 1 340 ? -15.456 -2.769 6.476 1.00 97.00 340 ASP A N 1
ATOM 2636 C CA . ASP A 1 340 ? -14.337 -3.691 6.732 1.00 97.00 340 ASP A CA 1
ATOM 2637 C C . ASP A 1 340 ? -14.599 -4.536 7.997 1.00 97.00 340 ASP A C 1
ATOM 2639 O O . ASP A 1 340 ? -14.412 -5.753 8.007 1.00 97.00 340 ASP A O 1
ATOM 2643 N N . VAL A 1 341 ? -15.089 -3.909 9.071 1.00 97.69 341 VAL A N 1
ATOM 2644 C CA . VAL A 1 341 ? -15.426 -4.592 10.332 1.00 97.69 341 VAL A CA 1
ATOM 2645 C C . VAL A 1 341 ? -16.577 -5.585 10.149 1.00 97.69 341 VAL A C 1
ATOM 2647 O O . VAL A 1 341 ? -16.522 -6.706 10.662 1.00 97.69 341 VAL A O 1
ATOM 2650 N N . ASP A 1 342 ? -17.628 -5.190 9.446 1.00 96.69 342 ASP A N 1
ATOM 2651 C CA . ASP A 1 342 ? -18.815 -6.005 9.211 1.00 96.69 342 ASP A CA 1
ATOM 2652 C C . ASP A 1 342 ? -18.494 -7.253 8.382 1.00 96.69 342 ASP A C 1
ATOM 2654 O O . ASP A 1 342 ? -18.991 -8.347 8.673 1.00 96.69 342 ASP A O 1
ATOM 2658 N N . VAL A 1 343 ? -17.594 -7.138 7.399 1.00 94.94 343 VAL A N 1
ATOM 2659 C CA . VAL A 1 343 ? -17.054 -8.299 6.678 1.00 94.94 343 VAL A CA 1
ATOM 2660 C C . VAL A 1 343 ? -16.461 -9.308 7.660 1.00 94.94 343 VAL A C 1
ATOM 2662 O O . VAL A 1 343 ? -16.739 -10.496 7.539 1.00 94.94 343 VAL A O 1
ATOM 2665 N N . ILE A 1 344 ? -15.707 -8.860 8.666 1.00 95.44 344 ILE A N 1
ATOM 2666 C CA . ILE A 1 344 ? -15.077 -9.736 9.666 1.00 95.44 344 ILE A CA 1
ATOM 2667 C C . ILE A 1 344 ? -16.124 -10.345 10.611 1.00 95.44 344 ILE A C 1
ATOM 2669 O O . ILE A 1 344 ? -16.114 -11.552 10.866 1.00 95.44 344 ILE A O 1
ATOM 2673 N N . THR A 1 345 ? -17.043 -9.535 11.139 1.00 95.88 345 THR A N 1
ATOM 2674 C CA . THR A 1 345 ? -18.049 -10.006 12.109 1.00 95.88 345 THR A CA 1
ATOM 2675 C C . THR A 1 345 ? -19.078 -10.945 11.479 1.00 95.88 345 THR A C 1
ATOM 2677 O O . THR A 1 345 ? -19.463 -11.940 12.100 1.00 95.88 345 THR A O 1
ATOM 2680 N N . SER A 1 346 ? -19.444 -10.726 10.213 1.00 93.38 346 SER A N 1
ATOM 2681 C CA . SER A 1 346 ? -20.346 -11.605 9.454 1.00 93.38 346 SER A CA 1
ATOM 2682 C C . SER A 1 346 ? -19.776 -13.007 9.187 1.00 93.38 346 SER A C 1
ATOM 2684 O O . SER A 1 346 ? -20.531 -13.917 8.841 1.00 93.38 346 SER A O 1
ATOM 2686 N N . MET A 1 347 ? -18.476 -13.232 9.418 1.00 92.00 347 MET A N 1
ATOM 2687 C CA . MET A 1 347 ? -17.861 -14.570 9.388 1.00 92.00 347 MET A CA 1
ATOM 2688 C C . MET A 1 347 ? -18.074 -15.370 10.682 1.00 92.00 347 MET A C 1
ATOM 2690 O O . MET A 1 347 ? -17.635 -16.514 10.777 1.00 92.00 347 MET A O 1
ATOM 2694 N N . GLY A 1 348 ? -18.735 -14.789 11.689 1.00 92.38 348 GLY A N 1
ATOM 2695 C CA . GLY A 1 348 ? -19.004 -15.429 12.980 1.00 92.38 348 GLY A CA 1
ATOM 2696 C C . GLY A 1 348 ? -18.088 -14.979 14.121 1.00 92.38 348 GLY A C 1
ATOM 2697 O O . GLY A 1 348 ? -18.145 -15.562 15.207 1.00 92.38 348 GLY A O 1
ATOM 2698 N N . VAL A 1 349 ? -17.271 -13.941 13.912 1.00 96.81 349 VAL A N 1
ATOM 2699 C CA . VAL A 1 349 ? -16.503 -13.291 14.984 1.00 96.81 349 VAL A CA 1
ATOM 2700 C C . VAL A 1 349 ? -17.460 -12.519 15.888 1.00 96.81 349 VAL A C 1
ATOM 2702 O O . VAL A 1 349 ? -18.184 -11.635 15.434 1.00 96.81 349 VAL A O 1
ATOM 2705 N N . LYS A 1 350 ? -17.447 -12.821 17.189 1.00 96.69 350 LYS A N 1
ATOM 2706 C CA . LYS A 1 350 ? -18.246 -12.092 18.184 1.00 96.69 350 LYS A CA 1
ATOM 2707 C C . LYS A 1 350 ? -17.434 -10.949 18.770 1.00 96.69 350 LYS A C 1
ATOM 2709 O O . LYS A 1 350 ? -16.283 -11.162 19.139 1.00 96.69 350 LYS A O 1
ATOM 2714 N N . VAL A 1 351 ? -18.040 -9.775 18.920 1.00 98.19 351 VAL A N 1
ATOM 2715 C CA . VAL A 1 351 ? -17.393 -8.607 19.531 1.00 98.19 351 VAL A CA 1
ATOM 2716 C C . VAL A 1 351 ? -18.202 -8.137 20.738 1.00 98.19 351 VAL A C 1
ATOM 2718 O O . VAL A 1 351 ? -19.403 -7.894 20.634 1.00 98.19 351 VAL A O 1
ATOM 2721 N N . HIS A 1 352 ? -17.544 -8.015 21.887 1.00 97.75 352 HIS A N 1
ATOM 2722 C CA . HIS A 1 352 ? -18.086 -7.415 23.100 1.00 97.75 352 HIS A CA 1
ATOM 2723 C C . HIS A 1 352 ? -17.545 -5.993 23.243 1.00 97.75 352 HIS A C 1
ATOM 2725 O O . HIS A 1 352 ? -16.407 -5.794 23.669 1.00 97.75 352 HIS A O 1
ATOM 2731 N N . TYR A 1 353 ? -18.366 -5.015 22.868 1.00 97.62 353 TYR A N 1
ATOM 2732 C CA . TYR A 1 353 ? -18.083 -3.592 23.062 1.00 97.62 353 TYR A CA 1
ATOM 2733 C C . TYR A 1 353 ? -18.246 -3.179 24.526 1.00 97.62 353 TYR A C 1
ATOM 2735 O O . TYR A 1 353 ? -18.839 -3.908 25.326 1.00 97.62 353 TYR A O 1
ATOM 2743 N N . ASN A 1 354 ? -17.739 -1.995 24.874 1.00 96.81 354 ASN A N 1
ATOM 2744 C CA . ASN A 1 354 ? -17.785 -1.434 26.229 1.00 96.81 354 ASN A CA 1
ATOM 2745 C C . ASN A 1 354 ? -17.260 -2.401 27.307 1.00 96.81 354 ASN A C 1
ATOM 2747 O O . ASN A 1 354 ? -17.738 -2.413 28.439 1.00 96.81 354 ASN A O 1
ATOM 2751 N N . THR A 1 355 ? -16.298 -3.249 26.945 1.00 96.56 355 THR A N 1
ATOM 2752 C CA . THR A 1 355 ? -15.767 -4.311 27.797 1.00 96.56 355 THR A CA 1
ATOM 2753 C C . THR A 1 355 ? -14.269 -4.119 27.980 1.00 96.56 355 THR A C 1
ATOM 2755 O O . THR A 1 355 ? -13.452 -4.546 27.163 1.00 96.56 355 THR A O 1
ATOM 2758 N N . GLN A 1 356 ? -13.894 -3.456 29.073 1.00 95.56 356 GLN A N 1
ATOM 2759 C CA . GLN A 1 356 ? -12.494 -3.257 29.428 1.00 95.56 356 GLN A CA 1
ATOM 2760 C C . GLN A 1 356 ? -11.954 -4.461 30.204 1.00 95.56 356 GLN A C 1
ATOM 2762 O O . GLN A 1 356 ? -12.338 -4.715 31.342 1.00 95.56 356 GLN A O 1
ATOM 2767 N N . ILE A 1 357 ? -11.000 -5.181 29.615 1.00 96.06 357 ILE A N 1
ATOM 2768 C CA . ILE A 1 357 ? -10.309 -6.259 30.328 1.00 96.06 357 ILE A CA 1
ATOM 2769 C C . ILE A 1 357 ? -9.456 -5.676 31.459 1.00 96.06 357 ILE A C 1
ATOM 2771 O O . ILE A 1 357 ? -8.730 -4.700 31.270 1.00 96.06 357 ILE A O 1
ATOM 2775 N N . GLY A 1 358 ? -9.544 -6.293 32.635 1.00 92.75 358 GLY A N 1
ATOM 2776 C CA . GLY A 1 358 ? -8.999 -5.776 33.890 1.00 92.75 358 GLY A CA 1
ATOM 2777 C C . GLY A 1 358 ? -10.043 -5.085 34.771 1.00 92.75 358 GLY A C 1
ATOM 2778 O O . GLY A 1 358 ? -9.768 -4.885 35.951 1.00 92.75 358 GLY A O 1
ATOM 2779 N N . ASP A 1 359 ? -11.232 -4.787 34.238 1.00 90.38 359 ASP A N 1
ATOM 2780 C CA . ASP A 1 359 ? -12.399 -4.336 34.998 1.00 90.38 359 ASP A CA 1
ATOM 2781 C C . ASP A 1 359 ? -13.521 -5.383 34.880 1.00 90.38 359 ASP A C 1
ATOM 2783 O O . ASP A 1 359 ? -14.071 -5.625 33.807 1.00 90.38 359 ASP A O 1
ATOM 2787 N N . GLY A 1 360 ? -13.794 -6.110 35.963 1.00 85.62 360 GLY A N 1
ATOM 2788 C CA . GLY A 1 360 ? -14.751 -7.225 35.989 1.00 85.62 360 GLY A CA 1
ATOM 2789 C C . GLY A 1 360 ? -14.253 -8.534 35.353 1.00 85.62 360 GLY A C 1
ATOM 2790 O O . GLY A 1 360 ? -14.362 -9.584 35.983 1.00 85.62 360 GLY A O 1
ATOM 2791 N N . ILE A 1 361 ? -13.666 -8.496 34.150 1.00 94.50 361 ILE A N 1
ATOM 2792 C CA . ILE A 1 361 ? -13.073 -9.674 33.488 1.00 94.50 361 ILE A CA 1
ATOM 2793 C C . ILE A 1 361 ? -11.555 -9.661 33.677 1.00 94.50 361 ILE A C 1
ATOM 2795 O O . ILE A 1 361 ? -10.861 -8.764 33.193 1.00 94.50 361 ILE A O 1
ATOM 2799 N N . THR A 1 362 ? -11.021 -10.671 34.367 1.00 95.31 362 THR A N 1
ATOM 2800 C CA . THR A 1 362 ? -9.579 -10.788 34.621 1.00 95.31 362 THR A CA 1
ATOM 2801 C C . THR A 1 362 ? -8.855 -11.500 33.478 1.00 95.31 362 THR A C 1
ATOM 2803 O O . THR A 1 362 ? -9.423 -12.324 32.760 1.00 95.31 362 THR A O 1
ATOM 2806 N N . MET A 1 363 ? -7.558 -11.218 33.329 1.00 95.25 363 MET A N 1
ATOM 2807 C CA . MET A 1 363 ? -6.707 -11.921 32.361 1.00 95.25 363 MET A CA 1
ATOM 2808 C C . MET A 1 363 ? -6.634 -13.431 32.643 1.00 95.25 363 MET A C 1
ATOM 2810 O O . MET A 1 363 ? -6.581 -14.230 31.710 1.00 95.25 363 MET A O 1
ATOM 2814 N N . ASP A 1 364 ? -6.652 -13.832 33.917 1.00 95.44 364 ASP A N 1
ATOM 2815 C CA . ASP A 1 364 ? -6.606 -15.245 34.305 1.00 95.44 364 ASP A CA 1
ATOM 2816 C C . ASP A 1 364 ? -7.885 -15.988 33.914 1.00 95.44 364 ASP A C 1
ATOM 2818 O O . ASP A 1 364 ? -7.795 -17.115 33.432 1.00 95.44 364 ASP A O 1
ATOM 2822 N N . ALA A 1 365 ? -9.055 -15.349 34.034 1.00 95.62 365 ALA A N 1
ATOM 2823 C CA . ALA A 1 365 ? -10.312 -15.921 33.555 1.00 95.62 365 ALA A CA 1
ATOM 2824 C C . ALA A 1 365 ? -10.263 -16.167 32.037 1.00 95.62 365 ALA A C 1
ATOM 2826 O O . ALA A 1 365 ? -10.521 -17.279 31.579 1.00 95.62 365 ALA A O 1
ATOM 2827 N N . LEU A 1 366 ? -9.805 -15.178 31.256 1.00 96.69 366 LEU A N 1
ATOM 2828 C CA . LEU A 1 366 ? -9.662 -15.332 29.803 1.00 96.69 366 LEU A CA 1
ATOM 2829 C C . LEU A 1 366 ? -8.727 -16.484 29.421 1.00 96.69 366 LEU A C 1
ATOM 2831 O O . LEU A 1 366 ? -9.024 -17.221 28.483 1.00 96.69 366 LEU A O 1
ATOM 2835 N N . ARG A 1 367 ? -7.615 -16.660 30.145 1.00 96.44 367 ARG A N 1
ATOM 2836 C CA . ARG A 1 367 ? -6.661 -17.758 29.915 1.00 96.44 367 ARG A CA 1
ATOM 2837 C C . ARG A 1 367 ? -7.212 -19.133 30.289 1.00 96.44 367 ARG A C 1
ATOM 2839 O O . ARG A 1 367 ? -6.767 -20.120 29.722 1.00 96.44 367 ARG A O 1
ATOM 2846 N N . GLN A 1 368 ? -8.128 -19.210 31.252 1.00 97.06 368 GLN A N 1
ATOM 2847 C CA . GLN A 1 368 ? -8.768 -20.469 31.645 1.00 97.06 368 GLN A CA 1
ATOM 2848 C C . GLN A 1 368 ? -9.875 -20.879 30.666 1.00 97.06 368 GLN A C 1
ATOM 2850 O O . GLN A 1 368 ? -10.069 -22.067 30.420 1.00 97.06 368 GLN A O 1
ATOM 2855 N N . GLU A 1 369 ? -10.595 -19.908 30.100 1.00 96.44 369 GLU A N 1
ATOM 2856 C CA . GLU A 1 369 ? -11.751 -20.149 29.226 1.00 96.44 369 GLU A CA 1
ATOM 2857 C C . GLU A 1 369 ? -11.398 -20.331 27.740 1.00 96.44 369 GLU A C 1
ATOM 2859 O O . GLU A 1 369 ? -12.224 -20.831 26.967 1.00 96.44 369 GLU A O 1
ATOM 2864 N N . ASN A 1 370 ? -10.192 -19.929 27.328 1.00 98.25 370 ASN A N 1
ATOM 2865 C CA . ASN A 1 370 ? -9.754 -19.925 25.932 1.00 98.25 370 ASN A CA 1
ATOM 2866 C C . ASN A 1 370 ? -8.432 -20.677 25.763 1.00 98.25 370 ASN A C 1
ATOM 2868 O O . ASN A 1 370 ? -7.565 -20.637 26.630 1.00 98.25 370 ASN A O 1
ATOM 2872 N N . ASP A 1 371 ? -8.242 -21.311 24.605 1.00 98.44 371 ASP A N 1
ATOM 2873 C CA . ASP A 1 371 ? -6.980 -21.973 24.261 1.00 98.44 371 ASP A CA 1
ATOM 2874 C C . ASP A 1 371 ? -5.844 -20.958 24.028 1.00 98.44 371 ASP A C 1
ATOM 2876 O O . ASP A 1 371 ? -4.670 -21.289 24.192 1.00 98.44 371 ASP A O 1
ATOM 2880 N N . ALA A 1 372 ? -6.180 -19.724 23.636 1.00 98.31 372 ALA A N 1
ATOM 2881 C CA . ALA A 1 372 ? -5.229 -18.631 23.472 1.00 98.31 372 ALA A CA 1
ATOM 2882 C C . ALA A 1 372 ? -5.868 -17.264 23.756 1.00 98.31 372 ALA A C 1
ATOM 2884 O O . ALA A 1 372 ? -7.074 -17.067 23.593 1.00 98.31 372 ALA A O 1
ATOM 2885 N N . VAL A 1 373 ? -5.024 -16.300 24.135 1.00 98.44 373 VAL A N 1
ATOM 2886 C CA . VAL A 1 373 ? -5.400 -14.893 24.312 1.00 98.44 373 VAL A CA 1
ATOM 2887 C C . VAL A 1 373 ? -4.426 -14.014 23.533 1.00 98.44 373 VAL A C 1
ATOM 2889 O O . VAL A 1 373 ? -3.213 -14.131 23.709 1.00 98.44 373 VAL A O 1
ATOM 2892 N N . VAL A 1 374 ? -4.949 -13.118 22.700 1.00 98.50 374 VAL A N 1
ATOM 2893 C CA . VAL A 1 374 ? -4.169 -12.150 21.920 1.00 98.50 374 VAL A CA 1
ATOM 2894 C C . VAL A 1 374 ? -4.391 -10.753 22.486 1.00 98.50 374 VAL A C 1
ATOM 2896 O O . VAL A 1 374 ? -5.525 -10.295 22.593 1.00 98.50 374 VAL A O 1
ATOM 2899 N N . LEU A 1 375 ? -3.306 -10.057 22.831 1.00 97.94 375 LEU A N 1
ATOM 2900 C CA . LEU A 1 375 ? -3.356 -8.657 23.252 1.00 97.94 375 LEU A CA 1
ATOM 2901 C C . LEU A 1 375 ? -3.066 -7.742 22.058 1.00 97.94 375 LEU A C 1
ATOM 2903 O O . LEU A 1 375 ? -1.939 -7.692 21.574 1.00 97.94 375 LEU A O 1
ATOM 2907 N N . ALA A 1 376 ? -4.073 -6.988 21.625 1.00 97.94 376 ALA A N 1
ATOM 2908 C CA . ALA A 1 376 ? -4.026 -6.055 20.499 1.00 97.94 376 ALA A CA 1
ATOM 2909 C C . ALA A 1 376 ? -4.552 -4.658 20.898 1.00 97.94 376 ALA A C 1
ATOM 2911 O O . ALA A 1 376 ? -5.242 -3.985 20.135 1.00 97.94 376 ALA A O 1
ATOM 2912 N N . ILE A 1 377 ? -4.209 -4.212 22.111 1.00 96.06 377 ILE A N 1
ATOM 2913 C CA . ILE A 1 377 ? -4.776 -3.015 22.758 1.00 96.06 377 ILE A CA 1
ATOM 2914 C C . ILE A 1 377 ? -4.246 -1.673 22.235 1.00 96.06 377 ILE A C 1
ATOM 2916 O O . ILE A 1 377 ? -4.742 -0.634 22.648 1.00 96.06 377 ILE A O 1
ATOM 2920 N N . GLY A 1 378 ? -3.228 -1.664 21.369 1.00 95.44 378 GLY A N 1
ATOM 2921 C CA . GLY A 1 378 ? -2.662 -0.432 20.809 1.00 95.44 378 GLY A CA 1
ATOM 2922 C C . GLY A 1 378 ? -2.088 0.549 21.848 1.00 95.44 378 GLY A C 1
ATOM 2923 O O . GLY A 1 378 ? -1.764 0.185 22.977 1.00 95.44 378 GLY A O 1
ATOM 2924 N N . LEU A 1 379 ? -1.929 1.817 21.446 1.00 93.44 379 LEU A N 1
ATOM 2925 C CA . LEU A 1 379 ? -1.329 2.887 22.258 1.00 93.44 379 LEU A CA 1
ATOM 2926 C C . LEU A 1 379 ? -2.265 4.099 22.364 1.00 93.44 379 LEU A C 1
ATOM 2928 O O . LEU A 1 379 ? -2.128 5.058 21.616 1.00 93.44 379 LEU A O 1
ATOM 2932 N N . HIS A 1 380 ? -3.201 4.078 23.315 1.00 90.94 380 HIS A N 1
ATOM 2933 C CA . HIS A 1 380 ? -4.275 5.082 23.428 1.00 90.94 380 HIS A CA 1
ATOM 2934 C C . HIS A 1 380 ? -3.936 6.356 24.215 1.00 90.94 380 HIS A C 1
ATOM 2936 O O . HIS A 1 380 ? -4.770 7.261 24.295 1.00 90.94 380 HIS A O 1
ATOM 2942 N N . LEU A 1 381 ? -2.744 6.439 24.808 1.00 90.19 381 LEU A N 1
ATOM 2943 C CA . LEU A 1 381 ? -2.361 7.540 25.694 1.00 90.19 381 LEU A CA 1
ATOM 2944 C C . LEU A 1 381 ? -1.513 8.587 24.970 1.00 90.19 381 LEU A C 1
ATOM 2946 O O . LEU A 1 381 ? -0.503 8.267 24.344 1.00 90.19 381 LEU A O 1
ATOM 2950 N N . GLY A 1 382 ? -1.889 9.857 25.123 1.00 87.19 382 GLY A N 1
ATOM 2951 C CA . GLY A 1 382 ? -1.115 10.978 24.599 1.00 87.19 382 GLY A CA 1
ATOM 2952 C C . GLY A 1 382 ? 0.135 11.260 25.432 1.00 87.19 382 GLY A C 1
ATOM 2953 O O . GLY A 1 382 ? 0.128 11.140 26.666 1.00 87.19 382 GLY A O 1
ATOM 2954 N N . ARG A 1 383 ? 1.204 11.678 24.751 1.00 87.56 383 ARG A N 1
ATOM 2955 C CA . ARG A 1 383 ? 2.465 12.103 25.372 1.00 87.56 383 ARG A CA 1
ATOM 2956 C C . ARG A 1 383 ? 2.385 13.567 25.811 1.00 87.56 383 ARG A C 1
ATOM 2958 O O . ARG A 1 383 ? 1.760 14.382 25.145 1.00 87.56 383 ARG A O 1
ATOM 2965 N N . SER A 1 384 ? 3.027 13.881 26.933 1.00 87.81 384 SER A N 1
ATOM 2966 C CA . SER A 1 384 ? 3.272 15.259 27.376 1.00 87.81 384 SER A CA 1
ATOM 2967 C C . SER A 1 384 ? 4.636 15.724 26.865 1.00 87.81 384 SER A C 1
ATOM 2969 O O . SER A 1 384 ? 5.563 14.915 26.758 1.00 87.81 384 SER A O 1
ATOM 2971 N N . THR A 1 385 ? 4.777 17.020 26.590 1.00 88.50 385 THR A N 1
ATOM 2972 C CA . THR A 1 385 ? 6.067 17.657 26.276 1.00 88.50 385 THR A CA 1
ATOM 2973 C C . THR A 1 385 ? 6.998 17.691 27.490 1.00 88.50 385 THR A C 1
ATOM 2975 O O . THR A 1 385 ? 8.212 17.755 27.317 1.00 88.50 385 THR A O 1
ATOM 2978 N N . ARG A 1 386 ? 6.453 17.555 28.712 1.00 90.75 386 ARG A N 1
ATOM 2979 C CA . ARG A 1 386 ? 7.191 17.526 29.992 1.00 90.75 386 ARG A CA 1
ATOM 2980 C C . ARG A 1 386 ? 7.997 18.804 30.263 1.00 90.75 386 ARG A C 1
ATOM 2982 O O . ARG A 1 386 ? 8.990 18.767 30.984 1.00 90.75 386 ARG A O 1
ATOM 2989 N N . ILE A 1 387 ? 7.561 19.929 29.701 1.00 91.88 387 ILE A N 1
ATOM 2990 C CA . ILE A 1 387 ? 8.109 21.263 29.985 1.00 91.88 387 ILE A CA 1
ATOM 2991 C C . ILE A 1 387 ? 7.290 21.962 31.085 1.00 91.88 387 ILE A C 1
ATOM 2993 O O . ILE A 1 387 ? 6.132 21.583 31.311 1.00 91.88 387 ILE A O 1
ATOM 2997 N N . PRO A 1 388 ? 7.827 22.996 31.760 1.00 95.44 388 PRO A N 1
ATOM 2998 C CA . PRO A 1 388 ? 7.050 23.794 32.706 1.00 95.44 388 PRO A CA 1
ATOM 2999 C C . PRO A 1 388 ? 5.741 24.302 32.082 1.00 95.44 388 PRO A C 1
ATOM 3001 O O . PRO A 1 388 ? 5.749 24.869 30.994 1.00 95.44 388 PRO A O 1
ATOM 3004 N N . GLY A 1 389 ? 4.614 24.076 32.765 1.00 92.56 389 GLY A N 1
ATOM 3005 C CA . GLY A 1 389 ? 3.280 24.463 32.285 1.00 92.56 389 GLY A CA 1
ATOM 3006 C C . GLY A 1 389 ? 2.534 23.406 31.458 1.00 92.56 389 GLY A C 1
ATOM 3007 O O . GLY A 1 389 ? 1.393 23.656 31.081 1.00 92.56 389 GLY A O 1
ATOM 3008 N N . SER A 1 390 ? 3.109 22.217 31.226 1.00 92.38 390 SER A N 1
ATOM 3009 C CA . SER A 1 390 ? 2.445 21.138 30.459 1.00 92.38 390 SER A CA 1
ATOM 3010 C C . SER A 1 390 ? 1.153 20.606 31.096 1.00 92.38 390 SER A C 1
ATOM 3012 O O . SER A 1 390 ? 0.342 20.007 30.398 1.00 92.38 390 SER A O 1
ATOM 3014 N N . ASP A 1 391 ? 0.957 20.826 32.399 1.00 90.81 391 ASP A N 1
ATOM 3015 C CA . ASP A 1 391 ? -0.243 20.413 33.143 1.00 90.81 391 ASP A CA 1
ATOM 3016 C C . ASP A 1 391 ? -1.289 21.540 33.252 1.00 90.81 391 ASP A C 1
ATOM 3018 O O . ASP A 1 391 ? -2.274 21.429 33.983 1.00 90.81 391 ASP A O 1
ATOM 3022 N N . HIS A 1 392 ? -1.073 22.668 32.566 1.00 94.00 392 HIS A N 1
ATOM 3023 C CA . HIS A 1 392 ? -2.025 23.771 32.563 1.00 94.00 392 HIS A CA 1
ATOM 3024 C C . HIS A 1 392 ? -3.354 23.334 31.927 1.00 94.00 392 HIS A C 1
ATOM 3026 O O . HIS A 1 392 ? -3.367 22.666 30.901 1.00 94.00 392 HIS A O 1
ATOM 3032 N N . LYS A 1 393 ? -4.490 23.783 32.478 1.00 91.06 393 LYS A N 1
ATOM 3033 C CA . LYS A 1 393 ? -5.849 23.387 32.042 1.00 91.06 393 LYS A CA 1
ATOM 3034 C C . LYS A 1 393 ? -6.170 23.625 30.559 1.00 91.06 393 LYS A C 1
ATOM 3036 O O . LYS A 1 393 ? -7.110 23.042 30.041 1.00 91.06 393 LYS A O 1
ATOM 3041 N N . ALA A 1 394 ? -5.435 24.527 29.908 1.00 91.00 394 ALA A N 1
ATOM 3042 C CA . ALA A 1 394 ? -5.589 24.835 28.484 1.00 91.00 394 ALA A CA 1
ATOM 3043 C C . ALA A 1 394 ? -4.717 23.948 27.575 1.00 91.00 394 ALA A C 1
ATOM 3045 O O . ALA A 1 394 ? -4.813 24.041 26.356 1.00 91.00 394 ALA A O 1
ATOM 3046 N N . VAL A 1 395 ? -3.854 23.106 28.149 1.00 93.44 395 VAL A N 1
ATOM 3047 C CA . VAL A 1 395 ? -3.031 22.147 27.411 1.00 93.44 395 VAL A CA 1
ATOM 3048 C C . VAL A 1 395 ? -3.808 20.842 27.305 1.00 93.44 395 VAL A C 1
ATOM 3050 O O . VAL A 1 395 ? -4.115 20.202 28.307 1.00 93.44 395 VAL A O 1
ATOM 3053 N N . THR A 1 396 ? -4.116 20.444 26.074 1.00 92.69 396 THR A N 1
ATOM 3054 C CA . THR A 1 396 ? -4.841 19.203 25.780 1.00 92.69 396 THR A CA 1
ATOM 3055 C C . THR A 1 396 ? -3.966 18.286 24.939 1.00 92.69 396 THR A C 1
ATOM 3057 O O . THR A 1 396 ? -3.254 18.734 24.043 1.00 92.69 396 THR A O 1
ATOM 3060 N N . LYS A 1 397 ? -4.015 16.982 25.216 1.00 93.25 397 LYS A N 1
ATOM 3061 C CA . LYS A 1 397 ? -3.319 15.975 24.411 1.00 93.25 397 LYS A CA 1
ATOM 3062 C C . LYS A 1 397 ? -4.096 15.712 23.123 1.00 93.25 397 LYS A C 1
ATOM 3064 O O . LYS A 1 397 ? -5.292 15.434 23.173 1.00 93.25 397 LYS A O 1
ATOM 3069 N N . SER A 1 398 ? -3.399 15.691 21.988 1.00 92.69 398 SER A N 1
ATOM 3070 C CA . SER A 1 398 ? -4.004 15.523 20.658 1.00 92.69 398 SER A CA 1
ATOM 3071 C C . SER A 1 398 ? -4.936 14.314 20.552 1.00 92.69 398 SER A C 1
ATOM 3073 O O . SER A 1 398 ? -6.055 14.442 20.074 1.00 92.69 398 SER A O 1
ATOM 3075 N N . VAL A 1 399 ? -4.516 13.147 21.053 1.00 92.50 399 VAL A N 1
ATOM 3076 C CA . VAL A 1 399 ? -5.315 11.910 20.955 1.00 92.50 399 VAL A CA 1
ATOM 3077 C C . VAL A 1 399 ? -6.611 11.950 21.763 1.00 92.50 399 VAL A C 1
ATOM 3079 O O . VAL A 1 399 ? -7.569 11.275 21.402 1.00 92.50 399 VAL A O 1
ATOM 3082 N N . ASP A 1 400 ? -6.655 12.720 22.853 1.00 92.44 400 ASP A N 1
ATOM 3083 C CA . ASP A 1 400 ? -7.865 12.854 23.664 1.00 92.44 400 ASP A CA 1
ATOM 3084 C C . ASP A 1 400 ? -8.862 13.794 22.975 1.00 92.44 400 ASP A C 1
ATOM 3086 O O . ASP A 1 400 ? -10.064 13.540 22.994 1.00 92.44 400 ASP A O 1
ATOM 3090 N N . LEU A 1 401 ? -8.353 14.827 22.297 1.00 93.38 401 LEU A N 1
ATOM 3091 C CA . LEU A 1 401 ? -9.157 15.762 21.518 1.00 93.38 401 LEU A CA 1
ATOM 3092 C C . LEU A 1 401 ? -9.706 15.130 20.228 1.00 93.38 401 LEU A C 1
ATOM 3094 O O . LEU A 1 401 ? -10.904 15.227 19.986 1.00 93.38 401 LEU A O 1
ATOM 3098 N N . LEU A 1 402 ? -8.881 14.413 19.452 1.00 93.31 402 LEU A N 1
ATOM 3099 C CA . LEU A 1 402 ? -9.332 13.651 18.271 1.00 93.31 402 LEU A CA 1
ATOM 3100 C C . LEU A 1 402 ? -10.420 12.642 18.640 1.00 93.31 402 LEU A C 1
ATOM 3102 O O . LEU A 1 402 ? -11.451 12.545 17.972 1.00 93.31 402 LEU A O 1
ATOM 3106 N N . ARG A 1 403 ? -10.227 11.939 19.761 1.00 92.94 403 ARG A N 1
ATOM 3107 C CA . ARG A 1 403 ? -11.231 11.022 20.293 1.00 92.94 403 ARG A CA 1
ATOM 3108 C C . ARG A 1 403 ? -12.518 11.748 20.667 1.00 92.94 403 ARG A C 1
ATOM 3110 O O . ARG A 1 403 ? -13.584 11.264 20.317 1.00 92.94 403 ARG A O 1
ATOM 3117 N N . ALA A 1 404 ? -12.437 12.888 21.351 1.00 93.25 404 ALA A N 1
ATOM 3118 C CA . ALA A 1 404 ? -13.619 13.654 21.731 1.00 93.25 404 ALA A CA 1
ATOM 3119 C C . ALA A 1 404 ? -14.407 14.156 20.507 1.00 93.25 404 ALA A C 1
ATOM 3121 O O . ALA A 1 404 ? -15.633 14.076 20.516 1.00 93.25 404 ALA A O 1
ATOM 3122 N N . ILE A 1 405 ? -13.710 14.588 19.449 1.00 91.31 405 ILE A N 1
ATOM 3123 C CA . ILE A 1 405 ? -14.313 14.957 18.158 1.00 91.31 405 ILE A CA 1
ATOM 3124 C C . ILE A 1 405 ? -15.039 13.752 17.548 1.00 91.31 405 ILE A C 1
ATOM 3126 O O . ILE A 1 405 ? -16.212 13.851 17.207 1.00 91.31 405 ILE A O 1
ATOM 3130 N N . THR A 1 406 ? -14.371 12.597 17.488 1.00 90.88 406 THR A N 1
ATOM 3131 C CA . THR A 1 406 ? -14.939 11.340 16.961 1.00 90.88 406 THR A CA 1
ATOM 3132 C C . THR A 1 406 ? -16.176 10.888 17.744 1.00 90.88 406 THR A C 1
ATOM 3134 O O . THR A 1 406 ? -17.143 10.391 17.177 1.00 90.88 406 THR A O 1
ATOM 3137 N N . GLU A 1 407 ? -16.155 11.049 19.068 1.00 90.56 407 GLU A N 1
ATOM 3138 C CA . GLU A 1 407 ? -17.265 10.713 19.968 1.00 90.56 407 GLU A CA 1
ATOM 3139 C C . GLU A 1 407 ? -18.417 11.739 19.900 1.00 90.56 407 GLU A C 1
ATOM 3141 O O . GLU A 1 407 ? -19.380 11.625 20.657 1.00 90.56 407 GLU A O 1
ATOM 3146 N N . GLY A 1 408 ? -18.331 12.754 19.032 1.00 88.75 408 GLY A N 1
ATOM 3147 C CA . GLY A 1 408 ? -19.365 13.777 18.868 1.00 88.75 408 GLY A CA 1
ATOM 3148 C C . GLY A 1 408 ? -19.506 14.707 20.074 1.00 88.75 408 GLY A C 1
ATOM 3149 O O . GLY A 1 408 ? -20.556 15.321 20.267 1.00 88.75 408 GLY A O 1
ATOM 3150 N N . LYS A 1 409 ? -18.475 14.810 20.922 1.00 91.81 409 LYS A N 1
ATOM 3151 C CA . LYS A 1 409 ? -18.491 15.729 22.064 1.00 91.81 409 LYS A CA 1
ATOM 3152 C C . LYS A 1 409 ? -18.366 17.162 21.565 1.00 91.81 409 LYS A C 1
ATOM 3154 O O . LYS A 1 409 ? -17.540 17.458 20.706 1.00 91.81 409 LYS A O 1
ATOM 3159 N N . THR A 1 410 ? -19.131 18.070 22.164 1.00 88.75 410 THR A N 1
ATOM 3160 C CA . THR A 1 410 ? -18.985 19.503 21.901 1.00 88.75 410 THR A CA 1
ATOM 3161 C C . THR A 1 410 ? -17.587 19.962 22.304 1.00 88.75 410 THR A C 1
ATOM 3163 O O . THR A 1 410 ? -17.221 19.900 23.478 1.00 88.75 410 THR A O 1
ATOM 3166 N N . ILE A 1 411 ? -16.812 20.426 21.326 1.00 90.69 411 ILE A N 1
ATOM 3167 C CA . ILE A 1 411 ? -15.488 21.004 21.545 1.00 90.69 411 ILE A CA 1
ATOM 3168 C C . ILE A 1 411 ? -15.619 22.523 21.555 1.00 90.69 411 ILE A C 1
ATOM 3170 O O . ILE A 1 411 ? -15.976 23.134 20.549 1.00 90.69 411 ILE A O 1
ATOM 3174 N N . GLU A 1 412 ? -15.289 23.146 22.682 1.00 87.19 412 GLU A N 1
ATOM 3175 C CA . GLU A 1 412 ? -15.119 24.597 22.753 1.00 87.19 412 GLU A CA 1
ATOM 3176 C C . GLU A 1 412 ? -13.789 24.971 22.090 1.00 87.19 412 GLU A C 1
ATOM 3178 O O . GLU A 1 412 ? -12.743 25.029 22.739 1.00 87.19 412 GLU A O 1
ATOM 3183 N N . ALA A 1 413 ? -13.808 25.168 20.770 1.00 89.00 413 ALA A N 1
ATOM 3184 C CA . ALA A 1 413 ? -12.611 25.560 20.039 1.00 89.00 413 ALA A CA 1
ATOM 3185 C C . ALA A 1 413 ? -12.152 26.950 20.510 1.00 89.00 413 ALA A C 1
ATOM 3187 O O . ALA A 1 413 ? -12.914 27.906 20.388 1.00 89.00 413 ALA A O 1
ATOM 3188 N N . PRO A 1 414 ? -10.931 27.112 21.047 1.00 92.31 414 PRO A N 1
ATOM 3189 C CA . PRO A 1 414 ? -10.464 28.422 21.469 1.00 92.31 414 PRO A CA 1
ATOM 3190 C C . PRO A 1 414 ? -10.195 29.302 20.243 1.00 92.31 414 PRO A C 1
ATOM 3192 O O . PRO A 1 414 ? -9.869 28.812 19.162 1.00 92.31 414 PRO A O 1
ATOM 3195 N N . ARG A 1 415 ? -10.265 30.627 20.418 1.00 93.81 415 ARG A N 1
ATOM 3196 C CA . ARG A 1 415 ? -9.948 31.590 19.347 1.00 93.81 415 ARG A CA 1
ATOM 3197 C C . ARG A 1 415 ? -8.496 31.551 18.876 1.00 93.81 415 ARG A C 1
ATOM 3199 O O . ARG A 1 415 ? -8.222 32.050 17.800 1.00 93.81 415 ARG A O 1
ATOM 3206 N N . GLN A 1 416 ? -7.576 31.020 19.676 1.00 96.31 416 GLN A N 1
ATOM 3207 C CA . GLN A 1 416 ? -6.170 30.858 19.314 1.00 96.31 416 GLN A CA 1
ATOM 3208 C C . GLN A 1 416 ? -5.702 29.475 19.745 1.00 96.31 416 GLN A C 1
ATOM 3210 O O . GLN A 1 416 ? -5.901 29.087 20.898 1.00 96.31 416 GLN A O 1
ATOM 3215 N N . VAL A 1 417 ? -5.085 28.741 18.821 1.00 96.31 417 VAL A N 1
ATOM 3216 C CA . VAL A 1 417 ? -4.568 27.387 19.054 1.00 96.31 417 VAL A CA 1
ATOM 3217 C C . VAL A 1 417 ? -3.092 27.340 18.677 1.00 96.31 417 VAL A C 1
ATOM 3219 O O . VAL A 1 417 ? -2.703 27.823 17.618 1.00 96.31 417 VAL A O 1
ATOM 3222 N N . VAL A 1 418 ? -2.276 26.702 19.517 1.00 96.25 418 VAL A N 1
ATOM 3223 C CA . VAL A 1 418 ? -0.918 26.286 19.149 1.00 96.25 418 VAL A CA 1
ATOM 3224 C C . VAL A 1 418 ? -0.864 24.764 19.165 1.00 96.25 418 VAL A C 1
ATOM 3226 O O . VAL A 1 418 ? -1.114 24.145 20.199 1.00 96.25 418 VAL A O 1
ATOM 3229 N N . VAL A 1 419 ? -0.543 24.163 18.023 1.00 95.94 419 VAL A N 1
ATOM 3230 C CA . VAL A 1 419 ? -0.358 22.717 17.869 1.00 95.94 419 VAL A CA 1
ATOM 3231 C C . VAL A 1 419 ? 1.134 22.415 17.885 1.00 95.94 419 VAL A C 1
ATOM 3233 O O . VAL A 1 419 ? 1.890 22.994 17.112 1.00 95.94 419 VAL A O 1
ATOM 3236 N N . ILE A 1 420 ? 1.560 21.509 18.766 1.00 94.69 420 ILE A N 1
ATOM 3237 C CA . ILE A 1 420 ? 2.971 21.142 18.931 1.00 94.69 420 ILE A CA 1
ATOM 3238 C C . ILE A 1 420 ? 3.207 19.745 18.343 1.00 94.69 420 ILE A C 1
ATOM 3240 O O . ILE A 1 420 ? 2.703 18.755 18.878 1.00 94.69 420 ILE A O 1
ATOM 3244 N N . GLY A 1 421 ? 4.000 19.667 17.274 1.00 93.38 421 GLY A N 1
ATOM 3245 C CA . GLY A 1 421 ? 4.435 18.439 16.607 1.00 93.38 421 GLY A CA 1
ATOM 3246 C C . GLY A 1 421 ? 4.415 18.541 15.078 1.00 93.38 421 GLY A C 1
ATOM 3247 O O . GLY A 1 421 ? 3.626 19.292 14.516 1.00 93.38 421 GLY A O 1
ATOM 3248 N N . GLY A 1 422 ? 5.262 17.748 14.413 1.00 92.50 422 GLY A N 1
ATOM 3249 C CA . GLY A 1 422 ? 5.378 17.690 12.945 1.00 92.50 422 GLY A CA 1
ATOM 3250 C C . GLY A 1 422 ? 4.941 16.360 12.316 1.00 92.50 422 GLY A C 1
ATOM 3251 O O . GLY A 1 422 ? 5.414 16.013 11.243 1.00 92.50 422 GLY A O 1
ATOM 3252 N N . GLY A 1 423 ? 4.111 15.565 13.002 1.00 93.31 423 GLY A N 1
ATOM 3253 C CA . GLY A 1 423 ? 3.598 14.279 12.498 1.00 93.31 423 GLY A CA 1
ATOM 3254 C C . GLY A 1 423 ? 2.132 14.344 12.059 1.00 93.31 423 GLY A C 1
ATOM 3255 O O . GLY A 1 423 ? 1.451 15.329 12.336 1.00 93.31 423 GLY A O 1
ATOM 3256 N N . ASN A 1 424 ? 1.611 13.264 11.464 1.00 92.81 424 ASN A N 1
ATOM 3257 C CA . ASN A 1 424 ? 0.217 13.195 10.987 1.00 92.81 424 ASN A CA 1
ATOM 3258 C C . ASN A 1 424 ? -0.816 13.593 12.054 1.00 92.81 424 ASN A C 1
ATOM 3260 O O . ASN A 1 424 ? -1.695 14.394 11.779 1.00 92.81 424 ASN A O 1
ATOM 3264 N N . VAL A 1 425 ? -0.644 13.156 13.308 1.00 93.62 425 VAL A N 1
ATOM 3265 C CA . VAL A 1 425 ? -1.534 13.541 14.425 1.00 93.62 425 VAL A CA 1
ATOM 3266 C C . VAL A 1 425 ? -1.579 15.061 14.649 1.00 93.62 425 VAL A C 1
ATOM 3268 O O . VAL A 1 425 ? -2.603 15.594 15.075 1.00 93.62 425 VAL A O 1
ATOM 3271 N N . ALA A 1 426 ? -0.474 15.770 14.399 1.00 94.94 426 ALA A N 1
ATOM 3272 C CA . ALA A 1 426 ? -0.443 17.224 14.502 1.00 94.94 426 ALA A CA 1
ATOM 3273 C C . ALA A 1 426 ? -1.209 17.877 13.346 1.00 94.94 426 ALA A C 1
ATOM 3275 O O . ALA A 1 426 ? -1.981 18.798 13.599 1.00 94.94 426 ALA A O 1
ATOM 3276 N N . MET A 1 427 ? -1.059 17.362 12.120 1.00 95.44 427 MET A N 1
ATOM 3277 C CA . MET A 1 427 ? -1.827 17.827 10.957 1.00 95.44 427 MET A CA 1
ATOM 3278 C C . MET A 1 427 ? -3.325 17.566 11.152 1.00 95.44 427 MET A C 1
ATOM 3280 O O . MET A 1 427 ? -4.134 18.474 10.985 1.00 95.44 427 MET A O 1
ATOM 3284 N N . ASP A 1 428 ? -3.693 16.371 11.623 1.00 95.25 428 ASP A N 1
ATOM 3285 C CA . ASP A 1 428 ? -5.079 15.982 11.904 1.00 95.25 428 ASP A CA 1
ATOM 3286 C C . ASP A 1 428 ? -5.729 16.916 12.936 1.00 95.25 428 ASP A C 1
ATOM 3288 O O . ASP A 1 428 ? -6.862 17.370 12.754 1.00 95.25 428 ASP A O 1
ATOM 3292 N N . ILE A 1 429 ? -5.016 17.257 14.018 1.00 95.38 429 ILE A N 1
ATOM 3293 C CA . ILE A 1 429 ? -5.505 18.230 15.004 1.00 95.38 429 ILE A CA 1
ATOM 3294 C C . ILE A 1 429 ? -5.574 19.636 14.419 1.00 95.38 429 ILE A C 1
ATOM 3296 O O . ILE A 1 429 ? -6.587 20.304 14.617 1.00 95.38 429 ILE A O 1
ATOM 3300 N N . ALA A 1 430 ? -4.540 20.092 13.710 1.00 95.94 430 ALA A N 1
ATOM 3301 C CA . ALA A 1 430 ? -4.517 21.427 13.121 1.00 95.94 430 ALA A CA 1
ATOM 3302 C C . ALA A 1 430 ? -5.720 21.635 12.195 1.00 95.94 430 ALA A C 1
ATOM 3304 O O . ALA A 1 430 ? -6.501 22.568 12.372 1.00 95.94 430 ALA A O 1
ATOM 3305 N N . ARG A 1 431 ? -5.943 20.685 11.290 1.00 95.44 431 ARG A N 1
ATOM 3306 C CA . ARG A 1 431 ? -7.041 20.685 10.325 1.00 95.44 431 ARG A CA 1
ATOM 3307 C C . ARG A 1 431 ? -8.412 20.522 10.966 1.00 95.44 431 ARG A C 1
ATOM 3309 O O . ARG A 1 431 ? -9.365 21.159 10.514 1.00 95.44 431 ARG A O 1
ATOM 3316 N N . SER A 1 432 ? -8.529 19.715 12.020 1.00 95.25 432 SER A N 1
ATOM 3317 C CA . SER A 1 432 ? -9.793 19.573 12.758 1.00 95.25 432 SER A CA 1
ATOM 3318 C C . SER A 1 432 ? -10.142 20.850 13.524 1.00 95.25 432 SER A C 1
ATOM 3320 O O . SER A 1 432 ? -11.284 21.299 13.494 1.00 95.25 432 SER A O 1
ATOM 3322 N N . MET A 1 433 ? -9.159 21.481 14.171 1.00 95.50 433 MET A N 1
ATOM 3323 C CA . MET A 1 433 ? -9.369 22.733 14.901 1.00 95.50 433 MET A CA 1
ATOM 3324 C C . MET A 1 433 ? -9.626 23.912 13.966 1.00 95.50 433 MET A C 1
ATOM 3326 O O . MET A 1 433 ? -10.477 24.737 14.284 1.00 95.50 433 MET A O 1
ATOM 3330 N N . ALA A 1 434 ? -8.959 23.970 12.811 1.00 95.31 434 ALA A N 1
ATOM 3331 C CA . ALA A 1 434 ? -9.230 24.962 11.775 1.00 95.31 434 ALA A CA 1
ATOM 3332 C C . ALA A 1 434 ? -10.683 24.875 11.285 1.00 95.31 434 ALA A C 1
ATOM 3334 O O . ALA A 1 434 ? -11.372 25.891 11.235 1.00 95.31 434 ALA A O 1
ATOM 3335 N N . ARG A 1 435 ? -11.191 23.660 11.031 1.00 94.50 435 ARG A N 1
ATOM 3336 C CA . ARG A 1 435 ? -12.602 23.434 10.669 1.00 94.50 435 ARG A CA 1
ATOM 3337 C C . ARG A 1 435 ? -13.562 23.925 11.744 1.00 94.50 435 ARG A C 1
ATOM 3339 O O . ARG A 1 435 ? -14.496 24.667 11.450 1.00 94.50 435 ARG A O 1
ATOM 3346 N N . LEU A 1 436 ? -13.305 23.571 13.003 1.00 94.00 436 LEU A N 1
ATOM 3347 C CA . LEU A 1 436 ? -14.137 24.012 14.125 1.00 94.00 436 LEU A CA 1
ATOM 3348 C C . LEU A 1 436 ? -14.096 25.538 14.308 1.00 94.00 436 LEU A C 1
ATOM 3350 O O . LEU A 1 436 ? -15.141 26.161 14.474 1.00 94.00 436 LEU A O 1
ATOM 3354 N N . GLN A 1 437 ? -12.917 26.165 14.229 1.00 95.12 437 GLN A N 1
ATOM 3355 C CA . GLN A 1 437 ? -12.791 27.624 14.289 1.00 95.12 437 GLN A CA 1
ATOM 3356 C C . GLN A 1 437 ? -13.532 28.296 13.130 1.00 95.12 437 GLN A C 1
ATOM 3358 O O . GLN A 1 437 ? -14.272 29.251 13.360 1.00 95.12 437 GLN A O 1
ATOM 3363 N N . LYS A 1 438 ? -13.417 27.765 11.907 1.00 94.88 438 LYS A N 1
ATOM 3364 C CA . LYS A 1 438 ? -14.136 28.279 10.739 1.00 94.88 438 LYS A CA 1
ATOM 3365 C C . LYS A 1 438 ? -15.651 28.201 10.925 1.00 94.88 438 LYS A C 1
ATOM 3367 O O . LYS A 1 438 ? -16.335 29.184 10.652 1.00 94.88 438 LYS A O 1
ATOM 3372 N N . GLN A 1 439 ? -16.170 27.082 11.431 1.00 92.88 439 GLN A N 1
ATOM 3373 C CA . GLN A 1 439 ? -17.600 26.893 11.700 1.00 92.88 439 GLN A CA 1
ATOM 3374 C C . GLN A 1 439 ? -18.127 27.812 12.814 1.00 92.88 439 GLN A C 1
ATOM 3376 O O . GLN A 1 439 ? -19.249 28.304 12.720 1.00 92.88 439 GLN A O 1
ATOM 3381 N N . ILE A 1 440 ? -17.335 28.054 13.864 1.00 93.06 440 ILE A N 1
ATOM 3382 C CA . ILE A 1 440 ? -17.768 28.806 15.055 1.00 93.06 440 ILE A CA 1
ATOM 3383 C C . ILE A 1 440 ? -17.540 30.319 14.901 1.00 93.06 440 ILE A C 1
ATOM 3385 O O . ILE A 1 440 ? -18.371 31.119 15.331 1.00 93.06 440 ILE A O 1
ATOM 3389 N N . TYR A 1 441 ? -16.412 30.727 14.316 1.00 94.94 441 TYR A N 1
ATOM 3390 C CA . TYR A 1 441 ? -15.952 32.120 14.269 1.00 94.94 441 TYR A CA 1
ATOM 3391 C C . TYR A 1 441 ? -15.873 32.708 12.856 1.00 94.94 441 TYR A C 1
ATOM 3393 O O . TYR A 1 441 ? -15.747 33.922 12.721 1.00 94.94 441 TYR A O 1
ATOM 3401 N N . GLY A 1 442 ? -15.932 31.886 11.803 1.00 94.31 442 GLY A N 1
ATOM 3402 C CA . GLY A 1 442 ? -15.761 32.328 10.412 1.00 94.31 442 GLY A CA 1
ATOM 3403 C C . GLY A 1 442 ? -14.305 32.569 9.988 1.00 94.31 442 GLY A C 1
ATOM 3404 O O . GLY A 1 442 ? -14.037 32.761 8.798 1.00 94.31 442 GLY A O 1
ATOM 3405 N N . GLU A 1 443 ? -13.361 32.489 10.927 1.00 94.25 443 GLU A N 1
ATOM 3406 C CA . GLU A 1 443 ? -11.923 32.693 10.738 1.00 94.25 443 GLU A CA 1
ATOM 3407 C C . GLU A 1 443 ? -11.108 31.588 11.426 1.00 94.25 443 GLU A C 1
ATOM 3409 O O . GLU A 1 443 ? -11.596 30.929 12.344 1.00 94.25 443 GLU A O 1
ATOM 3414 N N . VAL A 1 444 ? -9.864 31.398 10.982 1.00 95.50 444 VAL A N 1
ATOM 3415 C CA . VAL A 1 444 ? -8.910 30.444 11.562 1.00 95.50 444 VAL A CA 1
ATOM 3416 C C . VAL A 1 444 ? -7.731 31.212 12.139 1.00 95.50 444 VAL A C 1
ATOM 3418 O O . VAL A 1 444 ? -7.169 32.091 11.490 1.00 95.50 444 VAL A O 1
ATOM 3421 N N . ASN A 1 445 ? -7.353 30.876 13.367 1.00 96.62 445 ASN A N 1
ATOM 3422 C CA . ASN A 1 445 ? -6.187 31.430 14.040 1.00 96.62 445 ASN A CA 1
ATOM 3423 C C . ASN A 1 445 ? -5.495 30.303 14.811 1.00 96.62 445 ASN A C 1
ATOM 3425 O O . ASN A 1 445 ? -5.806 30.003 15.973 1.00 96.62 445 ASN A O 1
ATOM 3429 N N . LEU A 1 446 ? -4.599 29.634 14.089 1.00 96.31 446 LEU A N 1
ATOM 3430 C CA . LEU A 1 446 ? -3.894 28.445 14.526 1.00 96.31 446 LEU A CA 1
ATOM 3431 C C . LEU A 1 446 ? -2.437 28.514 14.074 1.00 96.31 446 LEU A C 1
ATOM 3433 O O . LEU A 1 446 ? -2.150 28.831 12.924 1.00 96.31 446 LEU A O 1
ATOM 3437 N N . THR A 1 447 ? -1.531 28.155 14.977 1.00 96.62 447 THR A N 1
ATOM 3438 C CA . THR A 1 447 ? -0.105 28.015 14.680 1.00 96.62 447 THR A CA 1
ATOM 3439 C C . THR A 1 447 ? 0.315 26.573 14.909 1.00 96.62 447 THR A C 1
ATOM 3441 O O . THR A 1 447 ? 0.132 26.043 16.006 1.00 96.62 447 THR A O 1
ATOM 3444 N N . VAL A 1 448 ? 0.921 25.942 13.905 1.00 95.75 448 VAL A N 1
ATOM 3445 C CA . VAL A 1 448 ? 1.627 24.668 14.086 1.00 95.75 448 VAL A CA 1
ATOM 3446 C C . VAL A 1 448 ? 3.105 24.952 14.326 1.00 95.75 448 VAL A C 1
ATOM 3448 O O . VAL A 1 448 ? 3.705 25.782 13.649 1.00 95.75 448 VAL A O 1
ATOM 3451 N N . THR A 1 449 ? 3.699 24.271 15.300 1.00 94.50 449 THR A N 1
ATOM 3452 C CA . THR A 1 449 ? 5.131 24.346 15.587 1.00 94.50 449 THR A CA 1
ATOM 3453 C C . THR A 1 449 ? 5.704 22.949 15.787 1.00 94.50 449 THR A C 1
ATOM 3455 O O . THR A 1 449 ? 5.101 22.106 16.450 1.00 94.50 449 THR A O 1
ATOM 3458 N N . ALA A 1 450 ? 6.875 22.701 15.212 1.00 93.56 450 ALA A N 1
ATOM 3459 C CA . ALA A 1 450 ? 7.615 21.453 15.328 1.00 93.56 450 ALA A CA 1
ATOM 3460 C C . ALA A 1 450 ? 9.085 21.754 15.654 1.00 93.56 450 ALA A C 1
ATOM 3462 O O . ALA A 1 450 ? 9.523 22.902 15.561 1.00 93.56 450 ALA A O 1
ATOM 3463 N N . LEU A 1 451 ? 9.827 20.733 16.086 1.00 91.94 451 LEU A N 1
ATOM 3464 C CA . LEU A 1 451 ? 11.273 20.860 16.298 1.00 91.94 451 LEU A CA 1
ATOM 3465 C C . LEU A 1 451 ? 12.031 20.751 14.970 1.00 91.94 451 LEU A C 1
ATOM 3467 O O . LEU A 1 451 ? 13.125 21.291 14.834 1.00 91.94 451 LEU A O 1
ATOM 3471 N N . GLU A 1 452 ? 11.442 20.023 14.029 1.00 92.25 452 GLU A N 1
ATOM 3472 C CA . GLU A 1 452 ? 11.941 19.720 12.700 1.00 92.25 452 GLU A CA 1
ATOM 3473 C C . GLU A 1 452 ? 11.601 20.838 11.695 1.00 92.25 452 GLU A C 1
ATOM 3475 O O . GLU A 1 452 ? 10.596 21.538 11.841 1.00 92.25 452 GLU A O 1
ATOM 3480 N N . ASP A 1 453 ? 12.430 20.994 10.659 1.00 90.31 453 ASP A N 1
ATOM 3481 C CA . ASP A 1 453 ? 12.085 21.793 9.476 1.00 90.31 453 ASP A CA 1
ATOM 3482 C C . ASP A 1 453 ? 11.144 21.012 8.535 1.00 90.31 453 ASP A C 1
ATOM 3484 O O . ASP A 1 453 ? 10.926 19.814 8.719 1.00 90.31 453 ASP A O 1
ATOM 3488 N N . PHE A 1 454 ? 10.584 21.681 7.521 1.00 86.56 454 PHE A N 1
ATOM 3489 C CA . PHE A 1 454 ? 9.636 21.062 6.585 1.00 86.56 454 PHE A CA 1
ATOM 3490 C C . PHE A 1 454 ? 10.203 19.855 5.820 1.00 86.56 454 PHE A C 1
ATOM 3492 O O . PHE A 1 454 ? 9.434 18.952 5.496 1.00 86.56 454 PHE A O 1
ATOM 3499 N N . ASP A 1 455 ? 11.515 19.797 5.576 1.00 86.19 455 ASP A N 1
ATOM 3500 C CA . ASP A 1 455 ? 12.147 18.674 4.869 1.00 86.19 455 ASP A CA 1
ATOM 3501 C C . ASP A 1 455 ? 12.259 17.427 5.765 1.00 86.19 455 ASP A C 1
ATOM 3503 O O . ASP A 1 455 ? 12.347 16.300 5.273 1.00 86.19 455 ASP A O 1
ATOM 3507 N N . HIS A 1 456 ? 12.225 17.619 7.087 1.00 89.56 456 HIS A N 1
ATOM 3508 C CA . HIS A 1 456 ? 12.299 16.566 8.100 1.00 89.56 456 HIS A CA 1
ATOM 3509 C C . HIS A 1 456 ? 10.971 16.331 8.839 1.00 89.56 456 HIS A C 1
ATOM 3511 O O . HIS A 1 456 ? 10.944 15.603 9.837 1.00 89.56 456 HIS A O 1
ATOM 3517 N N . PHE A 1 457 ? 9.864 16.921 8.373 1.00 90.19 457 PHE A N 1
ATOM 3518 C CA . PHE A 1 457 ? 8.539 16.641 8.925 1.00 90.19 457 PHE A CA 1
ATOM 3519 C C . PHE A 1 457 ? 8.212 15.145 8.822 1.00 90.19 457 PHE A C 1
ATOM 3521 O O . PHE A 1 457 ? 8.511 14.473 7.838 1.00 90.19 457 PHE A O 1
ATOM 3528 N N . LEU A 1 458 ? 7.574 14.616 9.866 1.00 91.25 458 LEU A N 1
ATOM 3529 C CA . LEU A 1 458 ? 7.160 13.212 9.927 1.00 91.25 458 LEU A CA 1
ATOM 3530 C C . LEU A 1 458 ? 5.757 12.989 9.352 1.00 91.25 458 LEU A C 1
ATOM 3532 O O . LEU A 1 458 ? 5.324 11.842 9.237 1.00 91.25 458 LEU A O 1
ATOM 3536 N N . ALA A 1 459 ? 5.018 14.066 9.091 1.00 91.25 459 ALA A N 1
ATOM 3537 C CA . ALA A 1 459 ? 3.724 14.019 8.432 1.00 91.25 459 ALA A CA 1
ATOM 3538 C C . ALA A 1 459 ? 3.889 13.721 6.940 1.00 91.25 459 ALA A C 1
ATOM 3540 O O . ALA A 1 459 ? 4.890 14.096 6.330 1.00 91.25 459 ALA A O 1
ATOM 3541 N N . ASP A 1 460 ? 2.890 13.065 6.359 1.00 89.00 460 ASP A N 1
ATOM 3542 C CA . ASP A 1 460 ? 2.880 12.826 4.921 1.00 89.00 460 ASP A CA 1
ATOM 3543 C C . ASP A 1 460 ? 2.770 14.179 4.176 1.00 89.00 460 ASP A C 1
ATOM 3545 O O . ASP A 1 460 ? 2.048 15.071 4.640 1.00 89.00 460 ASP A O 1
ATOM 3549 N N . PRO A 1 461 ? 3.473 14.376 3.042 1.00 89.00 461 PRO A N 1
ATOM 3550 C CA . PRO A 1 461 ? 3.506 15.667 2.350 1.00 89.00 461 PRO A CA 1
ATOM 3551 C C . PRO A 1 461 ? 2.125 16.207 1.961 1.00 89.00 461 PRO A C 1
ATOM 3553 O O . PRO A 1 461 ? 1.909 17.418 2.029 1.00 89.00 461 PRO A O 1
ATOM 3556 N N . GLU A 1 462 ? 1.181 15.332 1.592 1.00 87.56 462 GLU A N 1
ATOM 3557 C CA . GLU A 1 462 ? -0.188 15.751 1.272 1.00 87.56 462 GLU A CA 1
ATOM 3558 C C . GLU A 1 462 ? -0.891 16.353 2.498 1.00 87.56 462 GLU A C 1
ATOM 3560 O O . GLU A 1 462 ? -1.533 17.393 2.403 1.00 87.56 462 GLU A O 1
ATOM 3565 N N . GLU A 1 463 ? -0.674 15.782 3.683 1.00 89.88 463 GLU A N 1
ATOM 3566 C CA . GLU A 1 463 ? -1.287 16.239 4.935 1.00 89.88 463 GLU A CA 1
ATOM 3567 C C . GLU A 1 463 ? -0.732 17.598 5.385 1.00 89.88 463 GLU A C 1
ATOM 3569 O O . GLU A 1 463 ? -1.450 18.399 5.992 1.00 89.88 463 GLU A O 1
ATOM 3574 N N . VAL A 1 464 ? 0.542 17.872 5.083 1.00 92.44 464 VAL A N 1
ATOM 3575 C CA . VAL A 1 464 ? 1.170 19.184 5.307 1.00 92.44 464 VAL A CA 1
ATOM 3576 C C . VAL A 1 464 ? 0.599 20.216 4.340 1.00 92.44 464 VAL A C 1
ATOM 3578 O O . VAL A 1 464 ? 0.195 21.292 4.781 1.00 92.44 464 VAL A O 1
ATOM 3581 N N . LYS A 1 465 ? 0.519 19.884 3.044 1.00 91.50 465 LYS A N 1
ATOM 3582 C CA . LYS A 1 465 ? -0.081 20.747 2.017 1.00 91.50 465 LYS A CA 1
ATOM 3583 C C . LYS A 1 465 ? -1.521 21.113 2.390 1.00 91.50 465 LYS A C 1
ATOM 3585 O O . LYS A 1 465 ? -1.843 22.291 2.485 1.00 91.50 465 LYS A O 1
ATOM 3590 N N . GLU A 1 466 ? -2.345 20.119 2.711 1.00 89.94 466 GLU A N 1
ATOM 3591 C CA . GLU A 1 466 ? -3.745 20.307 3.112 1.00 89.94 466 GLU A CA 1
ATOM 3592 C C . GLU A 1 466 ? -3.926 21.048 4.446 1.00 89.94 466 GLU A C 1
ATOM 3594 O O . GLU A 1 466 ? -5.035 21.467 4.769 1.00 89.94 466 GLU A O 1
ATOM 3599 N N . SER A 1 467 ? -2.878 21.152 5.267 1.00 92.00 467 SER A N 1
ATOM 3600 C CA . SER A 1 467 ? -2.904 21.958 6.495 1.00 92.00 467 SER A CA 1
ATOM 3601 C C . SER A 1 467 ? -2.554 23.429 6.245 1.00 92.00 467 SER A C 1
ATOM 3603 O O . SER A 1 467 ? -2.874 24.266 7.088 1.00 92.00 467 SER A O 1
ATOM 3605 N N . LEU A 1 468 ? -1.855 23.733 5.145 1.00 91.12 468 LEU A N 1
ATOM 3606 C CA . LEU A 1 468 ? -1.490 25.094 4.734 1.00 91.12 468 LEU A CA 1
ATOM 3607 C C . LEU A 1 468 ? -2.597 25.771 3.917 1.00 91.12 468 LEU A C 1
ATOM 3609 O O . LEU A 1 468 ? -2.745 26.989 4.002 1.00 91.12 468 LEU A O 1
ATOM 3613 N N . GLU A 1 469 ? -3.314 24.976 3.122 1.00 88.44 469 GLU A N 1
ATOM 3614 C CA . GLU A 1 469 ? -4.509 25.347 2.349 1.00 88.44 469 GLU A CA 1
ATOM 3615 C C . GLU A 1 469 ? -5.750 25.452 3.241 1.00 88.44 469 GLU A C 1
ATOM 3617 O O . GLU A 1 469 ? -6.433 26.497 3.164 1.00 88.44 469 GLU A O 1
#

Radius of gyration: 32.22 Å; chains: 1; bounding box: 76×60×117 Å